Protein 4XI7 (pdb70)

Radius of gyration: 21.41 Å; Cα contacts (8 Å, |Δi|>4): 935; chains: 2; bounding box: 61×60×55 Å

Sequence (368 aa):
SRVMVEGVGARVVRGPDWKWGKQDGGEGHVGTVRSFESPEEVVVVWDNGTAANYRCSGAYDLRILDSAPTGIKHDGTMCDTCRQQPIIGIRWKCAECTNYDLCTVCYHGDKHHLRHRFYRITTPGSERVLLESRRKSKKITARGIFAGARVVRGVDWQWEDQDGGNGRRGKVTEIQDWSASSPHSAAYVLWDNGAKNLYRVGFEGMSDLKCVQDAKGGSFYRDHCPVLGVNIDLDLEIVQSLQHGHGGWTDGMFETLTTTGTVCGIDEDHDIVVQYPSGNRWTFNPAVLTKASQFQVGDLVQVCYDLERIKLLQRGHGEWAEAMLPTLGKVGRVQQIYSDSDLKVEVCGTSWTYNPAAVSKVQIKNPI

InterPro domains:
  IPR000433 Zinc finger, ZZ-type [PF00569] (79-122)
  IPR000433 Zinc finger, ZZ-type [PS01357] (85-112)
  IPR000433 Zinc finger, ZZ-type [PS50135] (80-132)
  IPR000433 Zinc finger, ZZ-type [SM00291] (79-124)
  IPR001841 Zinc finger, RING-type [PS50089] (819-854)
  IPR001841 Zinc finger, RING-type [PS50089] (866-901)
  IPR001841 Zinc finger, RING-type [PS50089] (963-996)
  IPR001841 Zinc finge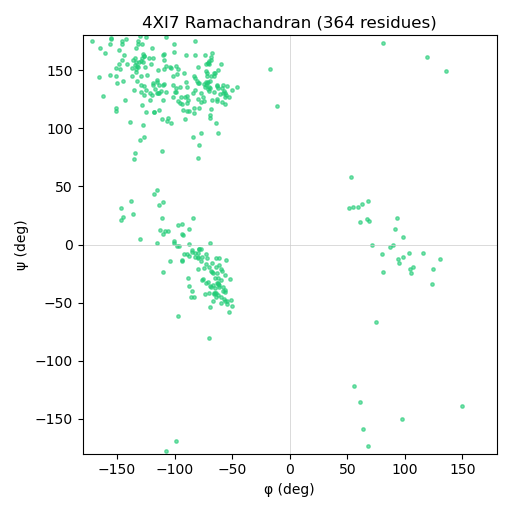r, RING-type [SM00184] (819-853)
  IPR001841 Zinc finger, RING-type [SM00184] (866-900)
  IPR001841 Zinc finger, RING-type [SM00184] (963-995)
  IPR002110 Ankyrin repeat [PF00023] (464-495)
  IPR002110 Ankyrin repeat [PF12796] (511-593)
  IPR002110 Ankyrin repeat [PF12796] (657-714)
  IPR002110 Ankyrin repeat [PR01415] (632-647)
  IPR002110 Ankyrin repeat [PR01415] (681-695)
  IPR002110 Ankyrin repeat [PS50088] (463-495)
  IPR002110 Ankyrin repeat [PS50088] (496-528)
  IPR002110 Ankyrin repeat [PS50088] (529-561)
  IPR002110 Ankyrin repeat [PS50088] (562-594)
  IPR002110 Ankyrin repeat [PS50088] (631-655)

Nearest PDB structures (foldseek):
  4xib-assembly1_A  TM=1.002E+00  e=2.038E-80  Homo sapiens
  4xi6-assembly1_A  TM=9.649E-01  e=1.352E-77  Homo sapiens
  4tse-assembly3_A  TM=5.147E-01  e=5.027E-20  Homo sapiens
  4tse-assembly3_B  TM=5.110E-01  e=2.942E-19  Homo sapiens
  6ww3-assembly2_B  TM=9.395E-01  e=4.631E-04  Homo sapiens

Organism: Homo sapiens (NCBI:txid9606)

Solvent-accessible surface area: 17616 Å² total; per-residue (Å²): 153,165,122,67,77,86,11,53,0,2,13,0,1,40,4,72,58,35,125,27,52,151,34,1,21,4,74,0,27,1,0,2,0,78,45,30,119,44,82,113,39,0,8,0,6,2,7,53,27,41,16,0,12,0,42,2,50,71,23,60,0,0,26,15,19,18,8,1,4,44,21,32,97,9,108,84,21,56,0,46,32,68,156,45,133,32,0,20,0,0,49,0,35,1,38,98,42,132,120,41,7,0,6,9,67,3,1,12,16,44,21,50,104,38,164,42,85,1,41,38,15,25,26,89,43,35,116,133,69,85,14,109,10,2,41,117,15,104,20,39,27,2,74,1,4,34,16,26,0,65,0,10,46,12,96,16,34,115,62,142,95,56,1,28,13,116,41,141,118,0,84,0,48,86,52,56,71,71,39,96,76,5,7,59,0,0,0,65,0,68,3,94,84,49,38,121,57,43,0,18,6,0,34,112,0,44,8,0,4,85,12,63,115,59,15,108,31,39,23,2,2,50,75,8,6,10,56,6,49,22,50,4,107,60,70,54,122,78,0,62,68,53,0,141,70,48,58,22,49,71,112,46,2,96,37,1,24,46,31,71,2,98,81,70,21,143,47,155,73,155,8,24,25,0,76,4,74,24,49,66,156,70,44,0,15,82,63,0,27,72,126,57,35,104,10,130,86,35,24,93,0,62,0,24,159,73,67,146,127,0,54,125,26,0,130,16,20,34,37,45,42,99,64,2,74,90,2,41,23,104,81,5,95,0,57,79,55,61,40,22,23,2,0,55,0,69,5,74,80,76,44,61,32,0,8,28,51,0,5,72,141,120,153,74,186,7,118,84

B-factor: mean 44.89, std 21.32, range [17.58, 153.24]

Foldseek 3Di:
DDDADFQFLFKKFFDDQADPPCLLPDGQFIWGFQGAPDLFKTWIQTQQQRIDMDGLPPGFGIFGLWSQQSLAWDAPPAAPFQGDHTQGFKWKAFPPDDRHIHHSLCVQLCADDQQTWIWIHGHNRRDTDTDGGNLQFDKDWHKHPAQFFKKFFHDQADDPCLLVDGPFIWGFLHQAAPDPSGGSFWTWTQHPVRGIDIGGRRNSNDGGIHTPGMFTDGMGRRVPTHTRVLAFRDGPVVQQVQCVQWQHDDPVCPCRHRFDWDQPDDDPSCWTWTAGSSGDIGIGHPVRGDDAPPDDFFFKKFFAQPPVVQQVQCVSNNFDDPVCNVRHRWIWTFHDQHSSRWTFTQTPNRTGTGRSVRIGTD/DDDDPD

Structure (mmCIF, N/CA/C/O backbone):
data_4XI7
#
_entry.id   4XI7
#
_cell.length_a   73.728
_cell.length_b   73.728
_cell.length_c   170.276
_cell.angle_alpha   90.000
_cell.angle_beta   90.000
_cell.angle_gamma   90.000
#
_symmetry.space_group_name_H-M   'P 41 2 2'
#
loop_
_entity.id
_entity.type
_entity.pdbx_description
1 polymer 'E3 ubiquitin-protein ligase MIB1'
2 polymer 'Jagged 1 N-box peptide'
3 non-polymer 'ZINC ION'
4 non-polymer 'SULFATE ION'
5 water water
#
loop_
_atom_site.group_PDB
_atom_site.id
_atom_site.type_symbol
_atom_site.label_atom_id
_atom_site.label_alt_id
_atom_site.label_comp_id
_atom_site.label_asym_id
_atom_site.label_entity_id
_atom_site.label_seq_id
_atom_site.pdbx_PDB_ins_code
_atom_site.Cartn_x
_atom_site.Cartn_y
_atom_site.Cartn_z
_atom_site.occupancy
_atom_site.B_iso_or_equiv
_atom_site.auth_seq_id
_atom_site.auth_comp_id
_atom_site.auth_asym_id
_atom_site.auth_atom_id
_atom_site.pdbx_PDB_model_num
ATOM 1 N N . SER A 1 1 ? -23.908 11.024 -48.733 1.00 24.72 7 SER A N 1
ATOM 2 C CA . SER A 1 1 ? -23.292 11.564 -47.528 1.00 26.37 7 SER A CA 1
ATOM 3 C C . SER A 1 1 ? -24.061 11.140 -46.287 1.00 23.19 7 SER A C 1
ATOM 4 O O . SER A 1 1 ? -25.249 10.829 -46.356 1.00 22.49 7 SER A O 1
ATOM 11 N N . ARG A 1 2 ? -23.378 11.122 -45.149 1.00 23.04 8 ARG A N 1
ATOM 12 C CA . ARG A 1 2 ? -24.037 10.846 -43.884 1.00 25.98 8 ARG A CA 1
ATOM 13 C C . ARG A 1 2 ? -24.923 12.023 -43.495 1.00 24.80 8 ARG A C 1
ATOM 14 O O . ARG A 1 2 ? -24.556 13.183 -43.697 1.00 28.11 8 ARG A O 1
ATOM 35 N N . VAL A 1 3 ? -26.098 11.712 -42.957 1.00 24.83 9 VAL A N 1
ATOM 36 C CA . VAL A 1 3 ? -27.020 12.727 -42.468 1.00 27.10 9 VAL A CA 1
ATOM 37 C C . VAL A 1 3 ? -27.590 12.286 -41.133 1.00 29.97 9 VAL A C 1
ATOM 38 O O . VAL A 1 3 ? -27.584 11.099 -40.807 1.00 29.79 9 VAL A O 1
ATOM 51 N N . MET A 1 4 ? -28.085 13.245 -40.362 1.00 35.16 10 MET A N 1
ATOM 52 C CA . MET A 1 4 ? -28.701 12.930 -39.087 1.00 39.33 10 MET A CA 1
ATOM 53 C C . MET A 1 4 ? -30.056 12.281 -39.312 1.00 32.54 10 MET A C 1
ATOM 54 O O . MET A 1 4 ? -30.825 12.707 -40.175 1.00 30.69 10 MET A O 1
ATOM 68 N N . VAL A 1 5 ? -30.336 11.240 -38.539 1.00 31.55 11 VAL A N 1
ATOM 69 C CA . VAL A 1 5 ? -31.652 10.625 -38.525 1.00 34.77 11 VAL A CA 1
ATOM 70 C C . VAL A 1 5 ? -32.474 11.277 -37.421 1.00 39.05 11 VAL A C 1
ATOM 71 O O . VAL A 1 5 ? -32.135 11.171 -36.242 1.00 42.01 11 VAL A O 1
ATOM 84 N N . GLU A 1 6 ? -33.540 11.968 -37.803 1.00 40.78 12 GLU A N 1
ATOM 85 C CA . GLU A 1 6 ? -34.427 12.579 -36.825 1.00 45.69 12 GLU A CA 1
ATOM 86 C C . GLU A 1 6 ? -35.351 11.501 -36.273 1.00 46.27 12 GLU A C 1
ATOM 87 O O . GLU A 1 6 ? -36.532 11.437 -36.616 1.00 47.59 12 GLU A O 1
ATOM 99 N N . GLY A 1 7 ? -34.787 10.652 -35.418 1.00 44.70 13 GLY A N 1
ATOM 100 C CA . GLY A 1 7 ? -35.482 9.490 -34.896 1.00 41.33 13 GLY A CA 1
ATOM 101 C C . GLY A 1 7 ? -36.455 9.813 -33.782 1.00 37.76 13 GLY A C 1
ATOM 102 O O . GLY A 1 7 ? -36.122 9.732 -32.595 1.00 32.02 13 GLY A O 1
ATOM 106 N N . VAL A 1 8 ? -37.668 10.180 -34.176 1.00 40.17 14 VAL A N 1
ATOM 107 C CA . VAL A 1 8 ? -38.754 10.394 -33.233 1.00 38.00 14 VAL A CA 1
ATOM 108 C C . VAL A 1 8 ? -39.110 9.070 -32.566 1.00 34.22 14 VAL A C 1
ATOM 109 O O . VAL A 1 8 ? -39.289 8.058 -33.244 1.00 35.26 14 VAL A O 1
ATOM 122 N N . GLY A 1 9 ? -39.211 9.081 -31.240 1.00 28.53 15 GLY A N 1
ATOM 123 C CA . GLY A 1 9 ? -39.528 7.882 -30.483 1.00 25.49 15 GLY A CA 1
ATOM 124 C C . GLY A 1 9 ? -38.326 7.274 -29.783 1.00 24.80 15 GLY A C 1
ATOM 125 O O . GLY A 1 9 ? -38.462 6.333 -28.998 1.00 25.23 15 GLY A O 1
ATOM 129 N N . ALA A 1 10 ? -37.143 7.807 -30.067 1.00 23.88 16 ALA A N 1
ATOM 130 C CA . ALA A 1 10 ? -35.933 7.357 -29.398 1.00 24.76 16 ALA A CA 1
ATOM 131 C C . ALA A 1 10 ? -36.062 7.531 -27.889 1.00 25.06 16 ALA A C 1
ATOM 132 O O . ALA A 1 10 ? -36.578 8.542 -27.406 1.00 27.61 16 ALA A O 1
ATOM 139 N N . ARG A 1 11 ? -35.612 6.519 -27.156 1.00 21.54 17 ARG A N 1
ATOM 140 C CA . ARG A 1 11 ? -35.581 6.559 -25.702 1.00 24.04 17 ARG A CA 1
ATOM 141 C C . ARG A 1 11 ? -34.211 7.052 -25.262 1.00 21.55 17 ARG A C 1
ATOM 142 O O . ARG A 1 11 ? -33.183 6.445 -25.598 1.00 23.36 17 ARG A O 1
ATOM 163 N N . VAL A 1 12 ? -34.212 8.157 -24.517 1.00 23.62 18 VAL A N 1
ATOM 164 C CA . VAL A 1 12 ? -32.996 8.906 -24.224 1.00 24.59 18 VAL A CA 1
ATOM 165 C C . VAL A 1 12 ? -32.782 9.176 -22.740 1.00 24.09 18 VAL A C 1
ATOM 166 O O . VAL A 1 12 ? -33.716 9.112 -21.937 1.00 23.75 18 VAL A O 1
ATOM 179 N N . VAL A 1 13 ? -31.533 9.479 -22.400 1.00 25.04 19 VAL A N 1
ATOM 180 C CA . VAL A 1 13 ? -31.155 9.952 -21.074 1.00 26.43 19 VAL A CA 1
ATOM 181 C C . VAL A 1 13 ? -30.272 11.185 -21.252 1.00 28.85 19 VAL A C 1
ATOM 182 O O . VAL A 1 13 ? -29.936 11.545 -22.382 1.00 29.48 19 VAL A O 1
ATOM 195 N N . ARG A 1 14 ? -29.896 11.833 -20.153 1.00 30.96 20 ARG A N 1
ATOM 196 C CA . ARG A 1 14 ? -29.111 13.062 -20.242 1.00 30.72 20 ARG A CA 1
ATOM 197 C C . ARG A 1 14 ? -27.763 12.801 -20.908 1.00 29.61 20 ARG A C 1
ATOM 198 O O . ARG A 1 14 ? -27.213 11.704 -20.805 1.00 27.57 20 ARG A O 1
ATOM 219 N N . GLY A 1 15 ? -27.244 13.822 -21.586 1.00 28.84 21 GLY A N 1
ATOM 220 C CA . GLY A 1 15 ? -26.007 13.713 -22.339 1.00 29.92 21 GLY A CA 1
ATOM 221 C C . GLY A 1 15 ? -24.840 14.427 -21.683 1.00 33.37 21 GLY A C 1
ATOM 222 O O . GLY A 1 15 ? -24.979 14.986 -20.596 1.00 33.34 21 GLY A O 1
ATOM 226 N N . PRO A 1 16 ? -23.675 14.418 -22.351 1.00 37.75 22 PRO A N 1
ATOM 227 C CA . PRO A 1 16 ? -22.430 14.950 -21.781 1.00 38.95 22 PRO A CA 1
ATOM 228 C C . PRO A 1 16 ? -22.474 16.449 -21.476 1.00 39.81 22 PRO A C 1
ATOM 229 O O . PRO A 1 16 ? -21.844 16.887 -20.513 1.00 41.68 22 PRO A O 1
ATOM 240 N N . ASP A 1 17 ? -23.209 17.215 -22.278 1.00 39.00 23 ASP A N 1
ATOM 241 C CA . ASP A 1 17 ? -23.270 18.667 -22.122 1.00 38.99 23 ASP A CA 1
ATOM 242 C C . ASP A 1 17 ? -24.499 19.112 -21.333 1.00 41.37 23 ASP A C 1
ATOM 243 O O . ASP A 1 17 ? -24.876 20.284 -21.366 1.00 42.45 23 ASP A O 1
ATOM 252 N N . TRP A 1 18 ? -25.121 18.170 -20.628 1.00 39.22 24 TRP A N 1
ATOM 253 C CA . TRP A 1 18 ? -26.301 18.459 -19.819 1.00 39.57 24 TRP A CA 1
ATOM 254 C C . TRP A 1 18 ? -26.018 19.546 -18.787 1.00 40.36 24 TRP A C 1
ATOM 255 O O . TRP A 1 18 ? -25.015 19.493 -18.077 1.00 39.44 24 TRP A O 1
ATOM 276 N N . LYS A 1 19 ? -26.909 20.530 -18.715 1.00 45.64 25 LYS A N 1
ATOM 277 C CA . LYS A 1 19 ? -26.774 21.625 -17.761 1.00 49.07 25 LYS A CA 1
ATOM 278 C C . LYS A 1 19 ? -28.138 22.079 -17.256 1.00 49.70 25 LYS A C 1
ATOM 279 O O . LYS A 1 19 ? -28.294 23.216 -16.809 1.00 52.02 25 LYS A O 1
ATOM 298 N N . TRP A 1 20 ? -29.119 21.184 -17.327 1.00 45.71 26 TRP A N 1
ATOM 299 C CA . TRP A 1 20 ? -30.498 21.533 -17.002 1.00 45.62 26 TRP A CA 1
ATOM 300 C C . TRP A 1 20 ? -30.965 20.881 -15.706 1.00 45.35 26 TRP A C 1
ATOM 301 O O . TRP A 1 20 ? -32.122 20.485 -15.582 1.00 44.64 26 TRP A O 1
ATOM 322 N N . GLY A 1 21 ? -30.053 20.778 -14.745 1.00 46.67 27 GLY A N 1
ATOM 323 C CA . GLY A 1 21 ? -30.389 20.333 -13.404 1.00 47.80 27 GLY A CA 1
ATOM 324 C C . GLY A 1 21 ? -31.080 18.985 -13.327 1.00 46.27 27 GLY A C 1
ATOM 325 O O . GLY A 1 21 ? -30.551 17.973 -13.789 1.00 46.28 27 GLY A O 1
ATOM 329 N N . LYS A 1 22 ? -32.276 18.985 -12.743 1.00 46.36 28 LYS A N 1
ATOM 330 C CA . LYS A 1 22 ? -33.000 17.758 -12.430 1.00 45.95 28 LYS A CA 1
ATOM 331 C C . LYS A 1 22 ? -34.242 17.591 -13.302 1.00 42.54 28 LYS A C 1
ATOM 332 O O . LYS A 1 22 ? -35.177 16.882 -12.928 1.00 43.01 28 LYS A O 1
ATOM 351 N N . GLN A 1 23 ? -34.251 18.244 -14.461 1.00 38.24 29 GLN A N 1
ATOM 352 C CA . GLN A 1 23 ? -35.407 18.202 -15.353 1.00 38.24 29 GLN A CA 1
ATOM 353 C C . GLN A 1 23 ? -35.755 16.769 -15.753 1.00 37.97 29 GLN A C 1
ATOM 354 O O . GLN A 1 23 ? -36.929 16.406 -15.823 1.00 37.77 29 GLN A O 1
ATOM 368 N N . ASP A 1 24 ? -34.732 15.956 -16.001 1.00 37.92 30 ASP A N 1
ATOM 369 C CA . ASP A 1 24 ? -34.944 14.575 -16.422 1.00 34.86 30 ASP A CA 1
ATOM 370 C C . ASP A 1 24 ? -35.340 13.688 -15.246 1.00 33.49 30 ASP A C 1
ATOM 371 O O . ASP A 1 24 ? -35.819 12.571 -15.435 1.00 31.26 30 ASP A O 1
ATOM 380 N N . GLY A 1 25 ? -35.146 14.199 -14.034 1.00 32.15 31 GLY A N 1
ATOM 381 C CA . GLY A 1 25 ? -35.439 13.450 -12.825 1.00 32.49 31 GLY A CA 1
ATOM 382 C C . GLY A 1 25 ? -34.193 12.821 -12.227 1.00 31.60 31 GLY A C 1
ATOM 383 O O . GLY A 1 25 ? -34.280 12.063 -11.261 1.00 30.40 31 GLY A O 1
ATOM 387 N N . GLY A 1 26 ? -33.034 13.143 -12.802 1.00 32.35 32 GLY A N 1
ATOM 388 C CA . GLY A 1 26 ? -31.759 12.616 -12.342 1.00 32.71 32 GLY A CA 1
ATOM 389 C C . GLY A 1 26 ? -31.072 11.814 -13.430 1.00 33.36 32 GLY A C 1
ATOM 390 O O . GLY A 1 26 ? -31.716 11.388 -14.388 1.00 32.68 32 GLY A O 1
ATOM 394 N N . GLU A 1 27 ? -29.765 11.607 -13.292 1.00 33.22 33 GLU A N 1
ATOM 395 C CA . GLU A 1 27 ? -29.016 10.855 -14.293 1.00 33.11 33 GLU A CA 1
ATOM 396 C C . GLU A 1 27 ? -29.519 9.420 -14.384 1.00 31.04 33 GLU A C 1
ATOM 397 O O . GLU A 1 27 ? -29.736 8.763 -13.367 1.00 29.59 33 GLU A O 1
ATOM 409 N N . GLY A 1 28 ? -29.696 8.939 -15.609 1.00 29.68 34 GLY A N 1
ATOM 410 C CA . GLY A 1 28 ? -30.189 7.593 -15.838 1.00 29.29 34 GLY A CA 1
ATOM 411 C C . GLY A 1 28 ? -31.690 7.562 -16.048 1.00 27.94 34 GLY A C 1
ATOM 412 O O . GLY A 1 28 ? -32.231 6.567 -16.530 1.00 26.49 34 GLY A O 1
ATOM 416 N N . HIS A 1 29 ? -32.374 8.645 -15.689 1.00 29.53 35 HIS A N 1
ATOM 417 C CA . HIS A 1 29 ? -33.816 8.701 -15.894 1.00 30.41 35 HIS A CA 1
ATOM 418 C C . HIS A 1 29 ? -34.114 8.877 -17.377 1.00 28.93 35 HIS A C 1
ATOM 419 O O . HIS A 1 29 ? -33.426 9.623 -18.075 1.00 28.65 35 HIS A O 1
ATOM 433 N N . VAL A 1 30 ? -35.142 8.175 -17.847 1.00 26.07 36 VAL A N 1
ATOM 434 C CA . VAL A 1 30 ? -35.389 8.021 -19.275 1.00 24.99 36 VAL A CA 1
ATOM 435 C C . VAL A 1 30 ? -36.521 8.919 -19.765 1.00 24.04 36 VAL A C 1
ATOM 436 O O . VAL A 1 30 ? -37.433 9.259 -19.012 1.00 23.43 36 VAL A O 1
ATOM 449 N N . GLY A 1 31 ? -36.446 9.300 -21.037 1.00 26.19 37 GLY A N 1
ATOM 450 C CA . GLY A 1 31 ? -37.481 10.095 -21.669 1.00 27.18 37 GLY A CA 1
ATOM 451 C C . GLY A 1 31 ? -37.645 9.718 -23.127 1.00 27.27 37 GLY A C 1
ATOM 452 O O . GLY A 1 31 ? -36.857 8.937 -23.667 1.00 27.94 37 GLY A O 1
ATOM 456 N N . THR A 1 32 ? -38.671 10.277 -23.760 1.00 26.47 38 THR A N 1
ATOM 457 C CA . THR A 1 32 ? -38.991 9.980 -25.151 1.00 27.54 38 THR A CA 1
ATOM 458 C C . THR A 1 32 ? -38.816 11.212 -26.035 1.00 28.36 38 THR A C 1
ATOM 459 O O . THR A 1 32 ? -39.321 12.291 -25.723 1.00 29.97 38 THR A O 1
ATOM 470 N N . VAL A 1 33 ? -38.098 11.042 -27.140 1.00 27.86 39 VAL A N 1
ATOM 471 C CA . VAL A 1 33 ? -37.977 12.094 -28.141 1.00 28.56 39 VAL A CA 1
ATOM 472 C C . VAL A 1 33 ? -39.326 12.283 -28.828 1.00 28.41 39 VAL A C 1
ATOM 473 O O . VAL A 1 33 ? -39.785 11.403 -29.559 1.00 28.42 39 VAL A O 1
ATOM 486 N N . ARG A 1 34 ? -39.963 13.426 -28.591 1.00 30.47 40 ARG A N 1
ATOM 487 C CA . ARG A 1 34 ? -41.277 13.687 -29.165 1.00 33.02 40 ARG A CA 1
ATOM 488 C C . ARG A 1 34 ? -41.186 14.268 -30.572 1.00 34.72 40 ARG A C 1
ATOM 489 O O . ARG A 1 34 ? -41.916 13.850 -31.469 1.00 33.06 40 ARG A O 1
ATOM 510 N N . SER A 1 35 ? -40.301 15.243 -30.756 1.00 38.21 41 SER A N 1
ATOM 511 C CA . SER A 1 35 ? -40.168 15.914 -32.044 1.00 39.34 41 SER A CA 1
ATOM 512 C C . SER A 1 35 ? -38.879 16.720 -32.136 1.00 40.51 41 SER A C 1
ATOM 513 O O . SER A 1 35 ? -38.192 16.931 -31.137 1.00 41.12 41 SER A O 1
ATOM 521 N N . PHE A 1 36 ? -38.570 17.168 -33.349 1.00 40.97 42 PHE A N 1
ATOM 522 C CA . PHE A 1 36 ? -37.429 18.039 -33.599 1.00 42.59 42 PHE A CA 1
ATOM 523 C C . PHE A 1 36 ? -37.911 19.415 -34.043 1.00 44.61 42 PHE A C 1
ATOM 524 O O . PHE A 1 36 ? -38.542 19.549 -35.091 1.00 42.93 42 PHE A O 1
ATOM 541 N N . GLU A 1 37 ? -37.631 20.430 -33.232 1.00 50.87 43 GLU A N 1
ATOM 542 C CA . GLU A 1 37 ? -37.905 21.812 -33.611 1.00 56.98 43 GLU A CA 1
ATOM 543 C C . GLU A 1 37 ? -37.084 22.160 -34.846 1.00 53.96 43 GLU A C 1
ATOM 544 O O . GLU A 1 37 ? -37.569 22.792 -35.786 1.00 53.72 43 GLU A O 1
ATOM 556 N N . SER A 1 38 ? -35.827 21.733 -34.819 1.00 52.79 44 SER A N 1
ATOM 557 C CA . SER A 1 38 ? -34.899 21.920 -35.923 1.00 53.64 44 SER A CA 1
ATOM 558 C C . SER A 1 38 ? -33.842 20.829 -35.825 1.00 59.33 44 SER A C 1
ATOM 559 O O . SER A 1 38 ? -33.873 20.022 -34.895 1.00 60.65 44 SER A O 1
ATOM 567 N N . PRO A 1 39 ? -32.907 20.785 -36.784 1.00 60.55 45 PRO A N 1
ATOM 568 C CA . PRO A 1 39 ? -31.833 19.799 -36.634 1.00 59.64 45 PRO A CA 1
ATOM 569 C C . PRO A 1 39 ? -30.938 20.049 -35.414 1.00 57.13 45 PRO A C 1
ATOM 570 O O . PRO A 1 39 ? -30.157 19.170 -35.050 1.00 56.35 45 PRO A O 1
ATOM 581 N N . GLU A 1 40 ? -31.067 21.217 -34.788 1.00 56.01 46 GLU A N 1
ATOM 582 C CA . GLU A 1 40 ? -30.226 21.585 -33.650 1.00 57.06 46 GLU A CA 1
ATOM 583 C C . GLU A 1 40 ? -30.949 21.477 -32.306 1.00 53.61 46 GLU A C 1
ATOM 584 O O . GLU A 1 40 ? -30.308 21.491 -31.252 1.00 48.94 46 GLU A O 1
ATOM 596 N N . GLU A 1 41 ? -32.275 21.368 -32.345 1.00 57.20 47 GLU A N 1
ATOM 597 C CA . GLU A 1 41 ? -33.092 21.424 -31.133 1.00 56.80 47 GLU A CA 1
ATOM 598 C C . GLU A 1 41 ? -34.157 20.332 -31.118 1.00 49.08 47 GLU A C 1
ATOM 599 O O . GLU A 1 41 ? -34.868 20.136 -32.105 1.00 47.49 47 GLU A O 1
ATOM 611 N N . VAL A 1 42 ? -34.269 19.633 -29.990 1.00 43.24 48 VAL A N 1
ATOM 612 C CA . VAL A 1 42 ? -35.190 18.504 -29.873 1.00 38.94 48 VAL A CA 1
ATOM 613 C C . VAL A 1 42 ? -36.079 18.630 -28.635 1.00 37.60 48 VAL A C 1
ATOM 614 O O . VAL A 1 42 ? -35.646 19.137 -27.600 1.00 37.06 48 VAL A O 1
ATOM 627 N N . VAL A 1 43 ? -37.322 18.169 -28.752 1.00 36.84 49 VAL A N 1
ATOM 628 C CA . VAL A 1 43 ? -38.253 18.150 -27.626 1.00 37.21 49 VAL A CA 1
ATOM 629 C C . VAL A 1 43 ? -38.345 16.750 -27.027 1.00 34.36 49 VAL A C 1
ATOM 630 O O . VAL A 1 43 ? -38.609 15.778 -27.737 1.00 31.77 49 VAL A O 1
ATOM 643 N N . VAL A 1 44 ? -38.137 16.662 -25.717 1.00 35.36 50 VAL A N 1
ATOM 644 C CA . VAL A 1 44 ? -38.221 15.398 -24.997 1.00 34.75 50 VAL A CA 1
ATOM 645 C C . VAL A 1 44 ? -39.317 15.456 -23.942 1.00 34.10 50 VAL A C 1
ATOM 646 O O . VAL A 1 44 ? -39.468 16.464 -23.238 1.00 34.40 50 VAL A O 1
ATOM 659 N N . VAL A 1 45 ? -40.079 14.368 -23.853 1.00 33.15 51 VAL A N 1
ATOM 660 C CA . VAL A 1 45 ? -41.040 14.169 -22.775 1.00 32.84 51 VAL A CA 1
ATOM 661 C C . VAL A 1 45 ? -40.484 13.111 -21.828 1.00 31.52 51 VAL A C 1
ATOM 662 O O . VAL A 1 45 ? -40.447 11.923 -22.158 1.00 30.72 51 VAL A O 1
ATOM 675 N N . TRP A 1 46 ? -40.033 13.547 -20.657 1.00 30.49 52 TRP A N 1
ATOM 676 C CA . TRP A 1 46 ? -39.457 12.631 -19.685 1.00 30.46 52 TRP A CA 1
ATOM 677 C C . TRP A 1 46 ? -40.551 11.766 -19.085 1.00 30.56 52 TRP A C 1
ATOM 678 O O . TRP A 1 46 ? -41.721 12.146 -19.080 1.00 29.83 52 TRP A O 1
ATOM 699 N N . ASP A 1 47 ? -40.166 10.598 -18.586 1.00 30.62 53 ASP A N 1
ATOM 700 C CA . ASP A 1 47 ? -41.124 9.665 -18.012 1.00 31.52 53 ASP A CA 1
ATOM 701 C C . ASP A 1 47 ? -41.818 10.255 -16.784 1.00 33.51 53 ASP A C 1
ATOM 702 O O . ASP A 1 47 ? -42.933 9.854 -16.447 1.00 33.75 53 ASP A O 1
ATOM 711 N N . ASN A 1 48 ? -41.169 11.211 -16.123 1.00 34.12 54 ASN A N 1
ATOM 712 C CA . ASN A 1 48 ? -41.773 11.873 -14.967 1.00 36.07 54 ASN A CA 1
ATOM 713 C C . ASN A 1 48 ? -42.820 12.914 -15.371 1.00 38.40 54 ASN A C 1
ATOM 714 O O . ASN A 1 48 ? -43.459 13.523 -14.512 1.00 39.35 54 ASN A O 1
ATOM 725 N N . GLY A 1 49 ? -42.979 13.121 -16.677 1.00 39.27 55 GLY A N 1
ATOM 726 C CA . GLY A 1 49 ? -44.005 14.006 -17.202 1.00 41.28 55 GLY A CA 1
ATOM 727 C C . GLY A 1 49 ? -43.471 15.334 -17.705 1.00 42.44 55 GLY A C 1
ATOM 728 O O . GLY A 1 49 ? -44.091 15.978 -18.552 1.00 43.38 55 GLY A O 1
ATOM 732 N N . THR A 1 50 ? -42.321 15.748 -17.181 1.00 42.94 56 THR A N 1
ATOM 733 C CA . THR A 1 50 ? -41.701 17.005 -17.590 1.00 43.15 56 THR A CA 1
ATOM 734 C C . THR A 1 50 ? -41.320 16.969 -19.068 1.00 42.61 56 THR A C 1
ATOM 735 O O . THR A 1 50 ? -40.588 16.082 -19.506 1.00 43.69 56 THR A O 1
ATOM 746 N N . ALA A 1 51 ? -41.829 17.934 -19.830 1.00 40.80 57 ALA A N 1
ATOM 747 C CA . ALA A 1 51 ? -41.504 18.058 -21.248 1.00 41.02 57 ALA A CA 1
ATOM 748 C C . ALA A 1 51 ? -40.641 19.292 -21.470 1.00 44.91 57 ALA A C 1
ATOM 749 O O . ALA A 1 51 ? -40.907 20.347 -20.894 1.00 47.93 57 ALA A O 1
ATOM 756 N N . ALA A 1 52 ? -39.606 19.168 -22.296 1.00 43.22 58 ALA A N 1
ATOM 757 C CA . ALA A 1 52 ? -38.708 20.302 -22.516 1.00 41.96 58 ALA A CA 1
ATOM 758 C C . ALA A 1 52 ? -37.883 20.183 -23.790 1.00 39.43 58 ALA A C 1
ATOM 759 O O . ALA A 1 52 ? -37.769 19.107 -24.378 1.00 37.65 58 ALA A O 1
ATOM 766 N N . ASN A 1 53 ? -37.304 21.308 -24.203 1.00 40.61 59 ASN A N 1
ATOM 767 C CA . ASN A 1 53 ? -36.467 21.362 -25.395 1.00 40.15 59 ASN A CA 1
ATOM 768 C C . ASN A 1 53 ? -34.991 21.270 -25.027 1.00 38.84 59 ASN A C 1
ATOM 769 O O . ASN A 1 53 ? -34.578 21.762 -23.976 1.00 39.15 59 ASN A O 1
ATOM 780 N N . TYR A 1 54 ? -34.202 20.645 -25.898 1.00 37.92 60 TYR A N 1
ATOM 781 C CA . TYR A 1 54 ? -32.799 20.369 -25.608 1.00 39.09 60 TYR A CA 1
ATOM 782 C C . TYR A 1 54 ? -31.929 20.488 -26.853 1.00 40.84 60 TYR A C 1
ATOM 783 O O . TYR A 1 54 ? -32.429 20.475 -27.982 1.00 39.64 60 TYR A O 1
ATOM 801 N N . ARG A 1 55 ? -30.622 20.594 -26.623 1.00 43.81 61 ARG A N 1
ATOM 802 C CA . ARG A 1 55 ? -29.643 20.774 -27.688 1.00 44.97 61 ARG A CA 1
ATOM 803 C C . ARG A 1 55 ? -29.147 19.440 -28.237 1.00 44.35 61 ARG A C 1
ATOM 804 O O . ARG A 1 55 ? -28.841 18.519 -27.477 1.00 44.51 61 ARG A O 1
ATOM 825 N N . CYS A 1 56 ? -29.070 19.346 -29.561 1.00 42.66 62 CYS A N 1
ATOM 826 C CA . CYS A 1 56 ? -28.530 18.164 -30.226 1.00 42.27 62 CYS A CA 1
ATOM 827 C C . CYS A 1 56 ? -27.628 18.578 -31.385 1.00 41.90 62 CYS A C 1
ATOM 828 O O . CYS A 1 56 ? -27.605 17.937 -32.436 1.00 43.00 62 CYS A O 1
ATOM 836 N N . SER A 1 57 ? -26.883 19.659 -31.179 1.00 43.34 63 SER A N 1
ATOM 837 C CA . SER A 1 57 ? -25.939 20.152 -32.174 1.00 44.80 63 SER A CA 1
ATOM 838 C C . SER A 1 57 ? -24.941 21.098 -31.515 1.00 48.52 63 SER A C 1
ATOM 839 O O . SER A 1 57 ? -25.331 22.048 -30.838 1.00 48.29 63 SER A O 1
ATOM 847 N N . GLY A 1 58 ? -23.654 20.835 -31.717 1.00 49.38 64 GLY A N 1
ATOM 848 C CA . GLY A 1 58 ? -22.615 21.573 -31.023 1.00 52.25 64 GLY A CA 1
ATOM 849 C C . GLY A 1 58 ? -22.548 21.112 -29.581 1.00 50.60 64 GLY A C 1
ATOM 850 O O . GLY A 1 58 ? -21.563 20.507 -29.156 1.00 54.17 64 GLY A O 1
ATOM 854 N N . ALA A 1 59 ? -23.608 21.405 -28.833 1.00 46.57 65 ALA A N 1
ATOM 855 C CA . ALA A 1 59 ? -23.789 20.869 -27.489 1.00 42.51 65 ALA A CA 1
ATOM 856 C C . ALA A 1 59 ? -24.778 19.710 -27.544 1.00 41.93 65 ALA A C 1
ATOM 857 O O . ALA A 1 59 ? -25.721 19.733 -28.336 1.00 43.04 65 ALA A O 1
ATOM 864 N N . TYR A 1 60 ? -24.562 18.703 -26.702 1.00 39.93 66 TYR A N 1
ATOM 865 C CA . TYR A 1 60 ? -25.396 17.505 -26.708 1.00 38.65 66 TYR A CA 1
ATOM 866 C C . TYR A 1 60 ? -25.928 17.202 -25.315 1.00 35.26 66 TYR A C 1
ATOM 867 O O . TYR A 1 60 ? -25.214 16.688 -24.453 1.00 34.93 66 TYR A O 1
ATOM 885 N N . ASP A 1 61 ? -27.198 17.530 -25.114 1.00 33.17 67 ASP A N 1
ATOM 886 C CA . ASP A 1 61 ? -27.854 17.357 -23.829 1.00 33.04 67 ASP A CA 1
ATOM 887 C C . ASP A 1 61 ? -28.397 15.944 -23.640 1.00 32.84 67 ASP A C 1
ATOM 888 O O . ASP A 1 61 ? -28.873 15.610 -22.557 1.00 33.30 67 ASP A O 1
ATOM 897 N N . LEU A 1 62 ? -28.326 15.117 -24.682 1.00 32.46 68 LEU A N 1
ATOM 898 C CA . LEU A 1 62 ? -28.966 13.802 -24.647 1.00 32.77 68 LEU A CA 1
ATOM 899 C C . LEU A 1 62 ? -28.116 12.673 -25.231 1.00 30.64 68 LEU A C 1
ATOM 900 O O . LEU A 1 62 ? -27.362 12.869 -26.185 1.00 31.04 68 LEU A O 1
ATOM 916 N N . ARG A 1 63 ? -28.256 11.493 -24.631 1.00 28.45 69 ARG A N 1
ATOM 917 C CA . ARG A 1 63 ? -27.715 10.249 -25.172 1.00 26.34 69 ARG A CA 1
ATOM 918 C C . ARG A 1 63 ? -28.867 9.321 -25.551 1.00 25.13 69 ARG A C 1
ATOM 919 O O . ARG A 1 63 ? -29.933 9.370 -24.934 1.00 23.01 69 ARG A O 1
ATOM 940 N N . ILE A 1 64 ? -28.650 8.475 -26.554 1.00 26.39 70 ILE A N 1
ATOM 941 C CA . ILE A 1 64 ? -29.651 7.490 -26.956 1.00 26.49 70 ILE A CA 1
ATOM 942 C C . ILE A 1 64 ? -29.499 6.205 -26.146 1.00 25.17 70 ILE A C 1
ATOM 943 O O . ILE A 1 64 ? -28.485 5.512 -26.252 1.00 24.48 70 ILE A O 1
ATOM 959 N N . LEU A 1 65 ? -30.510 5.890 -25.342 1.00 24.97 71 LEU A N 1
ATOM 960 C CA . LEU A 1 65 ? -30.527 4.637 -24.598 1.00 24.73 71 LEU A CA 1
ATOM 961 C C . LEU A 1 65 ? -31.056 3.530 -25.499 1.00 26.52 71 LEU A C 1
ATOM 962 O O . LEU A 1 65 ? -30.484 2.442 -25.555 1.00 25.23 71 LEU A O 1
ATOM 978 N N . ASP A 1 66 ? -32.144 3.813 -26.212 1.00 27.58 72 ASP A N 1
ATOM 979 C CA . ASP A 1 66 ? -32.709 2.826 -27.134 1.00 26.29 72 ASP A CA 1
ATOM 980 C C . ASP A 1 66 ? -33.434 3.478 -28.310 1.00 25.17 72 ASP A C 1
ATOM 981 O O . ASP A 1 66 ? -34.423 4.180 -28.125 1.00 25.10 72 ASP A O 1
ATOM 990 N N . SER A 1 67 ? -32.936 3.229 -29.519 1.00 21.30 73 SER A N 1
ATOM 991 C CA . SER A 1 67 ? -33.535 3.777 -30.732 1.00 23.10 73 SER A CA 1
ATOM 992 C C . SER A 1 67 ? -34.495 2.790 -31.395 1.00 21.48 73 SER A C 1
ATOM 993 O O . SER A 1 67 ? -35.105 3.108 -32.414 1.00 24.03 73 SER A O 1
ATOM 1001 N N . ALA A 1 68 ? -34.629 1.599 -30.816 1.00 22.30 74 ALA A N 1
ATOM 1002 C CA . ALA A 1 68 ? -35.457 0.548 -31.409 1.00 24.93 74 ALA A CA 1
ATOM 1003 C C . ALA A 1 68 ? -36.903 0.992 -31.657 1.00 26.37 74 ALA A C 1
ATOM 1004 O O . ALA A 1 68 ? -37.486 0.635 -32.680 1.00 26.53 74 ALA A O 1
ATOM 1011 N N . PRO A 1 69 ? -37.491 1.771 -30.730 1.00 26.48 75 PRO A N 1
ATOM 1012 C CA . PRO A 1 69 ? -38.860 2.242 -30.977 1.00 27.17 75 PRO A CA 1
ATOM 1013 C C . PRO A 1 69 ? -39.015 3.058 -32.265 1.00 27.97 75 PRO A C 1
ATOM 1014 O O . PRO A 1 69 ? -40.124 3.133 -32.791 1.00 29.13 75 PRO A O 1
ATOM 1025 N N . THR A 1 70 ? -37.933 3.649 -32.766 1.00 26.78 76 THR A N 1
ATOM 1026 C CA . THR A 1 70 ? -38.000 4.416 -34.010 1.00 27.63 76 THR A CA 1
ATOM 1027 C C . THR A 1 70 ? -38.144 3.500 -35.220 1.00 27.89 76 THR A C 1
ATOM 1028 O O . THR A 1 70 ? -38.510 3.945 -36.306 1.00 27.97 76 THR A O 1
ATOM 1039 N N . GLY A 1 71 ? -37.835 2.221 -35.029 1.00 28.13 77 GLY A N 1
ATOM 1040 C CA . GLY A 1 71 ? -37.941 1.240 -36.091 1.00 28.04 77 GLY A CA 1
ATOM 1041 C C . GLY A 1 71 ? -36.699 1.152 -36.954 1.00 27.55 77 GLY A C 1
ATOM 1042 O O . GLY A 1 71 ? -36.638 0.330 -37.870 1.00 30.42 77 GLY A O 1
ATOM 1046 N N . ILE A 1 72 ? -35.706 1.992 -36.669 1.00 24.92 78 ILE A N 1
ATOM 1047 C CA . ILE A 1 72 ? -34.447 1.945 -37.403 1.00 24.47 78 ILE A CA 1
ATOM 1048 C C . ILE A 1 72 ? -33.831 0.559 -37.240 1.00 26.84 78 ILE A C 1
ATOM 1049 O O . ILE A 1 72 ? -33.811 0.010 -36.137 1.00 25.71 78 ILE A O 1
ATOM 1065 N N . LYS A 1 73 ? -33.352 -0.016 -38.340 1.00 30.09 79 LYS A N 1
ATOM 1066 C CA . LYS A 1 73 ? -32.828 -1.380 -38.311 1.00 31.33 79 LYS A CA 1
ATOM 1067 C C . LYS A 1 73 ? -31.664 -1.575 -39.276 1.00 27.47 79 LYS A C 1
ATOM 1068 O O . LYS A 1 73 ? -31.501 -0.821 -40.236 1.00 28.75 79 LYS A O 1
ATOM 1087 N N . HIS A 1 74 ? -30.866 -2.603 -39.006 1.00 23.06 80 HIS A N 1
ATOM 1088 C CA . HIS A 1 74 ? -29.693 -2.912 -39.810 1.00 21.72 80 HIS A CA 1
ATOM 1089 C C . HIS A 1 74 ? -29.913 -4.207 -40.576 1.00 23.98 80 HIS A C 1
ATOM 1090 O O . HIS A 1 74 ? -29.446 -5.270 -40.163 1.00 21.24 80 HIS A O 1
ATOM 1104 N N . ASP A 1 75 ? -30.637 -4.109 -41.687 1.00 26.16 81 ASP A N 1
ATOM 1105 C CA . ASP A 1 75 ? -30.927 -5.271 -42.519 1.00 28.51 81 ASP A CA 1
ATOM 1106 C C . ASP A 1 75 ? -29.639 -5.969 -42.917 1.00 23.79 81 ASP A C 1
ATOM 1107 O O . ASP A 1 75 ? -28.657 -5.321 -43.281 1.00 22.07 81 ASP A O 1
ATOM 1116 N N . GLY A 1 76 ? -29.651 -7.294 -42.831 1.00 22.47 82 GLY A N 1
ATOM 1117 C CA . GLY A 1 76 ? -28.491 -8.096 -43.164 1.00 21.58 82 GLY A CA 1
ATOM 1118 C C . GLY A 1 76 ? -27.605 -8.367 -41.962 1.00 22.46 82 GLY A C 1
ATOM 1119 O O . GLY A 1 76 ? -26.465 -8.805 -42.119 1.00 21.51 82 GLY A O 1
ATOM 1123 N N . THR A 1 77 ? -28.124 -8.094 -40.767 1.00 22.98 83 THR A N 1
ATOM 1124 C CA . THR A 1 77 ? -27.430 -8.434 -39.527 1.00 23.03 83 THR A CA 1
ATOM 1125 C C . THR A 1 77 ? -28.329 -9.256 -38.617 1.00 23.85 83 THR A C 1
ATOM 1126 O O . THR A 1 77 ? -29.549 -9.278 -38.782 1.00 25.50 83 THR A O 1
ATOM 1137 N N . MET A 1 78 ? -27.705 -9.919 -37.652 1.00 22.23 84 MET A N 1
ATOM 1138 C CA . MET A 1 78 ? -28.414 -10.677 -36.631 1.00 24.08 84 MET A CA 1
ATOM 1139 C C . MET A 1 78 ? -27.642 -10.567 -35.324 1.00 24.00 84 MET A C 1
ATOM 1140 O O . MET A 1 78 ? -26.413 -10.591 -35.328 1.00 21.92 84 MET A O 1
ATOM 1154 N N . CYS A 1 79 ? -28.358 -10.434 -34.211 1.00 24.59 85 CYS A N 1
ATOM 1155 C CA . CYS A 1 79 ? -27.720 -10.491 -32.901 1.00 25.24 85 CYS A CA 1
ATOM 1156 C C . CYS A 1 79 ? -27.369 -11.937 -32.599 1.00 26.11 85 CYS A C 1
ATOM 1157 O O . CYS A 1 79 ? -28.235 -12.802 -32.604 1.00 25.19 85 CYS A O 1
ATOM 1164 N N . ASP A 1 80 ? -26.099 -12.205 -32.333 1.00 26.29 86 ASP A N 1
ATOM 1165 C CA . ASP A 1 80 ? -25.654 -13.584 -32.198 1.00 26.19 86 ASP A CA 1
ATOM 1166 C C . ASP A 1 80 ? -25.987 -14.211 -30.843 1.00 26.68 86 ASP A C 1
ATOM 1167 O O . ASP A 1 80 ? -25.741 -15.398 -30.644 1.00 28.21 86 ASP A O 1
ATOM 1176 N N . THR A 1 81 ? -26.558 -13.432 -29.927 1.00 23.91 87 THR A N 1
ATOM 1177 C CA . THR A 1 81 ? -27.025 -13.984 -28.653 1.00 24.84 87 THR A CA 1
ATOM 1178 C C . THR A 1 81 ? -28.526 -14.299 -28.677 1.00 22.89 87 THR A C 1
ATOM 1179 O O . THR A 1 81 ? -28.916 -15.452 -28.502 1.00 24.37 87 THR A O 1
ATOM 1190 N N . CYS A 1 82 ? -29.360 -13.279 -28.878 1.00 22.82 88 CYS A N 1
ATOM 1191 C CA . CYS A 1 82 ? -30.815 -13.457 -28.860 1.00 25.46 88 CYS A CA 1
ATOM 1192 C C . CYS A 1 82 ? -31.404 -13.742 -30.248 1.00 27.94 88 CYS A C 1
ATOM 1193 O O . CYS A 1 82 ? -32.592 -14.047 -30.367 1.00 28.50 88 CYS A O 1
ATOM 1200 N N . ARG A 1 83 ? -30.572 -13.633 -31.283 1.00 28.71 89 ARG A N 1
ATOM 1201 C CA . ARG A 1 83 ? -30.944 -13.975 -32.662 1.00 29.65 89 ARG A CA 1
ATOM 1202 C C . ARG A 1 83 ? -32.002 -13.040 -33.258 1.00 27.62 89 ARG A C 1
ATOM 1203 O O . ARG A 1 83 ? -32.674 -13.397 -34.228 1.00 26.85 89 ARG A O 1
ATOM 1224 N N . GLN A 1 84 ? -32.129 -11.837 -32.701 1.00 26.61 90 GLN A N 1
ATOM 1225 C CA . GLN A 1 84 ? -32.948 -10.802 -33.326 1.00 26.79 90 GLN A CA 1
ATOM 1226 C C . GLN A 1 84 ? -32.410 -10.542 -34.727 1.00 25.42 90 GLN A C 1
ATOM 1227 O O . GLN A 1 84 ? -31.210 -10.348 -34.907 1.00 21.79 90 GLN A O 1
ATOM 1241 N N . GLN A 1 85 ? -33.302 -10.540 -35.711 1.00 27.76 91 GLN A N 1
ATOM 1242 C CA . GLN A 1 85 ? -32.909 -10.418 -37.109 1.00 30.15 91 GLN A CA 1
ATOM 1243 C C . GLN A 1 85 ? -34.017 -9.735 -37.909 1.00 28.97 91 GLN A C 1
ATOM 1244 O O . GLN A 1 85 ? -35.110 -10.285 -38.034 1.00 30.76 91 GLN A O 1
ATOM 1258 N N . PRO A 1 86 ? -33.750 -8.530 -38.445 1.00 27.52 92 PRO A N 1
ATOM 1259 C CA . PRO A 1 86 ? -32.515 -7.744 -38.337 1.00 25.17 92 PRO A CA 1
ATOM 1260 C C . PRO A 1 86 ? -32.345 -7.126 -36.959 1.00 25.29 92 PRO A C 1
ATOM 1261 O O . PRO A 1 86 ? -33.310 -7.050 -36.199 1.00 25.39 92 PRO A O 1
ATOM 1272 N N . ILE A 1 87 ? -31.131 -6.696 -36.637 1.00 24.44 93 ILE A N 1
ATOM 1273 C CA . ILE A 1 87 ? -30.919 -5.914 -35.432 1.00 23.16 93 ILE A CA 1
ATOM 1274 C C . ILE A 1 87 ? -31.695 -4.610 -35.575 1.00 22.56 93 ILE A C 1
ATOM 1275 O O . ILE A 1 87 ? -31.538 -3.894 -36.563 1.00 21.30 93 ILE A O 1
ATOM 1291 N N . ILE A 1 88 ? -32.550 -4.327 -34.598 1.00 22.96 94 ILE A N 1
ATOM 1292 C CA . ILE A 1 88 ? -33.330 -3.095 -34.586 1.00 25.09 94 ILE A CA 1
ATOM 1293 C C . ILE A 1 88 ? -32.772 -2.167 -33.512 1.00 23.53 94 ILE A C 1
ATOM 1294 O O . ILE A 1 88 ? -32.557 -2.578 -32.371 1.00 22.71 94 ILE A O 1
ATOM 1310 N N . GLY A 1 89 ? -32.537 -0.915 -33.892 1.00 22.83 95 GLY A N 1
ATOM 1311 C CA . GLY A 1 89 ? -31.887 0.052 -33.025 1.00 22.75 95 GLY A CA 1
ATOM 1312 C C . GLY A 1 89 ? -30.403 0.151 -33.328 1.00 22.99 95 GLY A C 1
ATOM 1313 O O . GLY A 1 89 ? -29.973 -0.058 -34.461 1.00 23.66 95 GLY A O 1
ATOM 1317 N N . ILE A 1 90 ? -29.619 0.471 -32.306 1.00 21.15 96 ILE A N 1
ATOM 1318 C CA . ILE A 1 90 ? -28.172 0.588 -32.444 1.00 19.95 96 ILE A CA 1
ATOM 1319 C C . ILE A 1 90 ? -27.541 -0.781 -32.686 1.00 21.19 96 ILE A C 1
ATOM 1320 O O . ILE A 1 90 ? -27.961 -1.773 -32.092 1.00 19.42 96 ILE A O 1
ATOM 1336 N N . ARG A 1 91 ? -26.537 -0.830 -33.559 1.00 22.47 97 ARG A N 1
ATOM 1337 C CA . ARG A 1 91 ? -25.806 -2.067 -33.819 1.00 23.80 97 ARG A CA 1
ATOM 1338 C C . ARG A 1 91 ? -24.495 -2.060 -33.042 1.00 22.24 97 ARG A C 1
ATOM 1339 O O . ARG A 1 91 ? -23.755 -1.077 -33.073 1.00 21.85 97 ARG A O 1
ATOM 1360 N N . TRP A 1 92 ? -24.218 -3.157 -32.343 1.00 20.74 98 TRP A N 1
ATOM 1361 C CA . TRP A 1 92 ? -22.970 -3.309 -31.601 1.00 19.52 98 TRP A CA 1
ATOM 1362 C C . TRP A 1 92 ? -22.179 -4.487 -32.158 1.00 20.39 98 TRP A C 1
ATOM 1363 O O . TRP A 1 92 ? -22.603 -5.637 -32.045 1.00 22.67 98 TRP A O 1
ATOM 1384 N N . LYS A 1 93 ? -21.026 -4.196 -32.752 1.00 20.17 99 LYS A N 1
ATOM 1385 C CA . LYS A 1 93 ? -20.226 -5.223 -33.421 1.00 19.09 99 LYS A CA 1
ATOM 1386 C C . LYS A 1 93 ? -18.949 -5.488 -32.636 1.00 18.72 99 LYS A C 1
ATOM 1387 O O . LYS A 1 93 ? -18.191 -4.563 -32.373 1.00 17.58 99 LYS A O 1
ATOM 1406 N N . CYS A 1 94 ? -18.704 -6.740 -32.259 1.00 19.17 100 CYS A N 1
ATOM 1407 C CA . CYS A 1 94 ? -17.461 -7.056 -31.565 1.00 18.98 100 CYS A CA 1
ATOM 1408 C C . CYS A 1 94 ? -16.278 -6.877 -32.507 1.00 20.47 100 CYS A C 1
ATOM 1409 O O . CYS A 1 94 ? -16.233 -7.467 -33.587 1.00 19.62 100 CYS A O 1
ATOM 1416 N N . ALA A 1 95 ? -15.324 -6.053 -32.093 1.00 19.53 101 ALA A N 1
ATOM 1417 C CA . ALA A 1 95 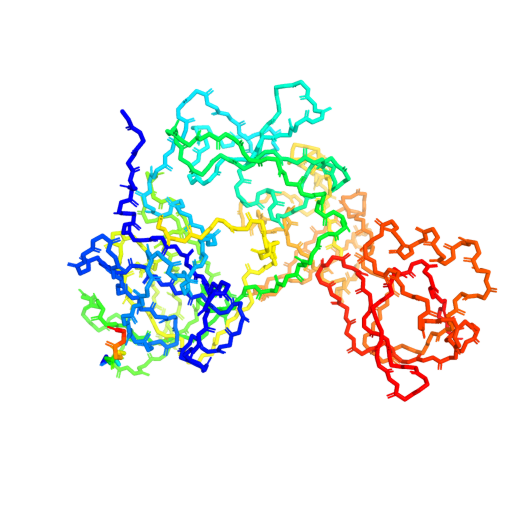? -14.151 -5.774 -32.908 1.00 20.22 101 ALA A CA 1
ATOM 1418 C C . ALA A 1 95 ? -13.130 -6.901 -32.806 1.00 20.30 101 ALA A C 1
ATOM 1419 O O . ALA A 1 95 ? -12.283 -7.059 -33.685 1.00 20.10 101 ALA A O 1
ATOM 1426 N N . GLU A 1 96 ? -13.225 -7.692 -31.739 1.00 20.13 102 GLU A N 1
ATOM 1427 C CA . GLU A 1 96 ? -12.204 -8.691 -31.435 1.00 20.26 102 GLU A CA 1
ATOM 1428 C C . GLU A 1 96 ? -12.604 -10.110 -31.849 1.00 22.32 102 GLU A C 1
ATOM 1429 O O . GLU A 1 96 ? -11.842 -11.053 -31.639 1.00 24.13 102 GLU A O 1
ATOM 1441 N N . CYS A 1 97 ? -13.789 -10.255 -32.440 1.00 22.02 103 CYS A N 1
ATOM 1442 C CA . CYS A 1 97 ? -14.237 -11.543 -32.973 1.00 22.73 103 CYS A CA 1
ATOM 1443 C C . CYS A 1 97 ? -14.551 -11.437 -34.461 1.00 22.68 103 CYS A C 1
ATOM 1444 O O . CYS A 1 97 ? -14.774 -10.342 -34.984 1.00 21.14 103 CYS A O 1
ATOM 1451 N N . THR A 1 98 ? -14.572 -12.582 -35.135 1.00 22.55 104 THR A N 1
ATOM 1452 C CA . THR A 1 98 ? -14.979 -12.637 -36.533 1.00 22.41 104 THR A CA 1
ATOM 1453 C C . THR A 1 98 ? -16.500 -12.595 -36.659 1.00 22.59 104 THR A C 1
ATOM 1454 O O . THR A 1 98 ? -17.190 -13.494 -36.180 1.00 23.96 104 THR A O 1
ATOM 1465 N N . ASN A 1 99 ? -17.011 -11.548 -37.302 1.00 19.69 105 ASN A N 1
ATOM 1466 C CA . ASN A 1 99 ? -18.416 -11.487 -37.696 1.00 20.22 105 ASN A CA 1
ATOM 1467 C C . ASN A 1 99 ? -19.381 -11.735 -36.532 1.00 22.63 105 ASN A C 1
ATOM 1468 O O . ASN A 1 99 ? -20.201 -12.654 -36.582 1.00 22.43 105 ASN A O 1
ATOM 1479 N N . TYR A 1 100 ? -19.277 -10.913 -35.491 1.00 22.05 106 TYR A N 1
ATOM 1480 C CA . TYR A 1 100 ? -20.123 -11.056 -34.308 1.00 21.49 106 TYR A CA 1
ATOM 1481 C C . TYR A 1 100 ? -20.777 -9.728 -33.942 1.00 20.12 106 TYR A C 1
ATOM 1482 O O . TYR A 1 100 ? -20.103 -8.700 -33.853 1.00 18.94 106 TYR A O 1
ATOM 1500 N N . ASP A 1 101 ? -22.089 -9.764 -33.722 1.00 19.81 107 ASP A N 1
ATOM 1501 C CA . ASP A 1 101 ? -22.855 -8.565 -33.397 1.00 21.02 107 ASP A CA 1
ATOM 1502 C C . ASP A 1 101 ? -23.861 -8.816 -32.285 1.00 20.89 107 ASP A C 1
ATOM 1503 O O . ASP A 1 101 ? -24.351 -9.933 -32.117 1.00 21.76 107 ASP A O 1
ATOM 1512 N N . LEU A 1 102 ? -24.163 -7.759 -31.537 1.00 19.96 108 LEU A N 1
ATOM 1513 C CA . LEU A 1 102 ? -25.204 -7.790 -30.518 1.00 21.37 108 LEU A CA 1
ATOM 1514 C C . LEU A 1 102 ? -26.210 -6.668 -30.733 1.00 19.75 108 LEU A C 1
ATOM 1515 O O . LEU A 1 102 ? -25.879 -5.623 -31.299 1.00 19.37 108 LEU A O 1
ATOM 1531 N N . CYS A 1 103 ? -27.438 -6.893 -30.274 1.00 21.28 109 CYS A N 1
ATOM 1532 C CA . CYS A 1 103 ? -28.424 -5.828 -30.181 1.00 21.42 109 CYS A CA 1
ATOM 1533 C C . CYS A 1 103 ? -28.173 -5.053 -28.894 1.00 21.74 109 CYS A C 1
ATOM 1534 O O . CYS A 1 103 ? -27.322 -5.430 -28.086 1.00 21.02 109 CYS A O 1
ATOM 1541 N N . THR A 1 104 ? -28.924 -3.977 -28.702 1.00 21.83 110 THR A N 1
ATOM 1542 C CA . THR A 1 104 ? -28.721 -3.091 -27.562 1.00 22.90 110 THR A CA 1
ATOM 1543 C C . THR A 1 104 ? -29.027 -3.779 -26.231 1.00 24.72 110 THR A C 1
ATOM 1544 O O . THR A 1 104 ? -28.284 -3.622 -25.253 1.00 24.19 110 THR A O 1
ATOM 1555 N N . VAL A 1 105 ? -30.115 -4.542 -26.198 1.00 26.30 111 VAL A N 1
ATOM 1556 C CA . VAL A 1 105 ? -30.513 -5.258 -24.992 1.00 26.98 111 VAL A CA 1
ATOM 1557 C C . VAL A 1 105 ? -29.412 -6.217 -24.554 1.00 26.62 111 VAL A C 1
ATOM 1558 O O . VAL A 1 105 ? -29.070 -6.288 -23.374 1.00 28.66 111 VAL A O 1
ATOM 1571 N N . CYS A 1 106 ? -28.857 -6.950 -25.513 1.00 25.35 112 CYS A N 1
ATOM 1572 C CA . CYS A 1 106 ? -27.820 -7.931 -25.216 1.00 22.86 112 CYS A CA 1
ATOM 1573 C C . CYS A 1 106 ? -26.491 -7.259 -24.880 1.00 23.04 112 CYS A C 1
ATOM 1574 O O . CYS A 1 106 ? -25.725 -7.766 -24.060 1.00 22.79 112 CYS A O 1
ATOM 1581 N N . TYR A 1 107 ? -26.219 -6.120 -25.509 1.00 21.35 113 TYR A N 1
ATOM 1582 C CA . TYR A 1 107 ? -24.973 -5.402 -25.259 1.00 20.62 113 TYR A CA 1
ATOM 1583 C C . TYR A 1 107 ? -24.961 -4.804 -23.860 1.00 21.19 113 TYR A C 1
ATOM 1584 O O . TYR A 1 107 ? -24.029 -5.036 -23.083 1.00 20.81 113 TYR A O 1
ATOM 1602 N N . HIS A 1 108 ? -25.992 -4.029 -23.537 1.00 21.63 114 HIS A N 1
ATOM 1603 C CA . HIS A 1 108 ? -26.091 -3.457 -22.203 1.00 21.32 114 HIS A CA 1
ATOM 1604 C C . HIS A 1 108 ? -26.384 -4.556 -21.185 1.00 22.56 114 HIS A C 1
ATOM 1605 O O . HIS A 1 108 ? -26.158 -4.375 -19.989 1.00 23.62 114 HIS A O 1
ATOM 1619 N N . GLY A 1 109 ? -26.878 -5.694 -21.671 1.00 22.54 115 GLY A N 1
ATOM 1620 C CA . GLY A 1 109 ? -27.205 -6.827 -20.821 1.00 24.14 115 GLY A CA 1
ATOM 1621 C C . GLY A 1 109 ? -26.032 -7.765 -20.582 1.00 26.47 115 GLY A C 1
ATOM 1622 O O . GLY A 1 109 ? -26.218 -8.889 -20.111 1.00 27.03 115 GLY A O 1
ATOM 1626 N N . ASP A 1 110 ? -24.830 -7.306 -20.924 1.00 26.62 116 ASP A N 1
ATOM 1627 C CA . ASP A 1 110 ? -23.586 -8.013 -20.612 1.00 25.69 116 ASP A CA 1
ATOM 1628 C C . ASP A 1 110 ? -23.477 -9.391 -21.269 1.00 24.05 116 ASP A C 1
ATOM 1629 O O . ASP A 1 110 ? -22.900 -10.314 -20.694 1.00 24.87 116 ASP A O 1
ATOM 1638 N N . LYS A 1 111 ? -24.014 -9.525 -22.478 1.00 21.15 117 LYS A N 1
ATOM 1639 C CA . LYS A 1 111 ? -23.832 -10.746 -23.261 1.00 21.18 117 LYS 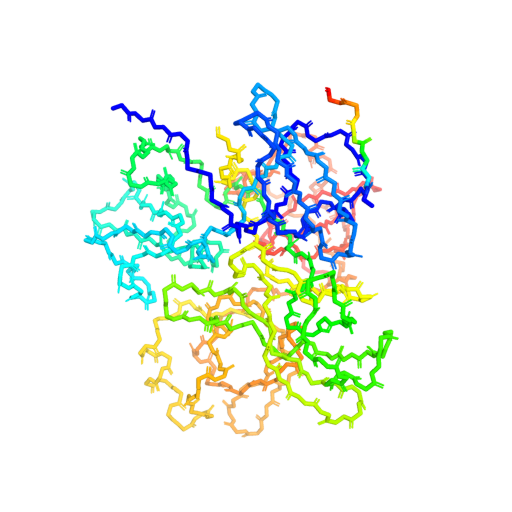A CA 1
ATOM 1640 C C . LYS A 1 111 ? -22.486 -10.718 -23.989 1.00 20.60 117 LYS A C 1
ATOM 1641 O O . LYS A 1 111 ? -21.874 -9.658 -24.119 1.00 20.49 117 LYS A O 1
ATOM 1660 N N . HIS A 1 112 ? -22.035 -11.884 -24.453 1.00 19.91 118 HIS A N 1
ATOM 1661 C CA . HIS A 1 112 ? -20.707 -12.034 -25.051 1.00 20.83 118 HIS A CA 1
ATOM 1662 C C . HIS A 1 112 ? -19.659 -11.726 -23.970 1.00 23.58 118 HIS A C 1
ATOM 1663 O O . HIS A 1 112 ? -19.966 -11.811 -22.780 1.00 26.91 118 HIS A O 1
ATOM 1677 N N . HIS A 1 113 ? -18.434 -11.387 -24.368 1.00 21.60 119 HIS A N 1
ATOM 1678 C CA . HIS A 1 113 ? -17.349 -11.137 -23.419 1.00 22.69 119 HIS A CA 1
ATOM 1679 C C . HIS A 1 113 ? -17.235 -9.657 -23.081 1.00 21.65 119 HIS A C 1
ATOM 1680 O O . HIS A 1 113 ? -17.123 -8.815 -23.972 1.00 21.86 119 HIS A O 1
ATOM 1694 N N . LEU A 1 114 ? -17.257 -9.348 -21.790 1.00 20.94 120 LEU A N 1
ATOM 1695 C CA . LEU A 1 114 ? -17.176 -7.968 -21.327 1.00 22.19 120 LEU A CA 1
ATOM 1696 C C . LEU A 1 114 ? -15.814 -7.343 -21.619 1.00 20.03 120 LEU A C 1
ATOM 1697 O O . LEU A 1 114 ? -15.692 -6.119 -21.699 1.00 19.37 120 LEU A O 1
ATOM 1713 N N . ARG A 1 115 ? -14.796 -8.183 -21.776 1.00 18.77 121 ARG A N 1
ATOM 1714 C CA . ARG A 1 115 ? -13.442 -7.703 -22.044 1.00 20.57 121 ARG A CA 1
ATOM 1715 C C . ARG A 1 115 ? -13.186 -7.516 -23.540 1.00 21.92 121 ARG A C 1
ATOM 1716 O O . ARG A 1 115 ? -12.170 -6.945 -23.928 1.00 21.56 121 ARG A O 1
ATOM 1737 N N . HIS A 1 116 ? -14.104 -7.996 -24.377 1.00 22.03 122 HIS A N 1
ATOM 1738 C CA . HIS A 1 116 ? -14.024 -7.744 -25.814 1.00 21.86 122 HIS A CA 1
ATOM 1739 C C . HIS A 1 116 ? -14.534 -6.345 -26.127 1.00 21.57 122 HIS A C 1
ATOM 1740 O O . HIS A 1 116 ? -15.657 -5.996 -25.766 1.00 21.17 122 HIS A O 1
ATOM 1754 N N . ARG A 1 117 ? -13.717 -5.550 -26.807 1.00 19.65 123 ARG A N 1
ATOM 1755 C CA . ARG A 1 117 ? -14.126 -4.208 -27.195 1.00 19.83 123 ARG A CA 1
ATOM 1756 C C . ARG A 1 117 ? -15.027 -4.251 -28.428 1.00 21.27 123 ARG A C 1
ATOM 1757 O O . ARG A 1 117 ? -14.789 -5.031 -29.351 1.00 20.22 123 ARG A O 1
ATOM 1778 N N . PHE A 1 118 ? -16.067 -3.421 -28.414 1.00 21.50 124 PHE A N 1
ATOM 1779 C CA . PHE A 1 118 ? -17.049 -3.363 -29.494 1.00 21.00 124 PHE A CA 1
ATOM 1780 C C . PHE A 1 118 ? -16.940 -2.083 -30.319 1.00 18.19 124 PHE A C 1
ATOM 1781 O O . PHE A 1 118 ? -16.496 -1.041 -29.826 1.00 18.39 124 PHE A O 1
ATOM 1798 N N . TYR A 1 119 ? -17.316 -2.192 -31.590 1.00 20.09 125 TYR A N 1
ATOM 1799 C CA . TYR A 1 119 ? -17.720 -1.049 -32.399 1.00 19.22 125 TYR A CA 1
ATOM 1800 C C . TYR A 1 119 ? -19.175 -0.669 -32.146 1.00 20.85 125 TYR A C 1
ATOM 1801 O O . TYR A 1 119 ? -20.060 -1.536 -32.165 1.00 20.85 125 TYR A O 1
ATOM 1819 N N . ARG A 1 120 ? -19.426 0.624 -31.948 1.00 19.85 126 ARG A N 1
ATOM 1820 C CA . ARG A 1 120 ? -20.786 1.151 -32.020 1.00 20.12 126 ARG A CA 1
ATOM 1821 C C . ARG A 1 120 ? -21.091 1.570 -33.449 1.00 21.14 126 ARG A C 1
ATOM 1822 O O . ARG A 1 120 ? -20.338 2.326 -34.063 1.00 20.10 126 ARG A O 1
ATOM 1843 N N . ILE A 1 121 ? -22.206 1.065 -33.962 1.00 21.37 127 ILE A N 1
ATOM 1844 C CA . ILE A 1 121 ? -22.713 1.441 -35.273 1.00 22.10 127 ILE A CA 1
ATOM 1845 C C . ILE A 1 121 ? -24.156 1.891 -35.069 1.00 20.60 127 ILE A C 1
ATOM 1846 O O . ILE A 1 121 ? -25.082 1.078 -35.072 1.00 19.95 127 ILE A O 1
ATOM 1862 N N . THR A 1 122 ? -24.331 3.192 -34.864 1.00 20.88 128 THR A N 1
ATOM 1863 C CA . THR A 1 122 ? -25.615 3.744 -34.447 1.00 21.40 128 THR A CA 1
ATOM 1864 C C . THR A 1 122 ? -26.679 3.595 -35.526 1.00 20.40 128 THR A C 1
ATOM 1865 O O . THR A 1 122 ? -27.798 3.160 -35.244 1.00 21.85 128 THR A O 1
ATOM 1876 N N . THR A 1 123 ? -26.326 3.975 -36.751 1.00 19.16 129 THR A N 1
ATOM 1877 C CA . THR A 1 123 ? -27.220 3.850 -37.896 1.00 21.30 129 THR A CA 1
ATOM 1878 C C . THR A 1 123 ? -26.524 3.098 -39.024 1.00 21.51 129 THR A C 1
ATOM 1879 O O . THR A 1 123 ? -25.300 2.957 -39.010 1.00 21.09 129 THR A O 1
ATOM 1890 N N . PRO A 1 124 ? -27.302 2.610 -40.005 1.00 22.70 130 PRO A N 1
ATOM 1891 C CA . PRO A 1 124 ? -26.736 1.999 -41.213 1.00 24.24 130 PRO A CA 1
ATOM 1892 C C . PRO A 1 124 ? -25.702 2.878 -41.912 1.00 25.50 130 PRO A C 1
ATOM 1893 O O . PRO A 1 124 ? -24.786 2.354 -42.545 1.00 29.79 130 PRO A O 1
ATOM 1904 N N . GLY A 1 125 ? -25.852 4.194 -41.796 1.00 24.63 131 GLY A N 1
ATOM 1905 C CA . GLY A 1 125 ? -24.949 5.127 -42.445 1.00 24.17 131 GLY A CA 1
ATOM 1906 C C . GLY A 1 125 ? -23.747 5.497 -41.594 1.00 24.09 131 GLY A C 1
ATOM 1907 O O . GLY A 1 125 ? -22.823 6.151 -42.074 1.00 25.67 131 GLY A O 1
ATOM 1911 N N . SER A 1 126 ? -23.750 5.075 -40.334 1.00 22.85 132 SER A N 1
ATOM 1912 C CA . SER A 1 126 ? -22.695 5.460 -39.400 1.00 23.66 132 SER A CA 1
ATOM 1913 C C . SER A 1 126 ? -21.369 4.769 -39.703 1.00 23.40 132 SER A C 1
ATOM 1914 O O . SER A 1 126 ? -21.340 3.616 -40.133 1.00 24.61 132 SER A O 1
ATOM 1922 N N . GLU A 1 127 ? -20.272 5.488 -39.482 1.00 23.18 133 GLU A N 1
ATOM 1923 C CA . GLU A 1 127 ? -18.955 4.870 -39.450 1.00 25.26 133 GLU A CA 1
ATOM 1924 C C . GLU A 1 127 ? -18.769 4.242 -38.072 1.00 24.60 133 GLU A C 1
ATOM 1925 O O . GLU A 1 127 ? -19.197 4.807 -37.064 1.00 25.15 133 GLU A O 1
ATOM 1937 N N . ARG A 1 128 ? -18.149 3.068 -38.027 1.00 23.55 134 ARG A N 1
ATOM 1938 C CA . ARG A 1 128 ? -18.053 2.321 -36.782 1.00 24.10 134 ARG A CA 1
ATOM 1939 C C . ARG A 1 128 ? -17.070 2.984 -35.821 1.00 24.35 134 ARG A C 1
ATOM 1940 O O . ARG A 1 128 ? -16.012 3.464 -36.228 1.00 22.89 134 ARG A O 1
ATOM 1961 N N . VAL A 1 129 ? -17.444 3.010 -34.544 1.00 25.64 135 VAL A N 1
ATOM 1962 C CA . VAL A 1 129 ? -16.664 3.675 -33.503 1.00 25.91 135 VAL A CA 1
ATOM 1963 C C . VAL A 1 129 ? -16.193 2.677 -32.452 1.00 23.60 135 VAL A C 1
ATOM 1964 O O . VAL A 1 129 ? -17.004 2.116 -31.721 1.00 22.29 135 VAL A O 1
ATOM 1977 N N . LEU A 1 130 ? -14.883 2.471 -32.363 1.00 21.06 136 LEU A N 1
ATOM 1978 C CA . LEU A 1 130 ? -14.333 1.528 -31.397 1.00 21.81 136 LEU A CA 1
ATOM 1979 C C . LEU A 1 130 ? -14.477 2.066 -29.972 1.00 20.68 136 LEU A C 1
ATOM 1980 O O . LEU A 1 130 ? -14.151 3.222 -29.699 1.00 20.78 136 LEU A O 1
ATOM 1996 N N . LEU A 1 131 ? -14.968 1.214 -29.078 1.00 21.24 137 LEU A N 1
ATOM 1997 C CA . LEU A 1 131 ? -15.237 1.588 -27.691 1.00 21.60 137 LEU A CA 1
ATOM 1998 C C . LEU A 1 131 ? -14.248 0.933 -26.736 1.00 21.63 137 LEU A C 1
ATOM 1999 O O . LEU A 1 131 ? -13.564 -0.026 -27.098 1.00 20.90 137 LEU A O 1
ATOM 2015 N N . GLU A 1 132 ? -14.185 1.453 -25.513 1.00 22.84 138 GLU A N 1
ATOM 2016 C CA . GLU A 1 132 ? -13.507 0.759 -24.426 1.00 26.29 138 GLU A CA 1
ATOM 2017 C C . GLU A 1 132 ? -14.302 -0.493 -24.078 1.00 20.56 138 GLU A C 1
ATOM 2018 O O . GLU A 1 132 ? -15.481 -0.601 -24.422 1.00 17.89 138 GLU A O 1
ATOM 2030 N N . SER A 1 133 ? -13.664 -1.438 -23.398 1.00 22.00 139 SER A N 1
ATOM 2031 C CA . SER A 1 133 ? -14.346 -2.658 -22.992 1.00 22.14 139 SER A CA 1
ATOM 2032 C C . SER A 1 133 ? -15.438 -2.321 -21.983 1.00 21.62 139 SER A C 1
ATOM 2033 O O . SER A 1 133 ? -15.312 -1.370 -21.212 1.00 22.21 139 SER A O 1
ATOM 2041 N N . ARG A 1 134 ? -16.516 -3.093 -22.007 1.00 22.50 140 ARG A N 1
ATOM 2042 C CA . ARG A 1 134 ? -17.586 -2.934 -21.034 1.00 22.65 140 ARG A CA 1
ATOM 2043 C C . ARG A 1 134 ? -17.070 -3.182 -19.617 1.00 23.31 140 ARG A C 1
ATOM 2044 O O . ARG A 1 134 ? -17.511 -2.543 -18.661 1.00 22.46 140 ARG A O 1
ATOM 2065 N N . ARG A 1 135 ? -16.126 -4.104 -19.487 1.00 22.31 141 ARG A N 1
ATOM 2066 C CA . ARG A 1 135 ? -15.629 -4.489 -18.172 1.00 21.89 141 ARG A CA 1
ATOM 2067 C C . ARG A 1 135 ? -14.910 -3.330 -17.467 1.00 22.68 141 ARG A C 1
ATOM 2068 O O . ARG A 1 135 ? -14.909 -3.243 -16.241 1.00 22.57 141 ARG A O 1
ATOM 2089 N N . LYS A 1 136 ? -14.324 -2.423 -18.240 1.00 23.22 142 LYS A N 1
ATOM 2090 C CA . LYS A 1 136 ? -13.614 -1.283 -17.662 1.00 25.49 142 LYS A CA 1
ATOM 2091 C C . LYS A 1 136 ? -14.439 0.007 -17.684 1.00 26.62 142 LYS A C 1
ATOM 2092 O O . LYS A 1 136 ? -13.950 1.061 -17.271 1.00 27.70 142 LYS A O 1
ATOM 2111 N N . SER A 1 137 ? -15.685 -0.083 -18.147 1.00 26.27 143 SER A N 1
ATOM 2112 C CA . SER A 1 137 ? -16.521 1.102 -18.375 1.00 26.61 143 SER A CA 1
ATOM 2113 C C . SER A 1 137 ? -17.621 1.231 -17.325 1.00 28.42 143 SER A C 1
ATOM 2114 O O . SER A 1 137 ? -18.077 0.234 -16.768 1.00 26.69 143 SER A O 1
ATOM 2122 N N . LYS A 1 138 ? -18.064 2.462 -17.083 1.00 30.96 144 LYS A N 1
ATOM 2123 C CA . LYS A 1 138 ? -19.082 2.729 -16.068 1.00 33.97 144 LYS A CA 1
ATOM 2124 C C . LYS A 1 138 ? -20.474 2.278 -16.499 1.00 28.51 144 LYS A C 1
ATOM 2125 O O . LYS A 1 138 ? -20.900 2.524 -17.628 1.00 26.85 144 LYS A O 1
ATOM 2144 N N . LYS A 1 139 ? -21.179 1.632 -15.575 1.00 28.48 145 LYS A N 1
ATOM 2145 C CA . LYS A 1 139 ? -22.535 1.153 -15.810 1.00 27.90 145 LYS A CA 1
ATOM 2146 C C . LYS A 1 139 ? -23.481 1.779 -14.786 1.00 29.56 145 LYS A C 1
ATOM 2147 O O . LYS A 1 139 ? -23.245 1.679 -13.581 1.00 32.38 145 LYS A O 1
ATOM 2166 N N . ILE A 1 140 ? -24.531 2.443 -15.268 1.00 26.90 146 ILE A N 1
ATOM 2167 C CA . ILE A 1 140 ? -25.553 3.016 -14.392 1.00 28.77 146 ILE A CA 1
ATOM 2168 C C . ILE A 1 140 ? -26.915 2.412 -14.705 1.00 29.84 146 ILE A C 1
ATOM 2169 O O . ILE A 1 140 ? -27.086 1.733 -15.719 1.00 28.83 146 ILE A O 1
ATOM 2185 N N . THR A 1 141 ? -27.881 2.676 -13.832 1.00 32.41 147 THR A N 1
ATOM 2186 C CA . THR A 1 141 ? -29.203 2.076 -13.938 1.00 35.49 147 THR A CA 1
ATOM 2187 C C . THR A 1 141 ? -30.193 3.032 -14.591 1.00 32.22 147 THR A C 1
ATOM 2188 O O . THR A 1 141 ? -30.243 4.219 -14.261 1.00 32.17 147 THR A O 1
ATOM 2199 N N . ALA A 1 142 ? -30.976 2.504 -15.524 1.00 28.55 148 ALA A N 1
ATOM 2200 C CA . ALA A 1 142 ? -32.031 3.275 -16.156 1.00 27.65 148 ALA A CA 1
ATOM 2201 C C . ALA A 1 142 ? -33.244 3.325 -15.233 1.00 27.32 148 ALA A C 1
ATOM 2202 O O . ALA A 1 142 ? -33.581 2.329 -14.594 1.00 27.03 148 ALA A O 1
ATOM 2209 N N . ARG A 1 143 ? -33.882 4.490 -15.157 1.00 27.74 149 ARG A N 1
ATOM 2210 C CA . ARG A 1 143 ? -35.062 4.674 -14.317 1.00 29.30 149 ARG A CA 1
ATOM 2211 C C . ARG A 1 143 ? -36.176 5.378 -15.079 1.00 27.59 149 ARG A C 1
ATOM 2212 O O . ARG A 1 143 ? -35.925 6.295 -15.859 1.00 25.61 149 ARG A O 1
ATOM 2233 N N . GLY A 1 144 ? -37.411 4.942 -14.847 1.00 30.59 150 GLY A N 1
ATOM 2234 C CA . GLY A 1 144 ? -38.564 5.548 -15.484 1.00 31.25 150 GLY A CA 1
ATOM 2235 C C . GLY A 1 144 ? -39.678 4.546 -15.703 1.00 30.70 150 GLY A C 1
ATOM 2236 O O . GLY A 1 144 ? -39.955 3.710 -14.840 1.00 30.67 150 GLY A O 1
ATOM 2240 N N . ILE A 1 145 ? -40.313 4.626 -16.866 1.00 29.41 151 ILE A N 1
ATOM 2241 C CA . ILE A 1 145 ? -41.410 3.727 -17.192 1.00 28.87 151 ILE A CA 1
ATOM 2242 C C . ILE A 1 145 ? -40.857 2.360 -17.579 1.00 26.90 151 ILE A C 1
ATOM 2243 O O . ILE A 1 145 ? -40.454 2.130 -18.722 1.00 24.92 151 ILE A O 1
ATOM 2259 N N . PHE A 1 146 ? -40.825 1.472 -16.591 1.00 27.98 152 PHE A N 1
ATOM 2260 C CA . PHE A 1 146 ? -40.433 0.082 -16.774 1.00 26.27 152 PHE A CA 1
ATOM 2261 C C . PHE A 1 146 ? -41.317 -0.778 -15.883 1.00 28.31 152 PHE A C 1
ATOM 2262 O O . PHE A 1 146 ? -42.134 -0.249 -15.129 1.00 28.05 152 PHE A O 1
ATOM 2279 N N . ALA A 1 147 ? -41.151 -2.094 -15.966 1.00 29.88 153 ALA A N 1
ATOM 2280 C CA . ALA A 1 147 ? -41.956 -3.018 -15.173 1.00 31.95 153 ALA A CA 1
ATOM 2281 C C . ALA A 1 147 ? -41.907 -2.655 -13.692 1.00 31.66 153 ALA A C 1
ATOM 2282 O O . ALA A 1 147 ? -40.831 -2.494 -13.119 1.00 31.69 153 ALA A O 1
ATOM 2289 N N . GLY A 1 148 ? -43.083 -2.510 -13.090 1.00 30.78 154 GLY A N 1
ATOM 2290 C CA . GLY A 1 148 ? -43.195 -2.184 -11.680 1.00 31.34 154 GLY A CA 1
ATOM 2291 C C . GLY A 1 148 ? -43.445 -0.710 -11.416 1.00 32.42 154 GLY A C 1
ATOM 2292 O O . GLY A 1 148 ? -43.759 -0.324 -10.291 1.00 33.61 154 GLY A O 1
ATOM 2296 N N . ALA A 1 149 ? -43.312 0.117 -12.449 1.00 30.28 155 ALA A N 1
ATOM 2297 C CA . ALA A 1 149 ? -43.499 1.557 -12.301 1.00 32.52 155 ALA A CA 1
ATOM 2298 C C . ALA A 1 149 ? -44.948 1.917 -12.008 1.00 28.49 155 ALA A C 1
ATOM 2299 O O . ALA A 1 149 ? -45.873 1.281 -12.517 1.00 30.44 155 ALA A O 1
ATOM 2306 N N . ARG A 1 150 ? -45.135 2.948 -11.190 1.00 30.18 156 ARG A N 1
ATOM 2307 C CA . ARG A 1 150 ? -46.462 3.483 -10.914 1.00 31.15 156 ARG A CA 1
ATOM 2308 C C . ARG A 1 150 ? -46.699 4.688 -11.813 1.00 32.49 156 ARG A C 1
ATOM 2309 O O . ARG A 1 150 ? -45.922 5.654 -11.783 1.00 33.39 156 ARG A O 1
ATOM 2330 N N . VAL A 1 151 ? -47.775 4.622 -12.598 1.00 32.13 157 VAL A N 1
ATOM 2331 C CA . VAL A 1 151 ? -48.040 5.590 -13.657 1.00 31.92 157 VAL A CA 1
ATOM 2332 C C . VAL A 1 151 ? -49.458 6.162 -13.632 1.00 34.52 157 VAL A C 1
ATOM 2333 O O . VAL A 1 151 ? -50.382 5.562 -13.078 1.00 34.23 157 VAL A O 1
ATOM 2346 N N . VAL A 1 152 ? -49.602 7.338 -14.237 1.00 33.22 158 VAL A N 1
ATOM 2347 C CA . VAL A 1 152 ? -50.899 7.911 -14.577 1.00 35.71 158 VAL A CA 1
ATOM 2348 C C . VAL A 1 152 ? -50.892 8.209 -16.074 1.00 34.57 158 VAL A C 1
ATOM 2349 O O . VAL A 1 152 ? -49.883 7.986 -16.741 1.00 36.19 158 VAL A O 1
ATOM 2362 N N . ARG A 1 153 ? -52.001 8.712 -16.607 1.00 35.16 159 ARG A N 1
ATOM 2363 C CA . ARG A 1 153 ? -52.067 9.018 -18.033 1.00 35.26 159 ARG A CA 1
ATOM 2364 C C . ARG A 1 153 ? -51.103 10.149 -18.384 1.00 37.86 159 ARG A C 1
ATOM 2365 O O . ARG A 1 153 ? -50.901 11.072 -17.593 1.00 37.67 159 ARG A O 1
ATOM 2386 N N . GLY A 1 154 ? -50.515 10.062 -19.574 1.00 40.30 160 GLY A N 1
ATOM 2387 C CA . GLY A 1 154 ? -49.549 11.040 -20.045 1.00 40.78 160 GLY A CA 1
ATOM 2388 C C . GLY A 1 154 ? -50.168 12.066 -20.978 1.00 40.84 160 GLY A C 1
ATOM 2389 O O . GLY A 1 154 ? -51.387 12.129 -21.127 1.00 39.24 160 GLY A O 1
ATOM 2393 N N . VAL A 1 155 ? -49.317 12.860 -21.621 1.00 40.86 161 VAL A N 1
ATOM 2394 C CA . VAL A 1 155 ? -49.769 13.996 -22.420 1.00 41.44 161 VAL A CA 1
ATOM 2395 C C . VAL A 1 155 ? -50.461 13.584 -23.722 1.00 38.80 161 VAL A C 1
ATOM 2396 O O . VAL A 1 155 ? -51.366 14.273 -24.189 1.00 38.21 161 VAL A O 1
ATOM 2409 N N . ASP A 1 156 ? -50.038 12.466 -24.304 1.00 33.80 162 ASP A N 1
ATOM 2410 C CA . ASP A 1 156 ? -50.583 12.013 -25.584 1.00 37.25 162 ASP A CA 1
ATOM 2411 C C . ASP A 1 156 ? -51.747 11.031 -25.421 1.00 37.63 162 ASP A C 1
ATOM 2412 O O . ASP A 1 156 ? -52.200 10.432 -26.398 1.00 40.37 162 ASP A O 1
ATOM 2421 N N . TRP A 1 157 ? -52.225 10.872 -24.189 1.00 41.22 163 TRP A N 1
ATOM 2422 C CA . TRP A 1 157 ? -53.349 9.982 -23.895 1.00 40.75 163 TRP A CA 1
ATOM 2423 C C . TRP A 1 157 ? -54.533 10.246 -24.820 1.00 41.86 163 TRP A C 1
ATOM 2424 O O . TRP A 1 157 ? -54.922 11.395 -25.029 1.00 42.65 163 TRP A O 1
ATOM 2445 N N . GLN A 1 158 ? -55.091 9.177 -25.379 1.00 44.07 164 GLN A N 1
ATOM 2446 C CA . GLN A 1 158 ? -56.250 9.281 -26.260 1.00 48.06 164 GLN A CA 1
ATOM 2447 C C . GLN A 1 158 ? -57.151 8.063 -26.094 1.00 48.54 164 GLN A C 1
ATOM 2448 O O . GLN A 1 158 ? -57.824 7.643 -27.036 1.00 50.57 164 GLN A O 1
ATOM 2462 N N . TRP A 1 159 ? -57.171 7.513 -24.883 1.00 45.91 165 TRP A N 1
ATOM 2463 C CA . TRP A 1 159 ? -57.824 6.233 -24.635 1.00 44.87 165 TRP A CA 1
ATOM 2464 C C . TRP A 1 159 ? -58.980 6.337 -23.640 1.00 43.93 165 TRP A C 1
ATOM 2465 O O . TRP A 1 159 ? -59.119 5.493 -22.757 1.00 45.90 165 TRP A O 1
ATOM 2486 N N . GLU A 1 160 ? -59.807 7.369 -23.791 1.00 44.84 166 GLU A N 1
ATOM 2487 C CA . GLU A 1 160 ? -61.043 7.479 -23.018 1.00 48.39 166 GLU A CA 1
ATOM 2488 C C . GLU A 1 160 ? -60.757 7.544 -21.511 1.00 47.57 166 GLU A C 1
ATOM 2489 O O . GLU A 1 160 ? -59.862 8.272 -21.078 1.00 47.63 166 GLU A O 1
ATOM 2501 N N . ASP A 1 161 ? -61.529 6.796 -20.722 1.00 46.49 167 ASP A N 1
ATOM 2502 C CA . ASP A 1 161 ? -61.281 6.651 -19.288 1.00 47.68 167 ASP A CA 1
ATOM 2503 C C . ASP A 1 161 ? -60.930 5.197 -18.962 1.00 41.88 167 ASP A C 1
ATOM 2504 O O . ASP A 1 161 ? -61.463 4.606 -18.021 1.00 37.82 167 ASP A O 1
ATOM 2513 N N . GLN A 1 162 ? -60.025 4.624 -19.751 1.00 38.69 168 GLN A N 1
ATOM 2514 C CA . GLN A 1 162 ? -59.555 3.262 -19.516 1.00 39.07 168 GLN A CA 1
ATOM 2515 C C . GLN A 1 162 ? -58.850 3.159 -18.167 1.00 37.63 168 GLN A C 1
ATOM 2516 O O . GLN A 1 162 ? -58.851 2.101 -17.534 1.00 35.16 168 GLN A O 1
ATOM 2530 N N . ASP A 1 163 ? -58.254 4.265 -17.732 1.00 38.49 169 ASP A N 1
ATOM 2531 C CA . ASP A 1 163 ? -57.560 4.319 -16.449 1.00 40.78 169 ASP A CA 1
ATOM 2532 C C . ASP A 1 163 ? -58.516 4.612 -15.294 1.00 42.01 169 ASP A C 1
ATOM 2533 O O . ASP A 1 163 ? -58.111 4.611 -14.131 1.00 44.77 169 ASP A O 1
ATOM 2542 N N . GLY A 1 164 ? -59.783 4.858 -15.620 1.00 41.11 170 GLY A N 1
ATOM 2543 C CA . GLY A 1 164 ? -60.783 5.185 -14.619 1.00 42.36 170 GLY A CA 1
ATOM 2544 C C . GLY A 1 164 ? -60.882 6.677 -14.358 1.00 45.11 170 GLY A C 1
ATOM 2545 O O . GLY A 1 164 ? -61.686 7.115 -13.536 1.00 43.43 170 GLY A O 1
ATOM 2549 N N . GLY A 1 165 ? -60.062 7.457 -15.061 1.00 46.14 171 GLY A N 1
ATOM 2550 C CA . GLY A 1 165 ? -60.061 8.903 -14.921 1.00 47.15 171 GLY A CA 1
ATOM 2551 C C . GLY A 1 165 ? -58.658 9.471 -14.834 1.00 44.09 171 GLY A C 1
ATOM 2552 O O . GLY A 1 165 ? -57.742 8.816 -14.334 1.00 40.78 171 GLY A O 1
ATOM 2556 N N . ASN A 1 166 ? -58.493 10.695 -15.327 1.00 45.46 172 ASN A N 1
ATOM 2557 C CA . ASN A 1 166 ? -57.208 11.381 -15.276 1.00 46.52 172 ASN A CA 1
ATOM 2558 C C . ASN A 1 166 ? -56.720 11.538 -13.843 1.00 44.93 172 ASN A C 1
ATOM 2559 O O . ASN A 1 166 ? -57.408 12.122 -13.008 1.00 45.53 172 ASN A O 1
ATOM 2570 N N . GLY A 1 167 ? -55.531 11.014 -13.568 1.00 43.81 173 GLY A N 1
ATOM 2571 C CA . GLY A 1 167 ? -54.957 11.072 -12.237 1.00 44.49 173 GLY A CA 1
ATOM 2572 C C . GLY A 1 167 ? -55.050 9.740 -11.518 1.00 42.28 173 GLY A C 1
ATOM 2573 O O . GLY A 1 167 ? -54.303 9.490 -10.572 1.00 46.12 173 GLY A O 1
ATOM 2577 N N . ARG A 1 168 ? -55.971 8.886 -11.954 1.00 38.25 174 ARG A N 1
ATOM 2578 C CA . ARG A 1 168 ? -56.042 7.526 -11.430 1.00 37.29 174 ARG A CA 1
ATOM 2579 C C . ARG A 1 168 ? -54.778 6.776 -11.827 1.00 35.29 174 ARG A C 1
ATOM 2580 O O . ARG A 1 168 ? -54.213 7.020 -12.896 1.00 34.40 174 ARG A O 1
ATOM 2601 N N . ARG A 1 169 ? -54.343 5.861 -10.966 1.00 38.01 175 ARG A N 1
ATOM 2602 C CA . ARG A 1 169 ? -53.040 5.226 -11.115 1.00 38.96 175 ARG A CA 1
ATOM 2603 C C . ARG A 1 169 ? -53.129 3.759 -11.518 1.00 37.65 175 ARG A C 1
ATOM 2604 O O . ARG A 1 169 ? -54.181 3.125 -11.407 1.00 36.97 175 ARG A O 1
ATOM 2625 N N . GLY A 1 170 ? -52.005 3.244 -12.001 1.00 36.28 176 GLY A N 1
ATOM 2626 C CA . GLY A 1 170 ? -51.884 1.860 -12.414 1.00 37.35 176 GLY A CA 1
ATOM 2627 C C . GLY A 1 170 ? -50.433 1.433 -12.329 1.00 36.85 176 GLY A C 1
ATOM 2628 O O . GLY A 1 170 ? -49.562 2.244 -12.009 1.00 36.91 176 GLY A O 1
ATOM 2632 N N . LYS A 1 171 ? -50.174 0.161 -12.616 1.00 36.73 177 LYS A N 1
ATOM 2633 C CA . LYS A 1 171 ? -48.822 -0.379 -12.551 1.00 34.82 177 LYS A CA 1
ATOM 2634 C C . LYS A 1 171 ? -48.389 -0.943 -13.897 1.00 33.14 177 LYS A C 1
ATOM 2635 O O . LYS A 1 171 ? -49.112 -1.725 -14.519 1.00 30.18 177 LYS A O 1
ATOM 2654 N N . VAL A 1 172 ? -47.203 -0.536 -14.338 1.00 31.84 178 VAL A N 1
ATOM 2655 C CA . VAL A 1 172 ? -46.596 -1.094 -15.537 1.00 32.43 178 VAL A CA 1
ATOM 2656 C C . VAL A 1 172 ? -46.207 -2.547 -15.282 1.00 30.38 178 VAL A C 1
ATOM 2657 O O . VAL A 1 172 ? -45.363 -2.836 -14.432 1.00 29.66 178 VAL A O 1
ATOM 2670 N N . THR A 1 173 ? -46.827 -3.458 -16.022 1.00 34.07 179 THR A N 1
ATOM 2671 C CA . THR A 1 173 ? -46.570 -4.881 -15.854 1.00 36.35 179 THR A CA 1
ATOM 2672 C C . THR A 1 173 ? -45.395 -5.326 -16.713 1.00 36.52 179 THR A C 1
ATOM 2673 O O . THR A 1 173 ? -44.611 -6.188 -16.316 1.00 38.11 179 THR A O 1
ATOM 2684 N N . GLU A 1 174 ? -45.276 -4.727 -17.893 1.00 35.95 180 GLU A N 1
ATOM 2685 C CA . GLU A 1 174 ? -44.316 -5.186 -18.885 1.00 37.68 180 GLU A CA 1
ATOM 2686 C C . GLU A 1 174 ? -44.123 -4.157 -19.992 1.00 34.96 180 GLU A C 1
ATOM 2687 O O . GLU A 1 174 ? -45.070 -3.473 -20.382 1.00 32.39 180 GLU A O 1
ATOM 2699 N N . ILE A 1 175 ? -42.895 -4.051 -20.492 1.00 36.02 181 ILE A N 1
ATOM 2700 C CA . ILE A 1 175 ? -42.617 -3.253 -21.683 1.00 34.35 181 ILE A CA 1
ATOM 2701 C C . ILE A 1 175 ? -42.741 -4.154 -22.902 1.00 32.95 181 ILE A C 1
ATOM 2702 O O . ILE A 1 175 ? -42.119 -5.214 -22.965 1.00 34.74 181 ILE A O 1
ATOM 2718 N N . GLN A 1 176 ? -43.551 -3.726 -23.864 1.00 29.89 182 GLN A N 1
ATOM 2719 C CA . GLN A 1 176 ? -43.832 -4.528 -25.048 1.00 28.13 182 GLN A CA 1
ATOM 2720 C C . GLN A 1 176 ? -43.595 -3.743 -26.332 1.00 29.45 182 GLN A C 1
ATOM 2721 O O . GLN A 1 176 ? -43.337 -2.539 -26.302 1.00 27.81 182 GLN A O 1
ATOM 2735 N N . ASP A 1 177 ? -43.686 -4.447 -27.456 1.00 33.43 183 ASP A N 1
ATOM 2736 C CA . ASP A 1 177 ? -43.610 -3.832 -28.775 1.00 35.06 183 ASP A CA 1
ATOM 2737 C C . ASP A 1 177 ? -45.000 -3.413 -29.234 1.00 33.4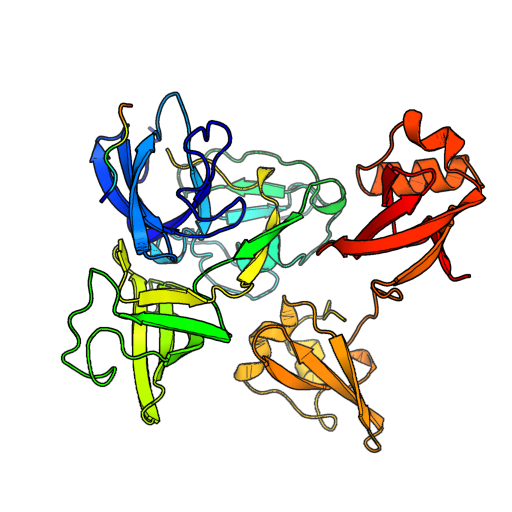1 183 ASP A C 1
ATOM 2738 O O . ASP A 1 177 ? -45.899 -4.249 -29.338 1.00 33.45 183 ASP A O 1
ATOM 2747 N N . TRP A 1 178 ? -45.184 -2.128 -29.514 1.00 30.09 184 TRP A N 1
ATOM 2748 C CA . TRP A 1 178 ? -46.463 -1.650 -30.020 1.00 31.15 184 TRP A CA 1
ATOM 2749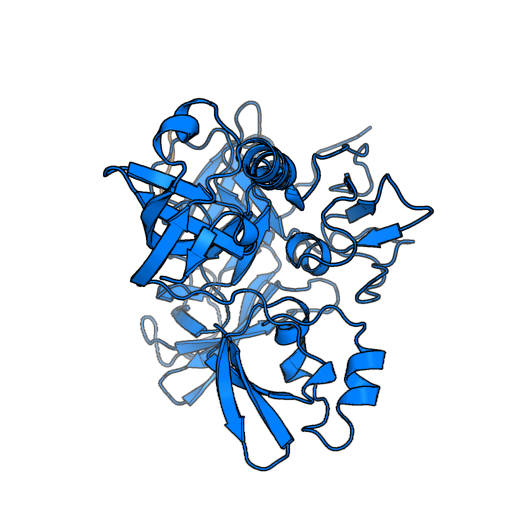 C C . TRP A 1 178 ? -46.757 -2.300 -31.364 1.00 34.86 184 TRP A C 1
ATOM 2750 O O . TRP A 1 178 ? -47.907 -2.580 -31.697 1.00 35.99 184 TRP A O 1
ATOM 2771 N N . SER A 1 179 ? -45.694 -2.530 -32.129 1.00 35.45 185 SER A N 1
ATOM 2772 C CA . SER A 1 179 ? -45.774 -3.251 -33.392 1.00 37.39 185 SER A CA 1
ATOM 2773 C C . SER A 1 179 ? -44.469 -4.010 -33.603 1.00 39.61 185 SER A C 1
ATOM 2774 O O . SER A 1 179 ? -43.488 -3.774 -32.898 1.00 34.13 185 SER A O 1
ATOM 2782 N N . ALA A 1 180 ? -44.461 -4.924 -34.567 1.00 45.61 186 ALA A N 1
ATOM 2783 C CA . ALA A 1 180 ? -43.269 -5.714 -34.854 1.00 49.88 186 ALA A CA 1
ATOM 2784 C C . ALA A 1 180 ? -42.117 -4.822 -35.306 1.00 46.28 186 ALA A C 1
ATOM 2785 O O . ALA A 1 180 ? -40.953 -5.104 -35.020 1.00 47.88 186 ALA A O 1
ATOM 2792 N N . SER A 1 181 ? -42.449 -3.743 -36.006 1.00 44.43 187 SER A N 1
ATOM 2793 C CA . SER A 1 181 ? -41.438 -2.836 -36.538 1.00 42.09 187 SER A CA 1
ATOM 2794 C C . SER A 1 181 ? -40.945 -1.825 -35.503 1.00 40.11 187 SER A C 1
ATOM 2795 O O . SER A 1 181 ? -39.999 -1.086 -35.765 1.00 41.13 187 SER A O 1
ATOM 2803 N N . SER A 1 182 ? -41.585 -1.794 -34.335 1.00 36.87 188 SER A N 1
ATOM 2804 C CA . SER A 1 182 ? -41.238 -0.836 -33.285 1.00 34.02 188 SER A CA 1
ATOM 2805 C C . SER A 1 182 ? -41.139 -1.513 -31.919 1.00 33.76 188 SER A C 1
ATOM 2806 O O . SER A 1 182 ? -42.064 -1.429 -31.110 1.00 34.83 188 SER A O 1
ATOM 2814 N N . PRO A 1 183 ? -40.015 -2.198 -31.659 1.00 31.00 189 PRO A N 1
ATOM 2815 C CA . PRO A 1 183 ? -39.866 -2.897 -30.378 1.00 31.31 189 PRO A CA 1
ATOM 2816 C C . PRO A 1 183 ? -39.671 -1.959 -29.191 1.00 29.02 189 PRO A C 1
ATOM 2817 O O . PRO A 1 183 ? -39.235 -0.821 -29.370 1.00 26.57 189 PRO A O 1
ATOM 2828 N N . HIS A 1 184 ? -40.007 -2.446 -27.997 1.00 31.34 190 HIS A N 1
ATOM 2829 C CA . HIS A 1 184 ? -39.719 -1.747 -26.745 1.00 31.56 190 HIS A CA 1
ATOM 2830 C C . HIS A 1 184 ? -40.366 -0.374 -26.699 1.00 29.47 190 HIS A C 1
ATOM 2831 O O . HIS A 1 184 ? -39.828 0.550 -26.090 1.00 29.61 190 HIS A O 1
ATOM 2845 N N . SER A 1 185 ? -41.519 -0.245 -27.342 1.00 27.58 191 SER A N 1
ATOM 2846 C CA . SER A 1 185 ? -42.131 1.060 -27.554 1.00 27.26 191 SER A CA 1
ATOM 2847 C C . SER A 1 185 ? -43.456 1.214 -26.827 1.00 28.38 191 SER A C 1
ATOM 2848 O O . SER A 1 185 ? -44.106 2.252 -26.943 1.00 26.52 191 SER A O 1
ATOM 2856 N N . ALA A 1 186 ? -43.864 0.182 -26.098 1.00 30.39 192 ALA A N 1
ATOM 2857 C CA . ALA A 1 186 ? -45.125 0.230 -25.370 1.00 29.55 192 ALA A CA 1
ATOM 2858 C C . ALA A 1 186 ? -44.997 -0.293 -23.945 1.00 28.86 192 ALA A C 1
ATOM 2859 O O . ALA A 1 186 ? -44.051 -1.007 -23.614 1.00 27.18 192 ALA A O 1
ATOM 2866 N N . ALA A 1 187 ? -45.958 0.090 -23.108 1.00 30.26 193 ALA A N 1
ATOM 2867 C CA . ALA A 1 187 ? -46.054 -0.415 -21.745 1.00 31.59 193 ALA A CA 1
ATOM 2868 C C . ALA A 1 187 ? -47.451 -0.970 -21.501 1.00 31.33 193 ALA A C 1
ATOM 2869 O O . ALA A 1 187 ? -48.457 -0.311 -21.790 1.00 32.11 193 ALA A O 1
ATOM 2876 N N . TYR A 1 188 ? -47.504 -2.197 -20.995 1.00 32.00 194 TYR A N 1
ATOM 2877 C CA . TYR A 1 188 ? -48.766 -2.809 -20.611 1.00 31.87 194 TYR A CA 1
ATOM 2878 C C . TYR A 1 188 ? -49.062 -2.434 -19.166 1.00 33.58 194 TYR A C 1
ATOM 2879 O O . TYR A 1 188 ? -48.244 -2.667 -18.275 1.00 33.17 194 TYR A O 1
ATOM 2897 N N . VAL A 1 189 ? -50.229 -1.835 -18.952 1.00 33.63 195 VAL A N 1
ATOM 2898 C CA . VAL A 1 189 ? -50.607 -1.310 -17.649 1.00 33.18 195 VAL A CA 1
ATOM 2899 C C . VAL A 1 189 ? -51.829 -2.022 -17.095 1.00 33.16 195 VAL A C 1
ATOM 2900 O O . VAL A 1 189 ? -52.833 -2.231 -17.800 1.00 33.39 195 VAL A O 1
ATOM 2913 N N . LEU A 1 190 ? -51.703 -2.389 -15.822 1.00 34.28 196 LEU A N 1
ATOM 2914 C CA . LEU A 1 190 ? -52.789 -2.901 -15.007 1.00 36.25 196 LEU A CA 1
ATOM 2915 C C . LEU A 1 190 ? -53.242 -1.780 -14.076 1.00 35.48 196 LEU A C 1
ATOM 2916 O O . LEU A 1 190 ? -52.557 -1.455 -13.106 1.00 35.05 196 LEU A O 1
ATOM 2932 N N . TRP A 1 191 ? -54.384 -1.176 -14.384 1.00 32.19 197 TRP A N 1
ATOM 2933 C CA . TRP A 1 191 ? -54.873 -0.035 -13.617 1.00 36.23 197 TRP A CA 1
ATOM 2934 C C . TRP A 1 191 ? -55.383 -0.462 -12.245 1.00 35.91 197 TRP A C 1
ATOM 2935 O O . TRP A 1 191 ? -55.775 -1.612 -12.050 1.00 39.89 197 TRP A O 1
ATOM 2956 N N . ASP A 1 192 ? -55.378 0.472 -11.298 1.00 36.42 198 ASP A N 1
ATOM 2957 C CA . ASP A 1 192 ? -55.769 0.170 -9.926 1.00 36.84 198 ASP A CA 1
ATOM 2958 C C . ASP A 1 192 ? -57.234 -0.251 -9.817 1.00 37.65 198 ASP A C 1
ATOM 2959 O O . ASP A 1 192 ? -57.628 -0.864 -8.825 1.00 38.34 198 ASP A O 1
ATOM 2968 N N . ASN A 1 193 ? -58.037 0.081 -10.826 1.00 39.21 199 ASN A N 1
ATOM 2969 C CA . ASN A 1 193 ? -59.451 -0.292 -10.830 1.00 39.33 199 ASN A CA 1
ATOM 2970 C C . ASN A 1 193 ? -59.695 -1.624 -11.540 1.00 40.56 199 ASN A C 1
ATOM 2971 O O . ASN A 1 193 ? -60.840 -2.007 -11.775 1.00 40.60 199 ASN A O 1
ATOM 2982 N N . GLY A 1 194 ? -58.616 -2.320 -11.886 1.00 40.73 200 GLY A N 1
ATOM 2983 C CA . GLY A 1 194 ? -58.713 -3.647 -12.468 1.00 42.21 200 GLY A CA 1
ATOM 2984 C C . GLY A 1 194 ? -58.695 -3.649 -13.984 1.00 43.72 200 GLY A C 1
ATOM 2985 O O . GLY A 1 194 ? -58.550 -4.702 -14.606 1.00 42.52 200 GLY A O 1
ATOM 2989 N N . ALA A 1 195 ? -58.850 -2.475 -14.585 1.00 40.31 201 ALA A N 1
ATOM 2990 C CA . ALA A 1 195 ? -58.757 -2.353 -16.031 1.00 39.82 201 ALA A CA 1
ATOM 2991 C C . ALA A 1 195 ? -57.310 -2.551 -16.456 1.00 37.71 201 ALA A C 1
ATOM 2992 O O . ALA A 1 195 ? -56.386 -2.331 -15.670 1.00 37.32 201 ALA A O 1
ATOM 2999 N N . LYS A 1 196 ? -57.111 -2.976 -17.697 1.00 39.22 202 LYS A N 1
ATOM 3000 C CA . LYS A 1 196 ? -55.770 -3.250 -18.189 1.00 40.50 202 LYS A CA 1
ATOM 3001 C C . LYS A 1 196 ? -55.679 -3.022 -19.688 1.00 37.93 202 LYS A C 1
ATOM 3002 O O . LYS A 1 196 ? -56.634 -3.280 -20.423 1.00 37.34 202 LYS A O 1
ATOM 3021 N N . ASN A 1 197 ? -54.527 -2.534 -20.140 1.00 37.50 203 ASN A N 1
ATOM 3022 C CA . ASN A 1 197 ? -54.333 -2.300 -21.572 1.00 36.60 203 ASN A CA 1
ATOM 3023 C C . ASN A 1 197 ? -52.900 -1.940 -21.933 1.00 35.28 203 ASN A C 1
ATOM 3024 O O . ASN A 1 197 ? -52.056 -1.769 -21.057 1.00 34.91 203 ASN A O 1
ATOM 3035 N N . LEU A 1 198 ? -52.641 -1.820 -23.234 1.00 34.25 204 LEU A N 1
ATOM 3036 C CA . LEU A 1 198 ? -51.317 -1.471 -23.739 1.00 33.87 204 LEU A CA 1
ATOM 3037 C C . LEU A 1 198 ? -51.288 -0.000 -24.134 1.00 33.24 204 LEU A C 1
ATOM 3038 O O . LEU A 1 198 ? -52.240 0.503 -24.734 1.00 35.00 204 LEU A O 1
ATOM 3054 N N . TYR A 1 199 ? -50.205 0.688 -23.784 1.00 28.74 205 TYR A N 1
ATOM 3055 C CA . TYR A 1 199 ? -50.087 2.118 -24.058 1.00 30.89 205 TYR A CA 1
ATOM 3056 C C . TYR A 1 199 ? -48.738 2.471 -24.666 1.00 29.95 205 TYR A C 1
ATOM 3057 O O . TYR A 1 199 ? -47.737 1.800 -24.419 1.00 33.11 205 TYR A O 1
ATOM 3075 N N . ARG A 1 200 ? -48.725 3.532 -25.469 1.00 32.42 206 ARG A N 1
ATOM 3076 C CA . ARG A 1 200 ? -47.523 3.941 -26.184 1.00 30.56 206 ARG A CA 1
ATOM 3077 C C . ARG A 1 200 ? -46.521 4.614 -25.261 1.00 30.01 206 ARG A C 1
ATOM 3078 O O . ARG A 1 200 ? -46.851 5.564 -24.552 1.00 32.48 206 ARG A O 1
ATOM 3099 N N . VAL A 1 201 ? -45.294 4.105 -25.281 1.00 27.27 207 VAL A N 1
ATOM 3100 C CA . VAL A 1 201 ? -44.186 4.711 -24.557 1.00 25.65 207 VAL A CA 1
ATOM 3101 C C . VAL A 1 201 ? -42.984 4.741 -25.492 1.00 28.84 207 VAL A C 1
ATOM 3102 O O . VAL A 1 201 ? -42.053 3.954 -25.347 1.00 26.40 207 VAL A O 1
ATOM 3115 N N . GLY A 1 202 ? -43.031 5.643 -26.468 1.00 31.94 208 GLY A N 1
ATOM 3116 C CA . GLY A 1 202 ? -41.965 5.782 -27.444 1.00 34.71 208 GLY A CA 1
ATOM 3117 C C . GLY A 1 202 ? -42.456 5.645 -28.872 1.00 34.27 208 GLY A C 1
ATOM 3118 O O . GLY A 1 202 ? -41.937 6.302 -29.772 1.00 35.91 208 GLY A O 1
ATOM 3122 N N . PHE A 1 203 ? -43.454 4.791 -29.084 1.00 31.47 209 PHE A N 1
ATOM 3123 C CA . PHE A 1 203 ? -43.980 4.560 -30.426 1.00 31.08 209 PHE A CA 1
ATOM 3124 C C . PHE A 1 203 ? -44.428 5.866 -31.069 1.00 31.24 209 PHE A C 1
ATOM 3125 O O . PHE A 1 203 ? -45.293 6.564 -30.541 1.00 32.92 209 PHE A O 1
ATOM 3142 N N . GLU A 1 204 ? -43.822 6.181 -32.210 1.00 30.76 210 GLU A N 1
ATOM 3143 C CA . GLU A 1 204 ? -44.100 7.413 -32.943 1.00 30.73 210 GLU A CA 1
ATOM 3144 C C . GLU A 1 204 ? -43.920 8.645 -32.058 1.00 29.64 210 GLU A C 1
ATOM 3145 O O . GLU A 1 204 ? -44.599 9.657 -32.236 1.00 32.02 210 GLU A O 1
ATOM 3157 N N . GLY A 1 205 ? -42.989 8.555 -31.112 1.00 26.60 211 GLY A N 1
ATOM 3158 C CA . GLY A 1 205 ? -42.678 9.670 -30.234 1.00 26.46 211 GLY A CA 1
ATOM 3159 C C . GLY A 1 205 ? -43.794 10.008 -29.265 1.00 27.61 211 GLY A C 1
ATOM 3160 O O . GLY A 1 205 ? -43.833 11.115 -28.727 1.00 28.19 211 GLY A O 1
ATOM 3164 N N . MET A 1 206 ? -44.695 9.057 -29.036 1.00 29.60 212 MET A N 1
ATOM 3165 C CA . MET A 1 206 ? -45.860 9.291 -28.186 1.00 32.54 212 MET A CA 1
ATOM 3166 C C . MET A 1 206 ? -45.590 8.922 -26.730 1.00 30.99 212 MET A C 1
ATOM 3167 O O . MET A 1 206 ? -44.820 8.004 -26.442 1.00 30.39 212 MET A O 1
ATOM 3181 N N . SER A 1 207 ? -46.236 9.652 -25.824 1.00 30.94 213 SER A N 1
ATOM 3182 C CA . SER A 1 207 ? -46.116 9.415 -24.389 1.00 32.07 213 SER A CA 1
ATOM 3183 C C . SER A 1 207 ? -47.497 9.336 -23.741 1.00 32.47 213 SER A C 1
ATOM 3184 O O . SER A 1 207 ? -48.044 10.349 -23.303 1.00 33.49 213 SER A O 1
ATOM 3192 N N . ASP A 1 208 ? -48.057 8.131 -23.685 1.00 30.86 214 ASP A N 1
ATOM 3193 C CA . ASP A 1 208 ? -49.385 7.927 -23.109 1.00 32.11 214 ASP A CA 1
ATOM 3194 C C . ASP A 1 208 ? -49.354 7.821 -21.587 1.00 30.18 214 ASP A C 1
ATOM 3195 O O . ASP A 1 208 ? -50.405 7.848 -20.944 1.00 31.79 214 ASP A O 1
ATOM 3204 N N . LEU A 1 209 ? -48.159 7.697 -21.016 1.00 28.65 215 LEU A N 1
ATOM 3205 C CA . LEU A 1 209 ? -48.018 7.464 -19.582 1.00 28.65 215 LEU A CA 1
ATOM 3206 C C . LEU A 1 209 ? -47.055 8.439 -18.917 1.00 30.11 215 LEU A C 1
ATOM 3207 O O . LEU A 1 209 ? -46.173 9.012 -19.562 1.00 29.19 215 LEU A O 1
ATOM 3223 N N . LYS A 1 210 ? -47.229 8.592 -17.609 1.00 32.89 216 LYS A N 1
ATOM 3224 C CA . LYS A 1 210 ? -46.434 9.507 -16.805 1.00 35.17 216 LYS A CA 1
ATOM 3225 C C . LYS A 1 210 ? -46.170 8.895 -15.435 1.00 36.86 216 LYS A C 1
ATOM 3226 O O . LYS A 1 210 ? -47.102 8.512 -14.729 1.00 33.86 216 LYS A O 1
ATOM 3245 N N . CYS A 1 211 ? -44.896 8.793 -15.070 1.00 41.37 217 CYS A N 1
ATOM 3246 C CA . CYS A 1 211 ? -44.505 8.197 -13.798 1.00 45.91 217 CYS A CA 1
ATOM 3247 C C . CYS A 1 211 ? -44.896 9.038 -12.594 1.00 45.92 217 CYS A C 1
ATOM 3248 O O . CYS A 1 211 ? -44.698 10.252 -12.579 1.00 47.69 217 CYS A O 1
ATOM 3256 N N . VAL A 1 212 ? -45.456 8.375 -11.587 1.00 40.68 218 VAL A N 1
ATOM 3257 C CA . VAL A 1 212 ? -45.553 8.949 -10.254 1.00 39.51 218 VAL A CA 1
ATOM 3258 C C . VAL A 1 212 ? -44.594 8.181 -9.352 1.00 37.52 218 VAL A C 1
ATOM 3259 O O . VAL A 1 212 ? -44.151 8.696 -8.328 1.00 39.95 218 VAL A O 1
ATOM 3272 N N . GLN A 1 213 ? -44.277 6.945 -9.736 1.00 36.62 219 GLN A N 1
ATOM 3273 C CA . GLN A 1 213 ? -43.167 6.226 -9.114 1.00 37.45 219 GLN A CA 1
ATOM 3274 C C . GLN A 1 213 ? -42.372 5.462 -10.169 1.00 34.77 219 GLN A C 1
ATOM 3275 O O . GLN A 1 213 ? -42.815 4.424 -10.666 1.00 33.53 219 GLN A O 1
ATOM 3289 N N . ASP A 1 214 ? -41.194 5.978 -10.506 1.00 34.73 220 ASP A N 1
ATOM 3290 C CA . ASP A 1 214 ? -40.376 5.363 -11.541 1.00 35.75 220 ASP A CA 1
ATOM 3291 C C . ASP A 1 214 ? -39.816 4.034 -11.049 1.00 32.37 220 ASP A C 1
ATOM 3292 O O . ASP A 1 214 ? -39.732 3.792 -9.845 1.00 32.82 220 ASP A O 1
ATOM 3301 N N . ALA A 1 215 ? -39.459 3.172 -11.995 1.00 30.33 221 ALA A N 1
ATOM 3302 C CA . ALA A 1 215 ? -38.910 1.860 -11.686 1.00 31.56 221 ALA A CA 1
ATOM 3303 C C . ALA A 1 215 ? -37.591 1.667 -12.416 1.00 30.69 221 ALA A C 1
ATOM 3304 O O . ALA A 1 215 ? -37.297 2.377 -13.378 1.00 28.34 221 ALA A O 1
ATOM 3311 N N . LYS A 1 216 ? -36.805 0.702 -11.951 1.00 35.23 222 LYS A N 1
ATOM 3312 C CA . LYS A 1 216 ? -35.527 0.375 -12.568 1.00 36.60 222 LYS A CA 1
ATOM 3313 C C . LYS A 1 216 ? -35.733 -0.426 -13.848 1.00 34.12 222 LYS A C 1
ATOM 3314 O O . LYS A 1 216 ? -36.464 -1.415 -13.859 1.00 34.86 222 LYS A O 1
ATOM 3333 N N . GLY A 1 217 ? -35.078 0.010 -14.920 1.00 30.54 223 GLY A N 1
ATOM 3334 C CA . GLY A 1 217 ? -35.188 -0.637 -16.215 1.00 31.77 223 GLY A CA 1
ATOM 3335 C C . GLY A 1 217 ? -33.888 -1.276 -16.663 1.00 34.79 223 GLY A C 1
ATOM 3336 O O . GLY A 1 217 ? -33.582 -1.305 -17.854 1.00 36.23 223 GLY A O 1
ATOM 3340 N N . GLY A 1 218 ? -33.119 -1.789 -15.710 1.00 37.58 224 GLY A N 1
ATOM 3341 C CA . GLY A 1 218 ? -31.845 -2.407 -16.025 1.00 41.42 224 GLY A CA 1
ATOM 3342 C C . GLY A 1 218 ? -30.758 -1.366 -16.202 1.00 44.03 224 GLY A C 1
ATOM 3343 O O . GLY A 1 218 ? -31.034 -0.164 -16.203 1.00 48.33 224 GLY A O 1
ATOM 3347 N N . SER A 1 219 ? -29.523 -1.830 -16.363 1.00 36.65 225 SER A N 1
ATOM 3348 C CA . SER A 1 219 ? -28.366 -0.943 -16.393 1.00 31.42 225 SER A CA 1
ATOM 3349 C C . SER A 1 219 ? -27.753 -0.840 -17.786 1.00 27.00 225 SER A C 1
ATOM 3350 O O . SER A 1 219 ? -27.952 -1.713 -18.632 1.00 22.77 225 SER A O 1
ATOM 3358 N N . PHE A 1 220 ? -27.003 0.235 -18.016 1.00 28.51 226 PHE A N 1
ATOM 3359 C CA . PHE A 1 220 ? -26.413 0.490 -19.324 1.00 29.57 226 PHE A CA 1
ATOM 3360 C C . PHE A 1 220 ? -25.083 1.226 -19.218 1.00 26.14 226 PHE A C 1
ATOM 3361 O O . PHE A 1 220 ? -24.823 1.925 -18.239 1.00 25.20 226 PHE A O 1
ATOM 3378 N N . TYR A 1 221 ? -24.246 1.056 -20.237 1.00 25.79 227 TYR A N 1
ATOM 3379 C CA . TYR A 1 221 ? -22.961 1.737 -20.304 1.00 25.30 227 TYR A CA 1
ATOM 3380 C C . TYR A 1 221 ? -23.140 3.134 -20.884 1.00 24.20 227 TYR A C 1
ATOM 3381 O O . TYR A 1 221 ? -23.114 3.330 -22.103 1.00 23.94 227 TYR A O 1
ATOM 3399 N N . ARG A 1 222 ? -23.321 4.095 -19.981 1.00 27.51 228 ARG A N 1
ATOM 3400 C CA . ARG A 1 222 ? -23.665 5.468 -20.334 1.00 27.57 228 ARG A CA 1
ATOM 3401 C C . ARG A 1 222 ? -22.755 6.045 -21.409 1.00 25.07 228 ARG A C 1
ATOM 3402 O O . ARG A 1 222 ? -23.226 6.547 -22.428 1.00 24.69 228 ARG A O 1
ATOM 3423 N N . ASP A 1 223 ? -21.450 5.965 -21.181 1.00 24.11 229 ASP A N 1
ATOM 3424 C CA . ASP A 1 223 ? -20.486 6.629 -22.047 1.00 27.32 229 ASP A CA 1
ATOM 3425 C C . ASP A 1 223 ? -20.355 5.936 -23.400 1.00 27.39 229 ASP A C 1
ATOM 3426 O O . ASP A 1 223 ? -19.704 6.458 -24.306 1.00 28.57 229 ASP A O 1
ATOM 3435 N N . HIS A 1 224 ? -20.976 4.767 -23.530 1.00 26.47 230 HIS A N 1
ATOM 3436 C CA . HIS A 1 224 ? -20.983 4.032 -24.789 1.00 25.51 230 HIS A CA 1
ATOM 3437 C C . HIS A 1 224 ? -22.236 4.373 -25.606 1.00 26.34 230 HIS A C 1
ATOM 3438 O O . HIS A 1 224 ? -22.305 4.064 -26.795 1.00 26.58 230 HIS A O 1
ATOM 3452 N N . CYS A 1 225 ? -23.227 5.003 -24.972 1.00 24.66 231 CYS A N 1
ATOM 3453 C CA . CYS A 1 225 ? -24.415 5.452 -25.695 1.00 24.78 231 CYS A CA 1
ATOM 3454 C C . CYS A 1 225 ? -24.052 6.607 -26.611 1.00 25.36 231 CYS A C 1
ATOM 3455 O O . CYS A 1 225 ? -23.337 7.518 -26.200 1.00 26.50 231 CYS A O 1
ATOM 3463 N N . PRO A 1 226 ? -24.549 6.584 -27.857 1.00 25.95 232 PRO A N 1
ATOM 3464 C CA . PRO A 1 226 ? -24.264 7.712 -28.744 1.00 26.91 232 PRO A CA 1
ATOM 3465 C C . PRO A 1 226 ? -25.047 8.951 -28.337 1.00 27.29 232 PRO A C 1
ATOM 3466 O O . PRO A 1 226 ? -26.148 8.823 -27.797 1.00 26.61 232 PRO A O 1
ATOM 3477 N N . VAL A 1 227 ? -24.489 10.130 -28.585 1.00 29.91 233 VAL A N 1
ATOM 3478 C CA . VAL A 1 227 ? -25.221 11.366 -28.350 1.00 33.13 233 VAL A CA 1
ATOM 3479 C C . VAL A 1 227 ? -26.305 11.515 -29.409 1.00 34.42 233 VAL A C 1
ATOM 3480 O O . VAL A 1 227 ? -26.133 11.072 -30.544 1.00 34.40 233 VAL A O 1
ATOM 3493 N N . LEU A 1 228 ? -27.421 12.131 -29.040 1.00 35.18 234 LEU A N 1
ATOM 3494 C CA . LEU A 1 228 ? -28.469 12.423 -30.008 1.00 37.59 234 LEU A CA 1
ATOM 3495 C C . LEU A 1 228 ? -28.051 13.626 -30.841 1.00 41.18 234 LEU A C 1
ATOM 3496 O O . LEU A 1 228 ? -27.779 14.695 -30.297 1.00 39.85 234 LEU A O 1
ATOM 3512 N N . GLY A 1 229 ? -27.993 13.442 -32.158 1.00 47.56 235 GLY A N 1
ATOM 3513 C CA . GLY A 1 229 ? -27.586 14.499 -33.069 1.00 52.39 235 GLY A CA 1
ATOM 3514 C C . GLY A 1 229 ? -26.524 14.032 -34.045 1.00 53.97 235 GLY A C 1
ATOM 3515 O O . GLY A 1 229 ? -25.506 14.698 -34.234 1.00 55.07 235 GLY A O 1
ATOM 3519 N N . VAL A 1 246 ? -28.066 -12.979 -8.940 1.00 79.97 252 VAL A N 1
ATOM 3520 C CA . VAL A 1 246 ? -27.806 -14.034 -9.913 1.00 76.36 252 VAL A CA 1
ATOM 3521 C C . VAL A 1 246 ? -28.043 -13.557 -11.343 1.00 73.38 252 VAL A C 1
ATOM 3522 O O . VAL A 1 246 ? -28.860 -12.668 -11.587 1.00 73.86 252 VAL A O 1
ATOM 3534 N N . ASN A 1 247 ? -27.315 -14.159 -12.279 1.00 71.59 253 ASN A N 1
ATOM 3535 C CA . ASN A 1 247 ? -27.498 -13.904 -13.703 1.00 68.62 253 ASN A CA 1
ATOM 3536 C C . ASN A 1 247 ? -27.578 -15.219 -14.470 1.00 58.35 253 ASN A C 1
ATOM 3537 O O . ASN A 1 247 ? -27.370 -16.291 -13.899 1.00 54.63 253 ASN A O 1
ATOM 3548 N N . ILE A 1 248 ? -27.890 -15.126 -15.759 1.00 52.35 254 ILE A N 1
ATOM 3549 C CA . ILE A 1 248 ? -27.908 -16.286 -16.641 1.00 49.62 254 ILE A CA 1
ATOM 3550 C C . ILE A 1 248 ? -27.003 -16.005 -17.837 1.00 46.19 254 ILE A C 1
ATOM 3551 O O . ILE A 1 248 ? -27.286 -15.125 -18.648 1.00 40.32 254 ILE A O 1
ATOM 3567 N N . ASP A 1 249 ? -25.911 -16.759 -17.929 1.00 51.06 255 ASP A N 1
ATOM 3568 C CA . ASP A 1 249 ? -24.889 -16.538 -18.949 1.00 57.07 255 ASP A CA 1
ATOM 3569 C C . ASP A 1 249 ? -24.931 -17.598 -20.048 1.00 53.39 255 ASP A C 1
ATOM 3570 O O . ASP A 1 249 ? -24.012 -17.691 -20.863 1.00 55.30 255 ASP A O 1
ATOM 3579 N N . LEU A 1 250 ? -26.000 -18.390 -20.066 1.00 48.42 256 LEU A N 1
ATOM 3580 C CA . LEU A 1 250 ? -26.151 -19.479 -21.029 1.00 44.05 256 LEU A CA 1
ATOM 3581 C C . LEU A 1 250 ? -27.144 -19.104 -22.121 1.00 42.59 256 LEU A C 1
ATOM 3582 O O . LEU A 1 250 ? -28.041 -18.293 -21.895 1.00 36.30 256 LEU A O 1
ATOM 3598 N N . ASP A 1 251 ? -26.981 -19.697 -23.301 1.00 49.95 257 ASP A N 1
ATOM 3599 C CA . ASP A 1 251 ? -27.928 -19.505 -24.396 1.00 56.73 257 ASP A CA 1
ATOM 3600 C C . ASP A 1 251 ? -29.324 -19.962 -23.998 1.00 52.65 257 ASP A C 1
ATOM 3601 O O . ASP A 1 251 ? -29.484 -20.812 -23.123 1.00 51.54 257 ASP A O 1
ATOM 3610 N N . LEU A 1 252 ? -30.330 -19.396 -24.656 1.00 51.13 258 LEU A N 1
ATOM 3611 C CA . LEU A 1 252 ? -31.721 -19.715 -24.358 1.00 52.43 258 LEU A CA 1
ATOM 3612 C C . LEU A 1 252 ? -32.003 -21.211 -24.486 1.00 57.70 258 LEU A C 1
ATOM 3613 O O . LEU A 1 252 ? -32.714 -21.782 -23.659 1.00 55.36 258 LEU A O 1
ATOM 3629 N N . GLU A 1 253 ? -31.447 -21.847 -25.512 1.00 64.18 259 GLU A N 1
ATOM 3630 C CA . GLU A 1 253 ? -31.737 -23.256 -25.761 1.00 69.18 259 GLU A CA 1
ATOM 3631 C C . GLU A 1 253 ? -31.138 -24.148 -24.673 1.00 61.65 259 GLU A C 1
ATOM 3632 O O . GLU A 1 253 ? -31.743 -25.148 -24.280 1.00 64.26 259 GLU A O 1
ATOM 3644 N N . ILE A 1 254 ? -29.955 -23.785 -24.187 1.00 54.58 260 ILE A N 1
ATOM 3645 C CA . ILE A 1 254 ? -29.325 -24.523 -23.098 1.00 51.42 260 ILE A CA 1
ATOM 3646 C C . ILE A 1 254 ? -30.179 -24.403 -21.837 1.00 48.05 260 ILE A C 1
ATOM 3647 O O . ILE A 1 254 ? -30.427 -25.393 -21.144 1.00 50.21 260 ILE A O 1
ATOM 3663 N N . VAL A 1 255 ? -30.629 -23.185 -21.550 1.00 46.08 261 VAL A N 1
ATOM 3664 C CA . VAL A 1 255 ? -31.546 -22.942 -20.443 1.00 48.17 261 VAL A CA 1
ATOM 3665 C C . VAL A 1 255 ? -32.800 -23.801 -20.597 1.00 54.96 261 VAL A C 1
ATOM 3666 O O . VAL A 1 255 ? -33.237 -24.464 -19.652 1.00 53.64 261 VAL A O 1
ATOM 3679 N N . GLN A 1 256 ? -33.373 -23.780 -21.797 1.00 61.14 262 GLN A N 1
ATOM 3680 C CA . GLN A 1 256 ? -34.555 -24.577 -22.105 1.00 63.46 262 GLN A CA 1
ATOM 3681 C C . GLN A 1 256 ? -34.315 -26.060 -21.848 1.00 59.60 262 GLN A C 1
ATOM 3682 O O . GLN A 1 256 ? -35.141 -26.728 -21.228 1.00 61.11 262 GLN A O 1
ATOM 3696 N N . SER A 1 257 ? -33.184 -26.572 -22.323 1.00 56.73 263 SER A N 1
ATOM 3697 C CA . SER A 1 257 ? -32.851 -27.977 -22.119 1.00 58.26 263 SER A CA 1
ATOM 3698 C C . SER A 1 257 ? -32.647 -28.279 -20.637 1.00 60.61 263 SER A C 1
ATOM 3699 O O . SER A 1 257 ? -33.028 -29.347 -20.158 1.00 63.08 263 SER A O 1
ATOM 3707 N N . LEU A 1 258 ? -32.045 -27.339 -19.913 1.00 60.63 264 LEU A N 1
ATOM 3708 C CA . LEU A 1 258 ? -31.796 -27.524 -18.485 1.00 60.74 264 LEU A CA 1
ATOM 3709 C C . LEU A 1 258 ? -33.054 -27.367 -17.631 1.00 63.21 264 LEU A C 1
ATOM 3710 O O . LEU A 1 258 ? -33.164 -27.980 -16.570 1.00 59.42 264 LEU A O 1
ATOM 3726 N N . GLN A 1 259 ? -33.997 -26.544 -18.081 1.00 67.00 265 GLN A N 1
ATOM 3727 C CA . GLN A 1 259 ? -35.186 -26.250 -17.282 1.00 70.13 265 GLN A CA 1
ATOM 3728 C C . GLN A 1 259 ? -36.214 -27.382 -17.274 1.00 70.44 265 GLN A C 1
ATOM 3729 O O . GLN A 1 259 ? -37.160 -27.355 -16.486 1.00 66.72 265 GLN A O 1
ATOM 3743 N N . HIS A 1 260 ? -36.034 -28.371 -18.144 1.00 73.25 266 HIS A N 1
ATOM 3744 C CA . HIS A 1 260 ? -36.953 -29.502 -18.199 1.00 77.83 266 HIS A CA 1
ATOM 3745 C C . HIS A 1 260 ? -36.912 -30.296 -16.899 1.00 76.28 266 HIS A C 1
ATOM 3746 O O . HIS A 1 260 ? -35.964 -31.038 -16.641 1.00 74.63 266 HIS A O 1
ATOM 3760 N N . GLY A 1 261 ? -37.949 -30.126 -16.084 1.00 76.71 267 GLY A N 1
ATOM 3761 C CA . GLY A 1 261 ? -38.052 -30.805 -14.805 1.00 76.54 267 GLY A CA 1
ATOM 3762 C C . GLY A 1 261 ? -37.499 -29.970 -13.667 1.00 71.74 267 GLY A C 1
ATOM 3763 O O . GLY A 1 261 ? -37.117 -30.504 -12.625 1.00 72.30 267 GLY A O 1
ATOM 3767 N N . HIS A 1 262 ? -37.458 -28.655 -13.866 1.00 70.85 268 HIS A N 1
ATOM 3768 C CA . HIS A 1 262 ? -36.929 -27.737 -12.861 1.00 71.05 268 HIS A CA 1
ATOM 3769 C C . HIS A 1 262 ? -37.666 -26.398 -12.884 1.00 71.41 268 HIS A C 1
ATOM 3770 O O . HIS A 1 262 ? -37.146 -25.386 -12.407 1.00 72.72 268 HIS A O 1
ATOM 3784 N N . GLY A 1 263 ? -38.878 -26.403 -13.434 1.00 68.99 269 GLY A N 1
ATOM 3785 C CA . GLY A 1 263 ? -39.684 -25.199 -13.547 1.00 66.10 269 GLY A CA 1
ATOM 3786 C C . GLY A 1 263 ? -40.113 -24.932 -14.978 1.00 66.55 269 GLY A C 1
ATOM 3787 O O . GLY A 1 263 ? -41.081 -24.210 -15.219 1.00 61.89 269 GLY A O 1
ATOM 3791 N N . GLY A 1 264 ? -39.389 -25.515 -15.930 1.00 70.49 270 GLY A N 1
ATOM 3792 C CA . GLY A 1 264 ? -39.693 -25.341 -17.340 1.00 73.69 270 GLY A CA 1
ATOM 3793 C C . GLY A 1 264 ? -39.429 -23.925 -17.815 1.00 69.17 270 GLY A C 1
ATOM 3794 O O . GLY A 1 264 ? -38.892 -23.106 -17.067 1.00 71.94 270 GLY A O 1
ATOM 3798 N N . TRP A 1 265 ? -39.803 -23.640 -19.060 1.00 65.72 271 TRP A N 1
ATOM 3799 C CA . TRP A 1 265 ? -39.629 -22.307 -19.628 1.00 61.65 271 TRP A CA 1
ATOM 3800 C C . TRP A 1 265 ? -40.931 -21.751 -20.196 1.00 66.17 271 TRP A C 1
ATOM 3801 O O . TRP A 1 265 ? -41.681 -22.457 -20.870 1.00 65.20 271 TRP A O 1
ATOM 3822 N N . THR A 1 266 ? -41.186 -20.478 -19.909 1.00 68.64 272 THR A N 1
ATOM 3823 C CA . THR A 1 266 ? -42.294 -19.745 -20.509 1.00 71.20 272 THR A CA 1
ATOM 3824 C C . THR A 1 266 ? -41.775 -18.387 -20.980 1.00 74.13 272 THR A C 1
ATOM 3825 O O . THR A 1 266 ? -40.654 -17.998 -20.650 1.00 70.06 272 THR A O 1
ATOM 3836 N N . ASP A 1 267 ? -42.585 -17.668 -21.751 1.00 81.44 273 ASP A N 1
ATOM 3837 C CA . ASP A 1 267 ? -42.122 -16.447 -22.408 1.00 88.02 273 ASP A CA 1
ATOM 3838 C C . ASP A 1 267 ? -42.100 -15.225 -21.486 1.00 87.11 273 ASP A C 1
ATOM 3839 O O . ASP A 1 267 ? -41.601 -14.168 -21.871 1.00 88.92 273 ASP A O 1
ATOM 3848 N N . GLY A 1 268 ? -42.631 -15.365 -20.276 1.00 86.64 274 GLY A N 1
ATOM 3849 C CA . GLY A 1 268 ? -42.586 -14.284 -19.306 1.00 83.78 274 GLY A CA 1
ATOM 3850 C C . GLY A 1 268 ? -41.234 -14.182 -18.621 1.00 83.66 274 GLY A C 1
ATOM 3851 O O . GLY A 1 268 ? -40.995 -13.265 -17.834 1.00 82.14 274 GL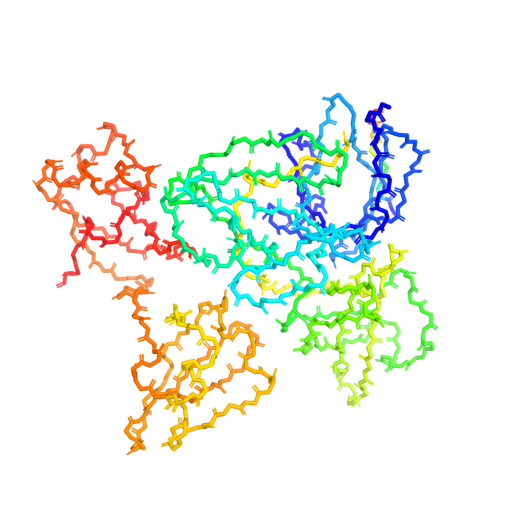Y A O 1
ATOM 3855 N N . MET A 1 269 ? -40.346 -15.121 -18.936 1.00 80.63 275 MET A N 1
ATOM 3856 C CA . MET A 1 269 ? -39.063 -15.245 -18.251 1.00 76.91 275 MET A CA 1
ATOM 3857 C C . MET A 1 269 ? -37.906 -14.584 -19.003 1.00 75.03 275 MET A C 1
ATOM 3858 O O . MET A 1 269 ? -36.771 -14.590 -18.524 1.00 76.66 275 MET A O 1
ATOM 3872 N N . PHE A 1 270 ? -38.186 -14.009 -20.168 1.00 72.67 276 PHE A N 1
ATOM 3873 C CA . PHE A 1 270 ? -37.129 -13.437 -21.000 1.00 67.76 276 PHE A CA 1
ATOM 3874 C C . PHE A 1 270 ? -36.390 -12.298 -20.298 1.00 60.59 276 PHE A C 1
ATOM 3875 O O . PHE A 1 270 ? -35.288 -11.927 -20.701 1.00 57.39 276 PHE A O 1
ATOM 3892 N N . GLU A 1 271 ? -36.992 -11.753 -19.246 1.00 63.41 277 GLU A N 1
ATOM 3893 C CA . GLU A 1 271 ? -36.333 -10.743 -18.428 1.00 65.32 277 GLU A CA 1
ATOM 3894 C C . GLU A 1 271 ? -35.071 -11.311 -17.786 1.00 64.41 277 GLU A C 1
ATOM 3895 O O . GLU A 1 271 ? -34.061 -10.620 -17.651 1.00 63.14 277 GLU A O 1
ATOM 3907 N N . THR A 1 272 ? -35.139 -12.584 -17.408 1.00 64.19 278 THR A N 1
ATOM 3908 C CA . THR A 1 272 ? -34.108 -13.211 -16.589 1.00 61.16 278 THR A CA 1
ATOM 3909 C C . THR A 1 272 ? -32.770 -13.348 -17.314 1.00 62.17 278 THR A C 1
ATOM 3910 O O . THR A 1 272 ? -31.719 -13.424 -16.677 1.00 59.28 278 THR A O 1
ATOM 3921 N N . LEU A 1 273 ? -32.809 -13.377 -18.642 1.00 60.62 279 LEU A N 1
ATOM 3922 C CA . LEU A 1 273 ? -31.608 -13.627 -19.432 1.00 58.78 279 LEU A CA 1
ATOM 3923 C C . LEU A 1 273 ? -30.664 -12.425 -19.462 1.00 54.31 279 LEU A C 1
ATOM 3924 O O . LEU A 1 273 ? -29.478 -12.577 -19.749 1.00 52.09 279 LEU A O 1
ATOM 3940 N N . THR A 1 274 ? -31.189 -11.240 -19.162 1.00 57.22 280 THR A N 1
ATOM 3941 C CA . THR A 1 274 ? -30.391 -10.014 -19.179 1.00 57.47 280 THR A CA 1
ATOM 3942 C C . THR A 1 274 ? -30.556 -9.196 -17.898 1.00 60.12 280 THR A C 1
ATOM 3943 O O . THR A 1 274 ? -30.013 -8.095 -17.790 1.00 56.53 280 THR A O 1
ATOM 3954 N N . THR A 1 275 ? -31.297 -9.740 -16.934 1.00 64.85 281 THR A N 1
ATOM 3955 C CA . THR A 1 275 ? -31.571 -9.045 -15.678 1.00 69.01 281 THR A CA 1
ATOM 3956 C C . THR A 1 275 ? -30.955 -9.776 -14.493 1.00 68.95 281 THR A C 1
ATOM 3957 O O . THR A 1 275 ? -30.989 -11.006 -14.421 1.00 69.70 281 THR A O 1
ATOM 3968 N N . THR A 1 276 ? -30.397 -9.008 -13.563 1.00 67.79 282 THR A N 1
ATOM 3969 C CA . THR A 1 276 ? -29.872 -9.567 -12.326 1.00 65.31 282 THR A CA 1
ATOM 3970 C C . THR A 1 276 ? -31.003 -9.752 -11.323 1.00 65.34 282 THR A C 1
ATOM 3971 O O . THR A 1 276 ? -31.644 -8.784 -10.913 1.00 61.75 282 THR A O 1
ATOM 3982 N N . GLY A 1 277 ? -31.247 -11.002 -10.941 1.00 69.44 283 GLY A N 1
ATOM 3983 C CA . GLY A 1 277 ? -32.229 -11.316 -9.921 1.00 75.05 283 GLY A CA 1
ATOM 3984 C C . GLY A 1 277 ? -31.537 -11.573 -8.599 1.00 75.49 283 GLY A C 1
ATOM 3985 O O . GLY A 1 277 ? -30.318 -11.749 -8.561 1.00 81.16 283 GLY A O 1
ATOM 3989 N N . THR A 1 278 ? -32.309 -11.588 -7.516 1.00 72.05 284 THR A N 1
ATOM 3990 C CA . THR A 1 278 ? -31.772 -11.898 -6.195 1.00 64.50 284 THR A CA 1
ATOM 3991 C C . THR A 1 278 ? -32.366 -13.209 -5.701 1.00 73.25 284 THR A C 1
ATOM 3992 O O . THR A 1 278 ? -33.581 -13.409 -5.754 1.00 55.97 284 THR A O 1
ATOM 4003 N N . VAL A 1 279 ? -31.501 -14.108 -5.241 1.00 94.59 285 VAL A N 1
ATOM 4004 C CA . VAL A 1 279 ? -31.949 -15.372 -4.666 1.00 103.63 285 VAL A CA 1
ATOM 4005 C C . VAL A 1 279 ? -32.797 -15.103 -3.421 1.00 105.40 285 VAL A C 1
ATOM 4006 O O . VAL A 1 279 ? -32.281 -14.911 -2.320 1.00 109.73 285 VAL A O 1
ATOM 4019 N N . CYS A 1 280 ? -34.112 -15.079 -3.610 1.00 104.62 286 CYS A N 1
ATOM 4020 C CA . CYS A 1 280 ? -35.028 -14.838 -2.504 1.00 101.13 286 CYS A CA 1
ATOM 4021 C C . CYS A 1 280 ? -35.388 -16.149 -1.819 1.00 96.59 286 CYS A C 1
ATOM 4022 O O . CYS A 1 280 ? -3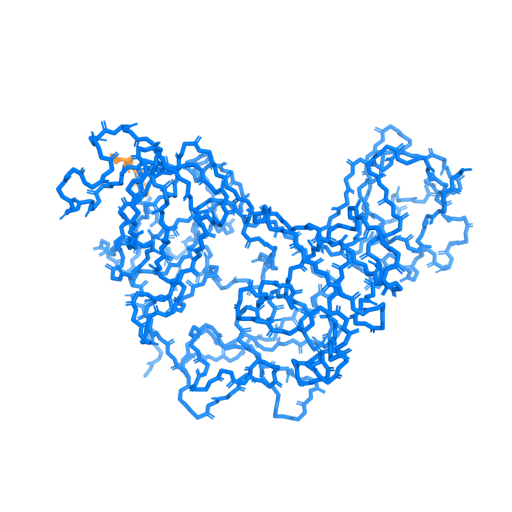5.667 -16.161 -0.623 1.00 93.93 286 CYS A O 1
ATOM 4030 N N . GLY A 1 281 ? -35.373 -17.251 -2.567 1.00 93.91 287 GLY A N 1
ATOM 4031 C CA . GLY A 1 281 ? -35.711 -18.539 -1.984 1.00 93.89 287 GLY A CA 1
ATOM 4032 C C . GLY A 1 281 ? -35.052 -19.754 -2.609 1.00 96.70 287 GLY A C 1
ATOM 4033 O O . GLY A 1 281 ? -34.688 -19.744 -3.782 1.00 91.31 287 GLY A O 1
ATOM 4037 N N . ILE A 1 282 ? -34.876 -20.790 -1.792 1.00 103.20 288 ILE A N 1
ATOM 4038 C CA . ILE A 1 282 ? -34.579 -22.137 -2.270 1.00 108.16 288 ILE A CA 1
ATOM 4039 C C . ILE A 1 282 ? -35.850 -22.949 -2.047 1.00 97.62 288 ILE A C 1
ATOM 4040 O O . ILE A 1 282 ? -36.828 -22.421 -1.517 1.00 103.00 288 ILE A O 1
ATOM 4056 N N . ASP A 1 283 ? -35.853 -24.221 -2.435 1.00 83.68 289 ASP A N 1
ATOM 4057 C CA . ASP A 1 283 ? -37.029 -25.057 -2.198 1.00 75.21 289 ASP A CA 1
ATOM 4058 C C . ASP A 1 283 ? -36.697 -26.547 -2.159 1.00 80.62 289 ASP A C 1
ATOM 4059 O O . ASP A 1 283 ? -35.569 -26.953 -2.438 1.00 68.35 289 ASP A O 1
ATOM 4068 N N . GLU A 1 284 ? -37.694 -27.353 -1.802 1.00 93.44 290 GLU A N 1
ATOM 4069 C CA . GLU A 1 284 ? -37.507 -28.793 -1.653 1.00 97.82 290 GLU A CA 1
ATOM 4070 C C . GLU A 1 284 ? -37.342 -29.485 -3.002 1.00 94.52 290 GLU A C 1
ATOM 4071 O O . GLU A 1 284 ? -36.952 -30.652 -3.065 1.00 91.73 290 GLU A O 1
ATOM 4083 N N . ASP A 1 285 ? -37.628 -28.761 -4.078 1.00 96.41 291 ASP A N 1
ATOM 4084 C CA . ASP A 1 285 ? -37.638 -29.347 -5.413 1.00 99.14 291 ASP A CA 1
ATOM 4085 C C . ASP A 1 285 ? -36.241 -29.381 -6.034 1.00 105.00 291 ASP A C 1
ATOM 4086 O O . ASP A 1 285 ? -36.102 -29.440 -7.255 1.00 107.73 291 ASP A O 1
ATOM 4095 N N . HIS A 1 286 ? -35.213 -29.351 -5.188 1.00 104.78 292 HIS A N 1
ATOM 4096 C CA . HIS A 1 286 ? -33.822 -29.367 -5.642 1.00 101.43 292 HIS A CA 1
ATOM 4097 C C . HIS A 1 286 ? -33.509 -28.159 -6.517 1.00 94.67 292 HIS A C 1
ATOM 4098 O O . HIS A 1 286 ? -32.534 -28.168 -7.271 1.00 100.09 292 HIS A O 1
ATOM 4112 N N . ASP A 1 287 ? -34.335 -27.122 -6.407 1.00 82.11 293 ASP A N 1
ATOM 4113 C CA . ASP A 1 287 ? -34.287 -25.992 -7.328 1.00 71.40 293 ASP A CA 1
ATOM 4114 C C . ASP A 1 287 ? -34.249 -24.655 -6.593 1.00 80.47 293 ASP A C 1
ATOM 4115 O O . ASP A 1 287 ? -34.279 -24.607 -5.363 1.00 68.82 293 ASP A O 1
ATOM 4124 N N . ILE A 1 288 ? -34.184 -23.573 -7.365 1.00 96.05 294 ILE A N 1
ATOM 4125 C CA . ILE A 1 288 ? -34.022 -22.226 -6.815 1.00 106.23 294 ILE A CA 1
ATOM 4126 C C . ILE A 1 288 ? -35.173 -21.295 -7.188 1.00 101.03 294 ILE A C 1
ATOM 4127 O O . ILE A 1 288 ? -35.837 -21.492 -8.199 1.00 108.03 294 ILE A O 1
ATOM 4143 N N . VAL A 1 289 ? -35.375 -20.276 -6.357 1.00 86.26 295 VAL A N 1
ATOM 4144 C CA . VAL A 1 289 ? -36.429 -19.279 -6.528 1.00 72.93 295 VAL A CA 1
ATOM 4145 C C . VAL A 1 289 ? -35.833 -17.865 -6.467 1.00 79.57 295 VAL A C 1
ATOM 4146 O O . VAL A 1 289 ? -35.258 -17.468 -5.443 1.00 80.24 295 VAL A O 1
ATOM 4159 N N . VAL A 1 290 ? -35.998 -17.112 -7.555 1.00 81.10 296 VAL A N 1
ATOM 4160 C CA . VAL A 1 290 ? -35.354 -15.808 -7.732 1.00 81.59 296 VAL A CA 1
ATOM 4161 C C . VAL A 1 290 ? -36.366 -14.705 -8.036 1.00 84.40 296 VAL A C 1
ATOM 4162 O O . VAL A 1 290 ? -37.226 -14.882 -8.897 1.00 85.10 296 VAL A O 1
ATOM 4175 N N . GLN A 1 291 ? -36.251 -13.568 -7.350 1.00 84.26 297 GLN A N 1
ATOM 4176 C CA . GLN A 1 291 ? -37.083 -12.401 -7.651 1.00 83.45 297 GLN A CA 1
ATOM 4177 C C . GLN A 1 291 ? -36.315 -11.409 -8.522 1.00 75.56 297 GLN A C 1
ATOM 4178 O O . GLN A 1 291 ? -35.084 -11.357 -8.481 1.00 75.37 297 GLN A O 1
ATOM 4192 N N . TYR A 1 292 ? -37.052 -10.625 -9.306 1.00 71.27 298 TYR A N 1
ATOM 4193 C CA . TYR A 1 292 ? -36.465 -9.608 -10.175 1.00 66.52 298 TYR A CA 1
ATOM 4194 C C . TYR A 1 292 ? -37.133 -8.254 -9.933 1.00 66.20 298 TYR A C 1
ATOM 4195 O O . TYR A 1 292 ? -38.264 -8.201 -9.445 1.00 59.83 298 TYR A O 1
ATOM 4213 N N . PRO A 1 293 ? -36.433 -7.151 -10.264 1.00 73.68 299 PRO A N 1
ATOM 4214 C CA . PRO A 1 293 ? -36.962 -5.799 -10.026 1.00 79.29 299 PRO A CA 1
ATOM 4215 C C . PRO A 1 293 ? -38.329 -5.542 -10.664 1.00 84.09 299 PRO A C 1
ATOM 4216 O O . PRO A 1 293 ? -38.974 -4.545 -10.335 1.00 83.40 299 PRO A O 1
ATOM 4227 N N . SER A 1 294 ? -38.761 -6.424 -11.559 1.00 85.52 300 SER A N 1
ATOM 4228 C CA . SER A 1 294 ? -40.108 -6.355 -12.111 1.00 85.52 300 SER A CA 1
ATOM 4229 C C . SER A 1 294 ? -41.141 -6.634 -11.024 1.00 78.38 300 SER A C 1
ATOM 4230 O O . SER A 1 294 ? -42.225 -6.049 -11.017 1.00 81.77 300 SER A O 1
ATOM 4238 N N . GLY A 1 295 ? -40.783 -7.528 -10.107 1.00 67.65 301 GLY A N 1
ATOM 4239 C CA . GLY A 1 295 ? -41.682 -7.983 -9.061 1.00 58.30 301 GLY A CA 1
ATOM 4240 C C . GLY A 1 295 ? -41.985 -9.462 -9.209 1.00 64.30 301 GLY A C 1
ATOM 4241 O O . GLY A 1 295 ? -42.613 -10.069 -8.340 1.00 55.98 301 GLY A O 1
ATOM 4245 N N . ASN A 1 296 ? -41.530 -10.045 -10.313 1.00 72.94 302 ASN A N 1
ATOM 4246 C CA . ASN A 1 296 ? -41.780 -11.451 -10.599 1.00 77.43 302 ASN A CA 1
ATOM 4247 C C . AS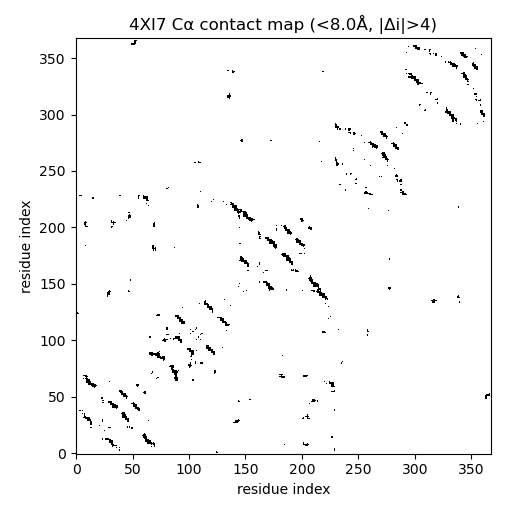N A 1 296 ? -40.780 -12.359 -9.895 1.00 74.97 302 ASN A C 1
ATOM 4248 O O . ASN A 1 296 ? -39.609 -12.005 -9.744 1.00 70.90 302 ASN A O 1
ATOM 4259 N N . ARG A 1 297 ? -41.258 -13.524 -9.465 1.00 77.12 303 ARG A N 1
ATOM 4260 C CA . ARG A 1 297 ? -40.398 -14.571 -8.923 1.00 76.39 303 ARG A CA 1
ATOM 4261 C C . ARG A 1 297 ? -40.418 -15.781 -9.850 1.00 77.27 303 ARG A C 1
ATOM 4262 O O . ARG A 1 297 ? -41.480 -16.178 -10.334 1.00 73.41 303 ARG A O 1
ATOM 4283 N N . TRP A 1 298 ? -39.247 -16.367 -10.089 1.00 78.15 304 TRP A N 1
ATOM 4284 C CA . TRP A 1 298 ? -39.125 -17.497 -11.006 1.00 80.70 304 TRP A CA 1
ATOM 4285 C C . TRP A 1 298 ? -38.302 -18.627 -10.411 1.00 73.86 304 TRP A C 1
ATOM 4286 O O . TRP A 1 298 ? -37.449 -18.401 -9.554 1.00 78.44 304 TRP A O 1
ATOM 4307 N N . THR A 1 299 ? -38.568 -19.842 -10.883 1.00 70.08 305 THR A N 1
ATOM 4308 C CA . THR A 1 299 ? -37.931 -21.042 -10.353 1.00 65.78 305 THR A CA 1
ATOM 4309 C C . THR A 1 299 ? -36.932 -21.622 -11.356 1.00 78.84 305 THR A C 1
ATOM 4310 O O . THR A 1 299 ? -37.225 -21.668 -12.550 1.00 76.07 305 THR A O 1
ATOM 4321 N N . PHE A 1 300 ? -35.766 -22.068 -10.885 1.00 87.13 306 PHE A N 1
ATOM 4322 C CA . PHE A 1 300 ? -34.737 -22.569 -11.798 1.00 86.03 306 PHE A CA 1
ATOM 4323 C C . PHE A 1 300 ? -33.944 -23.794 -11.334 1.00 77.29 306 PHE A C 1
ATOM 4324 O O . PHE A 1 300 ? -33.799 -24.071 -10.140 1.00 76.82 306 PHE A O 1
ATOM 4341 N N . ASN A 1 301 ? -33.424 -24.508 -12.329 1.00 74.23 307 ASN A N 1
ATOM 4342 C CA . ASN A 1 301 ? -32.370 -25.497 -12.148 1.00 69.82 307 ASN A CA 1
ATOM 4343 C C . ASN A 1 301 ? -31.122 -24.780 -11.633 1.00 71.48 307 ASN A C 1
ATOM 4344 O O . ASN A 1 301 ? -30.801 -23.692 -12.113 1.00 72.39 307 ASN A O 1
ATOM 4355 N N . PRO A 1 302 ? -30.420 -25.372 -10.650 1.00 69.96 308 PRO A N 1
ATOM 4356 C CA . PRO A 1 302 ? -29.220 -24.703 -10.128 1.00 64.88 308 PRO A CA 1
ATOM 4357 C C . PRO A 1 302 ? -28.157 -24.414 -11.190 1.00 55.33 308 PRO A C 1
ATOM 4358 O O . PRO A 1 302 ? -27.502 -23.373 -11.128 1.00 53.75 308 PRO A O 1
ATOM 4369 N N . ALA A 1 303 ? -27.998 -25.318 -12.153 1.00 52.72 309 ALA A N 1
ATOM 4370 C CA . ALA A 1 303 ? -26.952 -25.189 -13.166 1.00 50.01 309 ALA A CA 1
ATOM 4371 C C . ALA A 1 303 ? -27.193 -24.008 -14.106 1.00 50.67 309 ALA A C 1
ATOM 4372 O O . ALA A 1 303 ? -26.285 -23.583 -14.822 1.00 50.98 309 ALA A O 1
ATOM 4379 N N . VAL A 1 304 ? -28.412 -23.478 -14.102 1.00 50.55 310 VAL A N 1
ATOM 4380 C CA . VAL A 1 304 ? -28.765 -22.364 -14.975 1.00 49.89 310 VAL A CA 1
ATOM 4381 C C . VAL A 1 304 ? -28.202 -21.042 -14.456 1.00 49.28 310 VAL A C 1
ATOM 4382 O O . VAL A 1 304 ? -27.892 -20.142 -15.240 1.00 48.29 310 VAL A O 1
ATOM 4395 N N . LEU A 1 305 ? -28.066 -20.931 -13.138 1.00 50.58 311 LEU A N 1
ATOM 4396 C CA . LEU A 1 305 ? -27.640 -19.680 -12.514 1.00 53.25 311 LEU A CA 1
ATOM 4397 C C . LEU A 1 305 ? -26.147 -19.624 -12.199 1.00 56.40 311 LEU A C 1
ATOM 4398 O O . LEU A 1 305 ? -25.511 -20.646 -11.941 1.00 53.19 311 LEU A O 1
ATOM 4414 N N . THR A 1 306 ? -25.609 -18.407 -12.222 1.00 62.01 312 THR A N 1
ATOM 4415 C CA . THR A 1 306 ? -24.272 -18.122 -11.713 1.00 66.06 312 THR A CA 1
ATOM 4416 C C . THR A 1 306 ? -24.408 -17.025 -10.656 1.00 65.00 312 THR A C 1
ATOM 4417 O O . THR A 1 306 ? -25.266 -16.149 -10.772 1.00 62.89 312 THR A O 1
ATOM 4428 N N . LYS A 1 307 ? -23.562 -17.080 -9.629 1.00 66.98 313 LYS A N 1
ATOM 4429 C CA . LYS A 1 307 ? -23.816 -16.360 -8.382 1.00 68.86 313 LYS A CA 1
ATOM 4430 C C . LYS A 1 307 ? -23.699 -14.840 -8.486 1.00 78.88 313 LYS A C 1
ATOM 4431 O O . LYS A 1 307 ? -24.720 -14.163 -8.592 1.00 70.80 313 LYS A O 1
ATOM 4450 N N . ALA A 1 308 ? -22.457 -14.343 -8.448 1.00 90.86 314 ALA A N 1
ATOM 4451 C CA . ALA A 1 308 ? -22.103 -12.924 -8.225 1.00 94.36 314 ALA A CA 1
ATOM 4452 C C . ALA A 1 308 ? -23.289 -11.950 -8.286 1.00 88.80 314 ALA A C 1
ATOM 4453 O O . ALA A 1 308 ? -23.914 -11.821 -9.341 1.00 94.95 314 ALA A O 1
ATOM 4460 N N . SER A 1 309 ? -23.579 -11.219 -7.204 1.00 71.93 331 SER A N 1
ATOM 4461 C CA . SER A 1 309 ? -22.681 -11.002 -6.065 1.00 55.54 331 SER A CA 1
ATOM 4462 C C . SER A 1 309 ? -22.801 -12.019 -4.928 1.00 49.34 331 SER A C 1
ATOM 4463 O O . SER A 1 309 ? -23.786 -12.751 -4.828 1.00 44.36 331 SER A O 1
ATOM 4471 N N . GLN A 1 310 ? -21.782 -12.039 -4.072 1.00 50.40 332 GLN A N 1
ATOM 4472 C CA . GLN A 1 310 ? -21.808 -12.792 -2.820 1.00 54.49 332 GLN A CA 1
ATOM 4473 C C . GLN A 1 310 ? -21.917 -11.846 -1.625 1.00 49.82 332 GLN A C 1
ATOM 4474 O O . GLN A 1 310 ? -21.745 -12.262 -0.478 1.00 49.78 332 GLN A O 1
ATOM 4488 N N . PHE A 1 311 ? -22.204 -10.576 -1.905 1.00 43.32 333 PHE A N 1
ATOM 4489 C CA . PHE A 1 311 ? -22.237 -9.536 -0.880 1.00 40.93 333 PHE A CA 1
ATOM 4490 C C . PHE A 1 311 ? -23.617 -8.907 -0.754 1.00 40.99 333 PHE A C 1
ATOM 4491 O O . PHE A 1 311 ? -24.441 -9.009 -1.663 1.00 43.59 333 PHE A O 1
ATOM 4508 N N . GLN A 1 312 ? -23.853 -8.261 0.384 1.00 39.66 334 GLN A N 1
ATOM 4509 C CA . GLN A 1 312 ? -25.068 -7.489 0.612 1.00 39.94 334 GLN A CA 1
ATOM 4510 C C . GLN A 1 312 ? -24.711 -6.125 1.178 1.00 37.23 334 GLN A C 1
ATOM 4511 O O . GLN A 1 312 ? -23.672 -5.969 1.825 1.00 35.59 334 GLN A O 1
ATOM 4525 N N . VAL A 1 313 ? -25.570 -5.142 0.934 1.00 36.70 335 VAL A N 1
ATOM 4526 C CA . VAL A 1 313 ? -25.421 -3.835 1.557 1.00 35.95 335 VAL A CA 1
ATOM 4527 C C . VAL A 1 313 ? -25.400 -4.018 3.073 1.00 35.25 335 VAL A C 1
ATOM 4528 O O . VAL A 1 313 ? -26.291 -4.652 3.638 1.00 37.27 335 VAL A O 1
ATOM 4541 N N . GLY A 1 314 ? -24.368 -3.481 3.719 1.00 33.26 336 GLY A N 1
ATOM 4542 C CA . GLY A 1 314 ? -24.204 -3.619 5.156 1.00 32.76 336 GLY A CA 1
ATOM 4543 C C . GLY A 1 314 ? -23.093 -4.581 5.538 1.00 33.00 336 GLY A C 1
ATOM 4544 O O . GLY A 1 314 ? -22.598 -4.546 6.666 1.00 34.56 336 GLY A O 1
ATOM 4548 N N . ASP A 1 315 ? -22.698 -5.444 4.605 1.00 31.74 337 ASP A N 1
ATOM 4549 C CA . ASP A 1 315 ? -21.617 -6.391 4.863 1.00 32.51 337 ASP A CA 1
ATOM 4550 C C . ASP A 1 315 ? -20.324 -5.662 5.196 1.00 31.11 337 ASP A C 1
ATOM 4551 O O . ASP A 1 315 ? -19.912 -4.755 4.473 1.00 30.40 337 ASP A O 1
ATOM 4560 N N . LEU A 1 316 ? -19.688 -6.056 6.293 1.00 30.93 338 LEU A N 1
ATOM 4561 C CA . LEU A 1 316 ? -18.351 -5.565 6.602 1.00 31.12 338 LEU A CA 1
ATOM 4562 C C . LEU A 1 316 ? -17.333 -6.415 5.861 1.00 30.05 338 LEU A C 1
ATOM 4563 O O . LEU A 1 316 ? -17.392 -7.644 5.903 1.00 30.53 338 LEU A O 1
ATOM 4579 N N . VAL A 1 317 ? -16.413 -5.751 5.170 1.00 30.84 339 VAL A N 1
ATOM 4580 C CA . VAL A 1 317 ? -15.403 -6.440 4.382 1.00 30.42 339 VAL A CA 1
ATOM 4581 C C . VAL A 1 317 ? -14.023 -5.846 4.629 1.00 26.32 339 VAL A C 1
ATOM 4582 O O . VAL A 1 317 ? -13.893 -4.650 4.905 1.00 26.63 339 VAL A O 1
ATOM 4595 N N . GLN A 1 318 ? -13.001 -6.692 4.539 1.00 24.47 340 GLN A N 1
ATOM 4596 C CA . GLN A 1 318 ? -11.621 -6.237 4.599 1.00 25.49 340 GLN A CA 1
ATOM 4597 C C . GLN A 1 318 ? -11.063 -6.122 3.192 1.00 23.42 340 GLN A C 1
ATOM 4598 O O . GLN A 1 318 ? -11.198 -7.044 2.377 1.00 22.98 340 GLN A O 1
ATOM 4612 N N . VAL A 1 319 ? -10.446 -4.979 2.916 1.00 23.45 341 VAL A N 1
ATOM 4613 C CA . VAL A 1 319 ? -9.801 -4.738 1.638 1.00 22.69 341 VAL A CA 1
ATOM 4614 C C . VAL A 1 319 ? -8.543 -5.594 1.526 1.00 21.06 341 VAL A C 1
ATOM 4615 O O . VAL A 1 319 ? -7.757 -5.679 2.465 1.00 21.46 341 VAL A O 1
ATOM 4628 N N . CYS A 1 320 ? -8.386 -6.236 0.374 1.00 22.43 342 CYS A N 1
ATOM 4629 C CA . CYS A 1 320 ? -7.181 -6.985 0.028 1.00 25.61 342 CYS A CA 1
ATOM 4630 C C . CYS A 1 320 ? -5.910 -6.200 0.360 1.00 27.41 342 CYS A C 1
ATOM 4631 O O . CYS A 1 320 ? -5.832 -5.004 0.075 1.00 27.73 342 CYS A O 1
ATOM 4639 N N . TYR A 1 321 ? -4.925 -6.862 0.967 1.00 26.73 343 TYR A N 1
ATOM 4640 C CA . TYR A 1 321 ? -3.671 -6.193 1.332 1.00 28.90 343 TYR A CA 1
ATOM 4641 C C . TYR A 1 321 ? -2.472 -6.701 0.526 1.00 25.13 343 TYR A C 1
ATOM 4642 O O . TYR A 1 321 ? -1.322 -6.402 0.851 1.00 23.78 343 TYR A O 1
ATOM 4660 N N . ASP A 1 322 ? -2.751 -7.460 -0.529 1.00 22.09 344 ASP A N 1
ATOM 4661 C CA . ASP A 1 322 ? -1.760 -7.775 -1.556 1.00 23.26 344 ASP A CA 1
ATOM 4662 C C . ASP A 1 322 ? -1.847 -6.718 -2.658 1.00 21.80 344 ASP A C 1
ATOM 4663 O O . ASP A 1 322 ? -2.810 -6.695 -3.426 1.00 20.23 344 ASP A O 1
ATOM 4672 N N . LEU A 1 323 ? -0.845 -5.845 -2.734 1.00 22.75 345 LEU A N 1
ATOM 4673 C CA . LEU A 1 323 ? -0.888 -4.707 -3.657 1.00 25.69 345 LEU A CA 1
ATOM 4674 C C . LEU A 1 323 ? -0.893 -5.138 -5.125 1.00 23.09 345 LEU A C 1
ATOM 4675 O O . LEU A 1 323 ? -1.616 -4.567 -5.944 1.00 23.87 345 LEU A O 1
ATOM 4691 N N . GLU A 1 324 ? -0.078 -6.136 -5.456 1.00 21.38 346 GLU A N 1
ATOM 4692 C CA . GLU A 1 324 ? -0.022 -6.662 -6.820 1.00 22.13 346 GLU A CA 1
ATOM 4693 C C . GLU A 1 324 ? -1.418 -7.073 -7.280 1.00 21.44 346 GLU A C 1
ATOM 4694 O O . GLU A 1 324 ? -1.898 -6.663 -8.352 1.00 22.92 346 GLU A O 1
ATOM 4706 N N . ARG A 1 325 ? -2.080 -7.866 -6.446 1.00 21.19 347 ARG A N 1
ATOM 4707 C CA . ARG A 1 325 ? -3.376 -8.413 -6.810 1.00 20.58 347 ARG A CA 1
ATOM 4708 C C . ARG A 1 325 ? -4.459 -7.341 -6.849 1.00 22.12 347 ARG A C 1
ATOM 4709 O O . ARG A 1 325 ? -5.292 -7.349 -7.749 1.00 21.15 347 ARG A O 1
ATOM 4730 N N . ILE A 1 326 ? -4.465 -6.421 -5.887 1.00 23.87 348 ILE A N 1
ATOM 4731 C CA . ILE A 1 326 ? -5.508 -5.394 -5.881 1.00 23.67 348 ILE A CA 1
ATOM 4732 C C . ILE A 1 326 ? -5.300 -4.441 -7.055 1.00 24.39 348 ILE A C 1
ATOM 4733 O O . ILE A 1 326 ? -6.265 -3.970 -7.648 1.00 24.45 348 ILE A O 1
ATOM 4749 N N . LYS A 1 327 ? -4.047 -4.164 -7.404 1.00 23.74 349 LYS A N 1
ATOM 4750 C CA . LYS A 1 327 ? -3.782 -3.388 -8.611 1.00 24.64 349 LYS A CA 1
ATOM 4751 C C . LYS A 1 327 ? -4.352 -4.108 -9.825 1.00 22.02 349 LYS A C 1
ATOM 4752 O O . LYS A 1 327 ? -5.084 -3.511 -10.612 1.00 20.37 349 LYS A O 1
ATOM 4771 N N . LEU A 1 328 ? -4.026 -5.390 -9.969 1.00 21.35 350 LEU A N 1
ATOM 4772 C CA . LEU A 1 328 ? -4.575 -6.190 -11.064 1.00 23.39 350 LEU A CA 1
ATOM 4773 C C . LEU A 1 328 ? -6.105 -6.159 -11.093 1.00 21.31 350 LEU A C 1
ATOM 4774 O O . LEU A 1 328 ? -6.717 -5.923 -12.140 1.00 20.85 350 LEU A O 1
ATOM 4790 N N . LEU A 1 329 ? -6.715 -6.390 -9.936 1.00 20.81 351 LEU A N 1
ATOM 4791 C CA . LEU A 1 329 ? -8.166 -6.476 -9.830 1.00 22.24 351 LEU A CA 1
ATOM 4792 C C . LEU A 1 329 ? -8.831 -5.134 -10.135 1.00 22.30 351 LEU A C 1
ATOM 4793 O O . LEU A 1 329 ? -9.850 -5.082 -10.821 1.00 23.49 351 LEU A O 1
ATOM 4809 N N . GLN A 1 330 ? -8.254 -4.052 -9.626 1.00 22.35 352 GLN A N 1
ATOM 4810 C CA . GLN A 1 330 ? -8.842 -2.733 -9.817 1.00 21.45 352 GLN A CA 1
ATOM 4811 C C . GLN A 1 330 ? -8.641 -2.244 -11.248 1.00 24.40 352 GLN A C 1
ATOM 4812 O O . GLN A 1 330 ? -9.558 -1.694 -11.852 1.00 24.60 352 GLN A O 1
ATOM 4826 N N . ARG A 1 331 ? -7.447 -2.451 -11.793 1.00 24.80 353 ARG A N 1
ATOM 4827 C CA . ARG A 1 331 ? -7.178 -2.069 -13.173 1.00 26.27 353 ARG A CA 1
ATOM 4828 C C . ARG A 1 331 ? -8.035 -2.880 -14.133 1.00 23.54 353 ARG A C 1
ATOM 4829 O O . ARG A 1 331 ? -8.571 -2.341 -15.098 1.00 23.69 353 ARG A O 1
ATOM 4850 N N . GLY A 1 332 ? -8.163 -4.176 -13.862 1.00 21.98 354 GLY A N 1
ATOM 4851 C CA . GLY A 1 332 ? -8.982 -5.049 -14.683 1.00 22.01 354 GLY A CA 1
ATOM 4852 C C . GLY A 1 332 ? -10.425 -4.587 -14.803 1.00 21.75 354 GLY A C 1
ATOM 4853 O O . GLY A 1 332 ? -11.096 -4.894 -15.789 1.00 20.54 354 GLY A O 1
ATOM 4857 N N . HIS A 1 333 ? -10.895 -3.851 -13.797 1.00 23.55 355 HIS A N 1
ATOM 4858 C CA . HIS A 1 333 ? -12.262 -3.337 -13.773 1.00 25.43 355 HIS A CA 1
ATOM 4859 C C . HIS A 1 333 ? -12.309 -1.818 -13.958 1.00 26.70 355 HIS A C 1
ATOM 4860 O O . HIS A 1 333 ? -13.364 -1.201 -13.805 1.00 28.47 355 HIS A O 1
ATOM 4874 N N . GLY A 1 334 ? -11.166 -1.224 -14.295 1.00 24.78 356 GLY A N 1
ATOM 4875 C CA . GLY A 1 334 ? -11.088 0.197 -14.587 1.00 26.15 356 GLY A CA 1
ATOM 4876 C C . GLY A 1 334 ? -11.333 1.092 -13.387 1.00 27.49 356 GLY A C 1
ATOM 4877 O O . GLY A 1 334 ? -11.935 2.160 -13.521 1.00 28.17 356 GLY A O 1
ATOM 4881 N N . GLU A 1 335 ? -10.852 0.673 -12.219 1.00 28.28 357 GLU A N 1
ATOM 4882 C CA . GLU A 1 335 ? -11.120 1.394 -10.974 1.00 28.93 357 GLU A CA 1
ATOM 4883 C C . GLU A 1 335 ? -9.889 1.540 -10.073 1.00 27.89 357 GLU A C 1
ATOM 4884 O O . GLU A 1 335 ? -10.027 1.664 -8.855 1.00 28.73 357 GLU A O 1
ATOM 4896 N N . TRP A 1 336 ? -8.691 1.533 -10.653 1.00 27.64 358 TRP A N 1
ATOM 4897 C CA . TRP A 1 336 ? -7.485 1.716 -9.845 1.00 28.64 358 TRP A CA 1
ATOM 4898 C C . TRP A 1 336 ? -7.082 3.180 -9.722 1.00 32.31 358 TRP A C 1
ATOM 4899 O O . TRP A 1 336 ? -7.151 3.945 -10.683 1.00 32.26 358 TRP A O 1
ATOM 4920 N N . ALA A 1 337 ? -6.649 3.549 -8.521 1.00 35.28 359 ALA A N 1
ATOM 4921 C CA . ALA A 1 337 ? -6.099 4.868 -8.249 1.00 37.18 359 ALA A CA 1
ATOM 4922 C C . ALA A 1 337 ? -5.082 4.740 -7.120 1.00 36.51 359 ALA A C 1
ATOM 4923 O O . ALA A 1 337 ? -5.311 4.006 -6.161 1.00 36.05 359 ALA A O 1
ATOM 4930 N N . GLU A 1 338 ? -3.957 5.437 -7.237 1.00 35.93 360 GLU A N 1
ATOM 4931 C CA . GLU A 1 338 ? -2.909 5.361 -6.221 1.00 39.10 360 GLU A CA 1
ATOM 4932 C C . GLU A 1 338 ? -3.425 5.808 -4.853 1.00 38.71 360 GLU A C 1
ATOM 4933 O O . GLU A 1 338 ? -2.984 5.308 -3.812 1.00 39.85 360 GLU A O 1
ATOM 4945 N N . ALA A 1 339 ? -4.382 6.730 -4.860 1.00 37.01 361 ALA A N 1
ATOM 4946 C CA . ALA A 1 339 ? -4.973 7.239 -3.626 1.00 37.74 361 ALA A CA 1
ATOM 4947 C C . ALA A 1 339 ? -5.665 6.135 -2.823 1.00 36.90 361 ALA A C 1
ATOM 4948 O O . ALA A 1 339 ? -6.033 6.341 -1.667 1.00 36.83 361 ALA A O 1
ATOM 4955 N N . MET A 1 340 ? -5.843 4.968 -3.437 1.00 37.24 362 MET A N 1
ATOM 4956 C CA . MET A 1 340 ? -6.448 3.831 -2.752 1.00 37.45 362 MET A CA 1
ATOM 4957 C C . MET A 1 340 ? -5.461 3.102 -1.851 1.00 35.50 362 MET A C 1
ATOM 4958 O O . MET A 1 340 ? -5.866 2.240 -1.073 1.00 33.92 362 MET A O 1
ATOM 4972 N N . LEU A 1 341 ? -4.174 3.430 -1.961 1.00 33.49 363 LEU A N 1
ATOM 4973 C CA . LEU A 1 341 ? -3.148 2.717 -1.198 1.00 32.84 363 LEU A CA 1
ATOM 4974 C C . LEU A 1 341 ? -3.444 2.617 0.302 1.00 32.93 363 LEU A C 1
ATOM 4975 O O . LEU A 1 341 ? -3.335 1.537 0.879 1.00 31.51 363 LEU A O 1
ATOM 4991 N N . PRO A 1 342 ? -3.812 3.736 0.944 1.00 35.64 364 PRO A N 1
ATOM 4992 C CA . PRO A 1 342 ? -4.064 3.639 2.388 1.00 34.67 364 PRO A CA 1
ATOM 4993 C C . PRO A 1 342 ? -5.314 2.837 2.779 1.00 33.05 364 PRO A C 1
ATOM 4994 O O . PRO A 1 342 ? -5.583 2.729 3.973 1.00 34.82 364 PRO A O 1
ATOM 5005 N N . THR A 1 343 ? -6.047 2.277 1.819 1.00 28.23 365 THR A N 1
ATOM 5006 C CA . THR A 1 343 ? -7.224 1.469 2.149 1.00 27.66 365 THR A CA 1
ATOM 5007 C C . THR A 1 343 ? -6.881 -0.020 2.256 1.00 25.94 365 THR A C 1
ATOM 5008 O O . THR A 1 343 ? -7.679 -0.807 2.764 1.00 26.01 365 THR A O 1
ATOM 5019 N N . LEU A 1 344 ? -5.698 -0.402 1.781 1.00 25.21 366 LEU A N 1
ATOM 5020 C CA . LEU A 1 344 ? -5.265 -1.799 1.828 1.00 25.08 366 LEU A CA 1
ATOM 5021 C C . LEU A 1 344 ? -5.319 -2.350 3.251 1.00 25.37 366 LEU A C 1
ATOM 5022 O O . LEU A 1 344 ? -4.796 -1.740 4.181 1.00 25.44 366 LEU A O 1
ATOM 5038 N N . GLY A 1 345 ? -5.972 -3.495 3.416 1.00 23.22 367 GLY A N 1
ATOM 5039 C CA . GLY A 1 345 ? -6.052 -4.148 4.710 1.00 24.37 367 GLY A CA 1
ATOM 5040 C C . GLY A 1 345 ? -7.096 -3.571 5.652 1.00 25.22 367 GLY A C 1
ATOM 5041 O O . GLY A 1 345 ? -7.351 -4.138 6.714 1.00 25.53 367 GLY A O 1
ATOM 5045 N N . LYS A 1 346 ? -7.702 -2.450 5.271 1.00 26.28 368 LYS A N 1
ATOM 5046 C CA . LYS A 1 346 ? -8.682 -1.785 6.126 1.00 30.34 368 LYS A CA 1
ATOM 5047 C C . LYS A 1 346 ? -10.044 -2.466 6.051 1.00 28.27 368 LYS A C 1
ATOM 5048 O O . LYS A 1 346 ? -10.387 -3.082 5.040 1.00 25.41 368 LYS A O 1
ATOM 5067 N N . VAL A 1 347 ? -10.816 -2.341 7.126 1.00 31.27 369 VAL A N 1
ATOM 5068 C CA . VAL A 1 347 ? -12.177 -2.859 7.163 1.00 30.65 369 VAL A CA 1
ATOM 5069 C C . VAL A 1 347 ? -13.153 -1.742 6.808 1.00 30.30 369 VAL A C 1
ATOM 5070 O O . VAL A 1 347 ? -13.026 -0.615 7.292 1.00 29.81 369 VAL A O 1
ATOM 5083 N N . GLY A 1 348 ? -14.122 -2.062 5.955 1.00 30.29 370 GLY A N 1
ATOM 5084 C CA . GLY A 1 348 ? -15.107 -1.091 5.511 1.00 30.27 370 GLY A CA 1
ATOM 5085 C C . GLY A 1 348 ? -16.472 -1.712 5.282 1.00 29.02 370 GLY A C 1
ATOM 5086 O O . GLY A 1 348 ? -16.627 -2.931 5.375 1.00 28.76 370 GLY A O 1
ATOM 5090 N N . ARG A 1 349 ? -17.458 -0.874 4.970 1.00 29.90 371 ARG A N 1
ATOM 5091 C CA . ARG A 1 349 ? -18.844 -1.330 4.823 1.00 31.78 371 ARG A CA 1
ATOM 5092 C C . ARG A 1 349 ? -19.328 -1.251 3.379 1.00 31.83 371 ARG A C 1
ATOM 5093 O O . ARG A 1 349 ? -19.163 -0.228 2.718 1.00 31.96 371 ARG A O 1
ATOM 5114 N N . VAL A 1 350 ? -19.945 -2.329 2.903 1.00 32.83 372 VAL A N 1
ATOM 5115 C CA . VAL A 1 350 ? -20.542 -2.333 1.574 1.00 32.61 372 VAL A CA 1
ATOM 5116 C C . VAL A 1 350 ? -21.757 -1.409 1.565 1.00 33.79 372 VAL A C 1
ATOM 5117 O O . VAL A 1 350 ? -22.794 -1.707 2.164 1.00 33.51 372 VAL A O 1
ATOM 5130 N N . GLN A 1 351 ? -21.601 -0.276 0.892 1.00 35.29 373 GLN A N 1
ATOM 5131 C CA . GLN A 1 351 ? -22.644 0.738 0.797 1.00 41.13 373 GLN A CA 1
ATOM 5132 C C . GLN A 1 351 ? -23.629 0.427 -0.331 1.00 37.47 373 GLN A C 1
ATOM 5133 O O . GLN A 1 351 ? -24.836 0.619 -0.183 1.00 32.70 373 GLN A O 1
ATOM 5147 N N . GLN A 1 352 ? -23.106 -0.053 -1.456 1.00 37.91 374 GLN A N 1
ATOM 5148 C CA . GLN A 1 352 ? -23.931 -0.353 -2.622 1.00 37.23 374 GLN A CA 1
ATOM 5149 C C . GLN A 1 352 ? -23.262 -1.396 -3.511 1.00 36.83 374 GLN A C 1
ATOM 5150 O O . GLN A 1 352 ? -22.036 -1.434 -3.628 1.00 34.71 374 GLN A O 1
ATOM 5164 N N . ILE A 1 353 ? -24.079 -2.242 -4.130 1.00 37.36 375 ILE A N 1
ATOM 5165 C CA . ILE A 1 353 ? -23.598 -3.214 -5.102 1.00 36.93 375 ILE A CA 1
ATOM 5166 C C . ILE A 1 353 ? -23.995 -2.748 -6.499 1.00 36.17 375 ILE A C 1
ATOM 5167 O O . ILE A 1 353 ? -25.171 -2.777 -6.862 1.00 39.30 375 ILE A O 1
ATOM 5183 N N . TYR A 1 354 ? -23.010 -2.308 -7.274 1.00 30.72 376 TYR A N 1
ATOM 5184 C CA . TYR A 1 354 ? -23.268 -1.776 -8.606 1.00 27.35 376 TYR A CA 1
ATOM 5185 C C . TYR A 1 354 ? -23.755 -2.859 -9.562 1.00 27.10 376 TYR A C 1
ATOM 5186 O O . TYR A 1 354 ? -23.633 -4.053 -9.284 1.00 25.81 376 TYR A O 1
ATOM 5204 N N . SER A 1 355 ? -24.302 -2.425 -10.692 1.00 29.81 377 SER A N 1
ATOM 5205 C CA . SER A 1 355 ? -24.887 -3.337 -11.667 1.00 32.77 377 SER A CA 1
ATOM 5206 C C . SER A 1 355 ? -23.839 -4.205 -12.357 1.00 29.34 377 SER A C 1
ATOM 5207 O O . SER A 1 355 ? -24.166 -5.271 -12.877 1.00 29.74 377 SER A O 1
ATOM 5215 N N . ASP A 1 356 ? -22.589 -3.747 -12.371 1.00 28.05 378 ASP A N 1
ATOM 5216 C CA . ASP A 1 356 ? -21.492 -4.548 -12.916 1.00 26.08 378 ASP A CA 1
ATOM 5217 C C . ASP A 1 356 ? -20.795 -5.357 -11.815 1.00 27.14 378 ASP A C 1
ATOM 5218 O O . ASP A 1 356 ? -19.671 -5.827 -11.998 1.00 27.18 378 ASP A O 1
ATOM 5227 N N . SER A 1 357 ? -21.483 -5.494 -10.681 1.00 27.46 379 SER A N 1
ATOM 5228 C CA . SER A 1 357 ? -21.052 -6.308 -9.539 1.00 27.68 379 SER A CA 1
ATOM 5229 C C . SER A 1 357 ? -19.871 -5.723 -8.760 1.00 23.76 379 SER A C 1
ATOM 5230 O O . SER A 1 357 ? -19.438 -6.312 -7.769 1.00 25.68 379 SER A O 1
ATOM 5238 N N . ASP A 1 358 ? -19.355 -4.573 -9.183 1.00 21.52 380 ASP A N 1
ATOM 5239 C CA . ASP A 1 358 ? -18.380 -3.859 -8.366 1.00 22.99 380 ASP A CA 1
ATOM 5240 C C . ASP A 1 358 ? -19.069 -3.319 -7.115 1.00 27.27 380 ASP A C 1
ATOM 5241 O O . ASP A 1 358 ? -20.290 -3.155 -7.092 1.00 28.41 380 ASP A O 1
ATOM 5250 N N . LEU A 1 359 ? -18.276 -3.045 -6.084 1.00 27.08 381 LEU A N 1
ATOM 5251 C CA . LEU A 1 359 ? -18.799 -2.667 -4.775 1.00 26.06 381 LEU A CA 1
ATOM 5252 C C . LEU A 1 359 ? -18.441 -1.238 -4.397 1.00 28.66 381 LEU A C 1
ATOM 5253 O O . LEU A 1 359 ? -17.282 -0.841 -4.480 1.00 27.80 381 LEU A O 1
ATOM 5269 N N . LYS A 1 360 ? -19.441 -0.471 -3.978 1.00 30.50 382 LYS A N 1
ATOM 5270 C CA . LYS A 1 360 ? -19.191 0.799 -3.313 1.00 32.56 382 LYS A CA 1
ATOM 5271 C C . LYS A 1 360 ? -18.931 0.488 -1.848 1.00 28.18 382 LYS A C 1
ATOM 5272 O O . LYS A 1 360 ? -19.826 0.027 -1.146 1.00 28.55 382 LYS A O 1
ATOM 5291 N N . VAL A 1 361 ? -17.701 0.715 -1.398 1.00 26.70 383 VAL A N 1
ATOM 5292 C CA . VAL A 1 361 ? -17.313 0.384 -0.031 1.00 26.95 383 VAL A CA 1
ATOM 5293 C C . VAL A 1 361 ? -16.871 1.630 0.715 1.00 29.48 383 VAL A C 1
ATOM 5294 O O . VAL A 1 361 ? -16.026 2.391 0.231 1.00 29.68 383 VAL A O 1
ATOM 5307 N N . GLU A 1 362 ? -17.452 1.822 1.895 1.00 33.54 384 GLU A N 1
ATOM 5308 C CA . GLU A 1 362 ? -17.082 2.918 2.775 1.00 39.11 384 GLU A CA 1
ATOM 5309 C C . GLU A 1 362 ? -15.953 2.475 3.702 1.00 35.28 384 GLU A C 1
ATOM 5310 O O . GLU A 1 362 ? -16.129 1.574 4.531 1.00 35.12 384 GLU A O 1
ATOM 5322 N N . VAL A 1 363 ? -14.795 3.108 3.530 1.00 32.01 385 VAL A N 1
ATOM 5323 C CA . VAL A 1 363 ? -13.593 2.809 4.299 1.00 35.11 385 VAL A CA 1
ATOM 5324 C C . VAL A 1 363 ? -12.773 4.091 4.478 1.00 41.74 385 VAL A C 1
ATOM 5325 O O . VAL A 1 363 ? -12.825 4.990 3.636 1.00 38.76 385 VAL A O 1
ATOM 5338 N N . CYS A 1 364 ? -12.028 4.174 5.577 1.00 48.90 386 CYS A N 1
ATOM 5339 C CA . CYS A 1 364 ? -11.246 5.369 5.894 1.00 55.33 386 CYS A CA 1
ATOM 5340 C C . CYS A 1 364 ? -12.114 6.623 5.828 1.00 57.07 386 CYS A C 1
ATOM 5341 O O . CYS A 1 364 ? -11.638 7.700 5.472 1.00 55.78 386 CYS A O 1
ATOM 5349 N N . GLY A 1 365 ? -13.395 6.469 6.153 1.00 60.08 387 GLY A N 1
ATOM 5350 C CA . GLY A 1 365 ? -14.341 7.568 6.084 1.00 63.93 387 GLY A CA 1
ATOM 5351 C C . GLY A 1 365 ? -14.867 7.832 4.682 1.00 61.84 387 GLY A C 1
ATOM 5352 O O . GLY A 1 365 ? -15.955 8.385 4.525 1.00 67.93 387 GLY A O 1
ATOM 5356 N N . THR A 1 366 ? -14.109 7.421 3.667 1.00 55.22 388 THR A N 1
ATOM 5357 C CA . THR A 1 366 ? -14.422 7.745 2.278 1.00 48.43 388 THR A CA 1
ATOM 5358 C C . THR A 1 366 ? -15.086 6.537 1.631 1.00 44.41 388 THR A C 1
ATOM 5359 O O . THR A 1 366 ? -15.156 5.477 2.245 1.00 45.72 388 THR A O 1
ATOM 5370 N N . SER A 1 367 ? -15.580 6.692 0.406 1.00 40.21 389 SER A N 1
ATOM 5371 C CA . SER A 1 367 ? -16.116 5.556 -0.334 1.00 39.05 389 SER A CA 1
ATOM 5372 C C . SER A 1 367 ? -15.270 5.289 -1.572 1.00 37.23 389 SER A C 1
ATOM 5373 O O . SER A 1 367 ? -14.787 6.221 -2.218 1.00 35.81 389 SER A O 1
ATOM 5381 N N . TRP A 1 368 ? -15.077 4.011 -1.883 1.00 35.82 390 TRP A N 1
ATOM 5382 C CA . TRP A 1 368 ? -14.343 3.616 -3.081 1.00 34.87 390 TRP A CA 1
ATOM 5383 C C . TRP A 1 368 ? -15.083 2.526 -3.839 1.00 28.52 390 TRP A C 1
ATOM 5384 O O . TRP A 1 368 ? -15.891 1.800 -3.262 1.00 29.10 390 TRP A O 1
ATOM 5405 N N . THR A 1 369 ? -14.793 2.413 -5.132 1.00 26.33 391 THR A N 1
ATOM 5406 C CA . THR A 1 369 ? -15.334 1.335 -5.952 1.00 26.23 391 THR A CA 1
ATOM 5407 C C . THR A 1 369 ? -14.327 0.184 -6.028 1.00 27.81 391 THR A C 1
ATOM 5408 O O . THR A 1 369 ? -13.192 0.377 -6.464 1.00 26.13 391 THR A O 1
ATOM 5419 N N . TYR A 1 370 ? -14.750 -1.006 -5.605 1.00 27.76 392 TYR A N 1
ATOM 5420 C CA . TYR A 1 370 ? -13.875 -2.177 -5.559 1.00 26.83 392 TYR A CA 1
ATOM 5421 C C . TYR A 1 370 ? -14.364 -3.312 -6.445 1.00 23.29 392 TYR A C 1
ATOM 5422 O O . TYR A 1 370 ? -15.558 -3.607 -6.508 1.00 22.28 392 TYR A O 1
ATOM 5440 N N . ASN A 1 371 ? -13.419 -3.945 -7.127 1.00 21.98 393 ASN A N 1
ATOM 5441 C CA . ASN A 1 371 ? -13.632 -5.272 -7.674 1.00 22.58 393 ASN A CA 1
ATOM 5442 C C . ASN A 1 371 ? -14.032 -6.188 -6.515 1.00 23.63 393 ASN A C 1
ATOM 5443 O O . ASN A 1 371 ? -13.362 -6.187 -5.481 1.00 23.63 393 ASN A O 1
ATOM 5454 N N . PRO A 1 372 ? -15.125 -6.962 -6.668 1.00 24.53 394 PRO A N 1
ATOM 5455 C CA . PRO A 1 372 ? -15.596 -7.771 -5.535 1.00 25.70 394 PRO A CA 1
ATOM 5456 C C . PRO A 1 372 ? -14.570 -8.787 -5.031 1.00 23.48 394 PRO A C 1
ATOM 5457 O O . PRO A 1 372 ? -14.665 -9.236 -3.889 1.00 23.51 394 PRO A O 1
ATOM 5468 N N . ALA A 1 373 ? -13.606 -9.143 -5.874 1.00 22.99 395 ALA A N 1
ATOM 5469 C CA . ALA A 1 373 ? -12.542 -10.058 -5.473 1.00 23.79 395 ALA A CA 1
ATOM 5470 C C . ALA A 1 373 ? -11.468 -9.343 -4.655 1.00 22.63 395 ALA A C 1
ATOM 5471 O O . ALA A 1 373 ? -10.609 -9.989 -4.058 1.00 20.27 395 ALA A O 1
ATOM 5478 N N . ALA A 1 374 ? -11.521 -8.014 -4.626 1.00 23.30 396 ALA A N 1
ATOM 5479 C CA . ALA A 1 374 ? -10.523 -7.226 -3.907 1.00 23.64 396 ALA A CA 1
ATOM 5480 C C . ALA A 1 374 ? -10.892 -7.019 -2.436 1.00 21.85 396 ALA A C 1
ATOM 5481 O O . ALA A 1 374 ? -10.154 -6.365 -1.699 1.00 22.77 396 ALA A O 1
ATOM 5488 N N . VAL A 1 375 ? -12.025 -7.574 -2.013 1.00 22.24 397 VAL A N 1
ATOM 5489 C CA . VAL A 1 375 ? -12.431 -7.505 -0.610 1.00 23.25 397 VAL A CA 1
ATOM 5490 C C . VAL A 1 375 ? -12.910 -8.865 -0.122 1.00 24.59 397 VAL A C 1
ATOM 5491 O O . VAL A 1 375 ? -13.359 -9.694 -0.914 1.00 24.97 397 VAL A O 1
ATOM 5504 N N . SER A 1 376 ? -12.805 -9.083 1.186 1.00 24.52 398 SER A N 1
ATOM 5505 C CA . SER A 1 376 ? -13.247 -10.334 1.799 1.00 26.76 398 SER A CA 1
ATOM 5506 C C . SER A 1 376 ? -14.167 -10.070 2.984 1.00 30.52 398 SER A C 1
ATOM 5507 O O . SER A 1 376 ? -13.901 -9.195 3.803 1.00 31.49 398 SER A O 1
ATOM 5515 N N . LYS A 1 377 ? -15.244 -10.842 3.075 1.00 32.33 399 LYS A N 1
ATOM 5516 C CA . LYS A 1 377 ? -16.220 -10.681 4.145 1.00 38.09 399 LYS A CA 1
ATOM 5517 C C . LYS A 1 377 ? -15.591 -10.957 5.509 1.00 38.83 399 LYS A C 1
ATOM 5518 O O . LYS A 1 377 ? -14.829 -11.910 5.669 1.00 33.65 399 LYS A O 1
ATOM 5537 N N . VAL A 1 378 ? -15.897 -10.101 6.480 1.00 46.14 400 VAL A N 1
ATOM 5538 C CA . VAL A 1 378 ? -15.436 -10.288 7.853 1.00 52.26 400 VAL A CA 1
ATOM 5539 C C . VAL A 1 378 ? -16.399 -11.194 8.618 1.00 52.45 400 VAL A C 1
ATOM 5540 O O . VAL A 1 378 ? -15.976 -12.023 9.426 1.00 53.04 400 VAL A O 1
ATOM 5553 N N . GLN B 2 2 ? -44.881 22.610 -20.288 1.00 61.11 2 GLN C N 1
ATOM 5554 C CA . GLN B 2 2 ? -43.625 22.308 -20.963 1.00 65.71 2 GLN C CA 1
ATOM 5555 C C . GLN B 2 2 ? -42.584 23.384 -20.673 1.00 66.26 2 GLN C C 1
ATOM 5556 O O . GLN B 2 2 ? -42.823 24.569 -20.903 1.00 73.27 2 GLN C O 1
ATOM 5569 N N . ILE B 2 3 ? -41.425 22.967 -20.172 1.00 58.50 3 ILE C N 1
ATOM 5570 C CA . ILE B 2 3 ? -40.352 23.902 -19.856 1.00 52.28 3 ILE C CA 1
ATOM 5571 C C . ILE B 2 3 ? -39.682 24.395 -21.136 1.00 49.48 3 ILE C C 1
ATOM 5572 O O . ILE B 2 3 ? -39.443 23.620 -22.062 1.00 46.52 3 ILE C O 1
ATOM 5588 N N . LYS B 2 4 ? -39.394 25.693 -21.178 1.00 52.22 4 LYS C N 1
ATOM 5589 C CA . LYS B 2 4 ? -38.731 26.312 -22.320 1.00 55.66 4 LYS C CA 1
ATOM 5590 C C . LYS B 2 4 ? -37.320 26.745 -21.933 1.00 57.21 4 LYS C C 1
ATOM 5591 O O . LYS B 2 4 ? -37.140 27.708 -21.185 1.00 57.68 4 LYS C O 1
ATOM 5610 N N . ASN B 2 5 ? -36.324 26.029 -22.445 1.00 57.25 5 ASN C N 1
ATOM 5611 C CA . ASN B 2 5 ? -34.930 26.336 -22.151 1.00 58.26 5 ASN C CA 1
ATOM 5612 C C . ASN B 2 5 ? -34.399 27.450 -23.046 1.00 62.82 5 ASN C C 1
ATOM 5613 O O . ASN B 2 5 ? -34.760 27.529 -24.226 1.00 59.04 5 ASN C O 1
ATOM 5624 N N . PRO B 2 6 ? -33.548 28.304 -22.487 1.00 69.97 6 PRO C N 1
ATOM 5625 C CA . PRO B 2 6 ? -32.967 29.419 -23.243 1.00 73.90 6 PRO C CA 1
ATOM 5626 C C . PRO B 2 6 ? -32.313 28.959 -24.543 1.00 72.73 6 PRO C C 1
ATOM 5627 O O . PRO B 2 6 ? -32.691 29.421 -25.620 1.00 74.17 6 PRO C O 1
ATOM 5638 N N . ILE B 2 7 ? -31.344 28.056 -24.436 1.00 69.55 7 ILE C N 1
ATOM 5639 C CA . ILE B 2 7 ? -30.645 27.541 -25.607 1.00 67.58 7 ILE C CA 1
ATOM 5640 C C . ILE B 2 7 ? -30.263 28.676 -26.551 1.00 63.70 7 ILE C C 1
ATOM 5641 O O . ILE B 2 7 ? -30.992 28.984 -27.494 1.00 60.54 7 ILE C O 1
#

CATH classification: 2.30.30.40 (+1 more: 2.30.30.40)

GO terms:
  GO:0006511 ubiquitin-dependent protein catabolic process (P, IDA)
  GO:0005813 centrosome (C, IDA)
  GO:0004842 ubiquitin-protein transferase activity (F, TAS)
  GO:0005829 cytosol (C, TAS)
  GO:0005515 protein binding (F, IPI)
  GO:0034451 centriolar satellite (C, IDA)

Secondary structure (DSSP, 8-state):
-------TT-EEEE-TT--STTTTSSTTB-EEEEEEEETTEEEEEETTS-EEEEEEESEE-EEEEE-GGGT-EETT---TTT--SSEESSEEEESSSSS-EE-HHHHHTT-S-TTS-EEEE-STTPPPEE---GGGS--EEEEESSTT-EEEE-TT--STTTTSSTT--EEEEEEE-SBTTBTT-EEEEEETTS-EEEEEBSGGG-B-EEEEE-EEEEEE-GGGSPBP--B--S-HHHHHHHHTTTT---GGGGGGGTS--EEEEE-TTS-EEEE-TTS-EEEE-GGG-B------TT-EEEE---HHHHHHHHHHTT---GGGGGGTT-EEEEEEE-TTS-EEEEETTEEEEE-GGGEEE-/-B----

=== Feature glossary ===
The features interleaved in this record are:

— What the protein is —

Sequence gives the chain of amino acids in standard one-letter code (A=alanine, C=cysteine, …, Y=tyrosine), read N→C. It is the only feature that is directly encoded by the gene; all structural features are derived from the folded form of this sequence.

Database cross-references. InterPro integrates a dozen domain/family signature databases into unified entries with residue-range hits. GO terms attach function/process/location labels with evidence codes. CATH codes position the fold in a four-level structural taxonomy. Organism is the NCBI-taxonomy species name.

— Where its atoms are —

Atomic coordinates in PDBx/mmCIF format — the same representation the Protein Data Bank distributes. Each line of the _atom_site loop places one backbone atom in Cartesian space (units: ångströms, origin: arbitrary).

The six renders are orthographic views along the three Cartesian axes in both directions. Representation (cartoon, sticks, or surface) and color scheme (sequence-rainbow or by-chain) vary across proteins so the training set covers all the common visualization conventions.

— Local backbone conformation —

Eight-state secondary structure (DSSP): H is the canonical α-helix, G the tighter 3₁₀-helix, I the wider π-helix; E/B are β-structure, T and S are turns and bends, and '-' is everything else. DSSP derives these from the pattern of main-chain N–H···O=C hydrogen bonds, not from the sequence.

P-SEA three-state annotation labels each residue as helix, strand, or coil based purely on the geometry of the Cα trace. It serves as a fallback when the full backbone (and thus DSSP) is unavailable.

The φ/ψ torsion pair specifies the backbone conformation at each residue. φ rotates about the N–Cα bond, ψ about the Cα–C bond. Steric clashes forbid most of the (φ, ψ) plane — the allowed regions (α-helix basin, β-sheet basin, left-handed helix) are the Ramachandran-allowed regions.

— Global shape and packing —

The geometric summary reports three shape descriptors. Rg (radius of gyration) measures how spread out the Cα atoms are about their centre of mass; compact globular proteins have small Rg, elongated or unfolded ones large. Cα contacts (<8 Å, |i−j|>4) count long-range residue pairs in spatial proximity — high for tightly packed folds, near zero for rods or random coil. The bounding-box extents give the protein's footprint along x, y, z in Å.

Solvent-accessible surface area (SASA) is the area in Å² traced out by the centre of a 1.4 Å probe sphere (a water molecule) rolled over the protein's van der Waals surface (Shrake–Rupley / Lee–Richards construction). Buried residues have near-zero SASA; fully exposed residues can exceed 200 Å². The total SASA scales roughly with the number of surface residues.

The contact map is a binary N×N matrix image: pixel (i, j) is dark where Cα_i and Cα_j are within 8 Å and |i−j|>4. Because the |i−j|>4 filter removes local helical contacts, off-diagonal stripes parallel to the main diagonal indicate parallel β-sheets; stripes perpendicular to it indicate antiparallel β-sheets. The Ramachandran plot scatters every residue's (φ, ψ) pair against the sterically allowed regions. The PAE heatmap renders the predicted-aligned-error matrix.

— Structural neighborhood —

3Di is Foldseek's structural alphabet. Each residue is assigned one of twenty discrete states based on how its Cα sits relative to its spatial (not sequential) neighbors. Aligning 3Di strings finds structural homologs roughly as well as full 3D superposition, but orders of magnitude faster.

Nearest PDB neighbors are the top structural matches found by Foldseek when searching this structure against the entire Protein Data Bank. Each hit reports a TM-score (0 to 1; >0.5 almost always implies the same fold) and an E-value. These are *structural* homologs — they may share no detectable sequence similarity.

— Confidence and disorder —

For AlphaFold models, the B-factor field carries pLDDT — the model's own estimate of local accuracy on a 0–100 scale. Regions with pLDDT<50 should be treated as essentially unmodeled; they often correspond to intrinsically disordered segments.

Crystallographic B-factors measure how much each atom's electron density is smeared out, in Å². They rise in mobile loops and surface residues and fall in the buried interior. In AlphaFold models this column is repurposed to hold pLDDT instead.

Predicted aligned error is AlphaFold's pairwise confidence. Unlike pLDDT (per-residue), PAE is per-residue-pair and captures whether two parts of the structure are correctly placed relative to each other. Units are ångströms of expected positional error.